Protein AF-0000000066413529 (afdb_homodimer)

Nearest PDB structures (foldseek):
  2v0o-assembly2_C  TM=9.824E-01  e=7.410E-30  Homo sapiens
  7aan-assembly1_B  TM=7.029E-01  e=2.970E-10  Homo sapiens
  5c1f-assembly1_B  TM=7.232E-01  e=5.456E-10  Schizosaccharomyces pombe 972h-
  6iko-assembly1_A  TM=7.173E-01  e=1.979E-07  Mus musculus
  4wpe-assembly1_A-2  TM=6.170E-01  e=3.850E-08  Saccharomyces cerevisiae S288C

Secondary structure (DSSP, 8-state):
----HHHHHB--GGG-HHHHHHHHHHHHHHHHHHHHHHHHHHHHHHHHHHHHHHHHHHHHHTS--SSTTHHHHHHHHHHHHHHHHHHHHHHHHHHHHHHHHHHHHHHHHHHHHHHHHHTHHHHHHHHHHHHHHHHHHHHHHHHHHHHHHHHHHHHHT--HHHHHHHHHHHHHHHHHHHHHHHHHHHHHHHHHHHHHHHHHHHHHHHHHHHHHHHHHHHHHHHHHHHHHHHHHHHHHHHHHHHHHS-HHHHHHHHHHHH--BSPPPPP-------GGGTTT-/----HHHHHB--GGG-HHHHHHHHHHHHHHHHHHHHHHHHHHHHHHHHHHHHHHHHHHHHHTS--SSTTHHHHHHHHHHHHHHHHHHHHHHHHHHHHHHHHHHHHHHHHHHHHHHHHHTHHHHHHHHHHHHHHHHHHHHHHHHHHHHHHHHHHHHHT--HHHHHHHHHHHHHHHHHHHHHHHHHHHHHHHHHHHHHHHHHHHHHHHHHHHHHHHHHHHHHHHHHHHHHHHHHHHHHHHHHHHHHS-HHHHHHHHHHHH--BSPPPPP-------GGGTTT-

Sequence (562 aa):
MVMAHFVENFWGEKNNGFDVLYHNMKHGQISTKELADFVRERATIEEAYSRSMTKLAKSASNYSQLGTFAPMWDVFKTSTEKLANCHLDLVRKLQELIKEVQKYGEEQVKSHKKTKEEVAGTLEAVQAIQNITQALQKSKENYTAKCVEQERLKKEGATQREIEKAAVKSKKATDTYKLYVEKYALTKADFEQKMTETAQKFQDIEETHLIHIKEIIGSLSNAVKEIHLQIGQVHEEFINNMANTTIESLIQKFAESKGTGKERPGLIEFEECDPASAVEGMVMAHFVENFWGEKNNGFDVLYHNMKHGQISTKELADFVRERATIEEAYSRSMTKLAKSASNYSQLGTFAPMWDVFKTSTEKLANCHLDLVRKLQELIKEVQKYGEEQVKSHKKTKEEVAGTLEAVQAIQNITQALQKSKENYTAKCVEQERLKKEGATQREIEKAAVKSKKATDTYKLYVEKYALTKADFEQKMTETAQKFQDIEETHLIHIKEIIGSLSNAVKEIHLQIGQVHEEFINNMANTTIESLIQKFAESKGTGKERPGLIEFEECDPASAVEG

Solvent-accessible surface area (backbone atoms only — not comparable to full-atom values): 28442 Å² total; per-residue (Å²): 130,72,74,67,47,47,53,50,21,36,25,29,80,92,54,52,19,62,59,56,56,58,51,42,57,53,34,53,48,50,51,40,52,50,49,33,48,50,47,48,52,51,28,52,53,32,41,54,50,17,52,52,32,42,52,51,20,53,53,41,70,68,46,75,69,83,32,63,57,30,71,56,38,53,52,51,21,52,42,33,37,52,49,17,47,42,34,42,50,44,26,54,54,39,53,54,48,37,52,53,40,50,51,50,43,54,52,48,55,54,50,50,57,53,48,54,65,72,46,45,65,37,55,51,30,48,51,47,38,53,51,42,53,53,49,35,53,52,31,45,51,49,23,46,50,31,40,29,48,32,47,50,34,61,73,68,65,54,56,71,68,57,43,50,53,31,46,53,51,22,49,52,27,45,54,50,28,49,50,33,3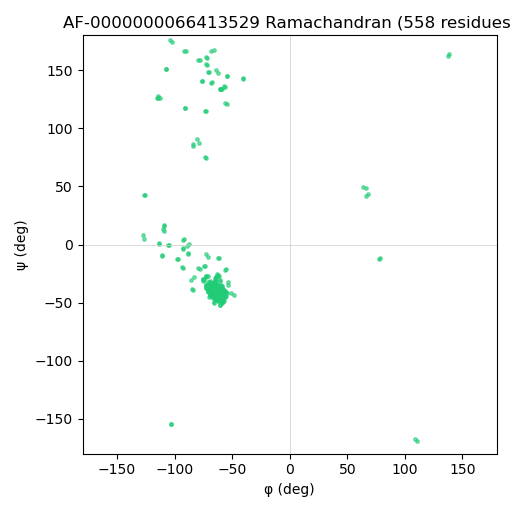7,52,51,36,54,55,39,47,52,52,27,54,52,38,46,40,54,47,29,45,50,51,46,53,52,48,52,54,49,49,52,52,51,50,50,51,49,48,52,51,51,48,50,53,50,55,39,52,53,51,47,51,49,46,52,51,49,44,53,49,52,54,66,68,58,40,69,57,57,30,53,46,51,40,34,72,71,66,42,46,30,66,51,66,89,74,90,65,76,85,72,79,78,63,52,79,68,47,65,73,105,129,73,74,66,46,47,53,50,21,34,25,30,80,91,54,51,18,62,61,55,55,58,52,40,57,52,35,52,48,51,51,40,50,49,51,31,50,50,45,49,52,51,27,51,53,32,41,52,51,19,51,53,32,42,53,50,20,55,52,41,70,69,48,76,69,83,31,62,58,30,68,56,37,53,51,52,20,52,41,33,38,51,49,16,47,42,33,43,51,43,27,52,55,38,53,54,48,36,52,53,38,50,52,51,42,55,52,48,55,54,51,50,56,55,46,52,64,72,45,43,64,35,54,50,30,47,52,48,39,52,50,42,52,52,50,33,51,53,31,45,50,50,22,47,51,31,41,28,48,32,48,50,36,60,72,68,63,53,53,71,69,56,42,53,54,30,46,53,50,24,49,52,28,44,52,51,30,48,49,34,37,56,51,37,54,54,38,46,54,52,27,53,52,38,47,42,55,47,29,46,50,52,46,52,52,49,51,52,48,49,52,51,51,50,50,51,50,49,51,52,51,50,49,52,50,53,38,51,54,50,47,51,49,43,52,53,48,44,53,51,52,53,64,68,57,38,68,57,58,32,52,46,50,38,34,71,72,66,41,45,30,65,51,67,89,74,88,66,75,86,73,79,77,62,52,80,69,46,63,73,103

Organism: Mus musculus (NCBI:txid10090)

Structure (mmCIF, N/CA/C/O backbone):
data_AF-0000000066413529-model_v1
#
loop_
_entity.id
_entity.type
_entity.pdbx_description
1 polymer 'FCH domain only 2'
#
loop_
_atom_site.group_PDB
_atom_site.id
_atom_site.type_symbol
_atom_site.label_atom_id
_atom_site.label_alt_id
_atom_site.label_comp_id
_atom_site.label_asym_id
_atom_site.label_entity_id
_atom_site.label_seq_id
_atom_site.pdbx_PDB_ins_code
_atom_site.Cartn_x
_atom_site.Cartn_y
_atom_site.Cartn_z
_atom_site.occupancy
_atom_site.B_iso_or_equiv
_atom_site.auth_seq_id
_atom_site.auth_comp_id
_atom_site.auth_asym_id
_atom_site.auth_atom_id
_atom_site.pdbx_PDB_model_num
ATOM 1 N N . MET A 1 1 ? 8.852 38.875 0.612 1 54.34 1 MET A N 1
ATOM 2 C CA . MET A 1 1 ? 8.703 39.188 2.027 1 54.34 1 MET A CA 1
ATOM 3 C C . MET A 1 1 ? 7.238 39.156 2.441 1 54.34 1 MET A C 1
ATOM 5 O O . MET A 1 1 ? 6.383 39.719 1.742 1 54.34 1 MET A O 1
ATOM 9 N N . VAL A 1 2 ? 6.883 38.188 3.275 1 69.31 2 VAL A N 1
ATOM 10 C CA . VAL A 1 2 ? 5.508 38.031 3.748 1 69.31 2 VAL A CA 1
ATOM 11 C C . VAL A 1 2 ? 5.059 39.344 4.418 1 69.31 2 VAL A C 1
ATOM 13 O O . VAL A 1 2 ? 5.832 39.969 5.137 1 69.31 2 VAL A O 1
ATOM 16 N N . MET A 1 3 ? 3.979 39.906 3.879 1 84 3 MET A N 1
ATOM 17 C CA . MET A 1 3 ? 3.359 41.062 4.531 1 84 3 MET A CA 1
ATOM 18 C C . MET A 1 3 ? 3.34 40.875 6.047 1 84 3 MET A C 1
ATOM 20 O O . MET A 1 3 ? 3.283 39.75 6.543 1 84 3 MET A O 1
ATOM 24 N N . ALA A 1 4 ? 3.541 41.938 6.738 1 91.12 4 ALA A N 1
ATOM 25 C CA . ALA A 1 4 ? 3.562 41.938 8.195 1 91.12 4 ALA A CA 1
ATOM 26 C C . ALA A 1 4 ? 2.154 41.781 8.766 1 91.12 4 ALA A C 1
ATOM 28 O O . ALA A 1 4 ? 1.621 42.75 9.367 1 91.12 4 ALA A O 1
ATOM 29 N N . HIS A 1 5 ? 1.606 40.656 8.734 1 94.19 5 HIS A N 1
ATOM 30 C CA . HIS A 1 5 ? 0.229 40.406 9.141 1 94.19 5 HIS A CA 1
ATOM 31 C C . HIS A 1 5 ? 0.066 40.531 10.648 1 94.19 5 HIS A C 1
ATOM 33 O O . HIS A 1 5 ? -0.958 41.031 11.133 1 94.19 5 HIS A O 1
ATOM 39 N N . PHE A 1 6 ? 1.104 40.125 11.398 1 96.88 6 PHE A N 1
ATOM 40 C CA . PHE A 1 6 ? 0.972 40.125 12.844 1 96.88 6 PHE A CA 1
ATOM 41 C C . PHE A 1 6 ? 1.005 41.562 13.375 1 96.88 6 PHE A C 1
ATOM 43 O O . PHE A 1 6 ? 0.23 41.906 14.266 1 96.88 6 PHE A O 1
ATOM 50 N N . VAL A 1 7 ? 1.848 42.375 12.75 1 96.88 7 VAL A N 1
ATOM 51 C CA . VAL A 1 7 ? 1.979 43.75 13.18 1 96.88 7 VAL A CA 1
ATOM 52 C C . VAL A 1 7 ? 0.649 44.5 13 1 96.88 7 VAL A C 1
ATOM 54 O O . VAL A 1 7 ? 0.276 45.344 13.812 1 96.88 7 VAL A O 1
ATOM 57 N N . GLU A 1 8 ? -0.124 44.062 12.078 1 95.69 8 GLU A N 1
ATOM 58 C CA . GLU A 1 8 ? -1.314 44.812 11.703 1 95.69 8 GLU A CA 1
ATOM 59 C C . GLU A 1 8 ? -2.559 44.25 12.391 1 95.69 8 GLU A C 1
ATOM 61 O O . GLU A 1 8 ? -3.59 44.938 12.461 1 95.69 8 GLU A O 1
ATOM 66 N N . ASN A 1 9 ? -2.471 43.125 12.969 1 96.44 9 ASN A N 1
ATOM 67 C CA . ASN A 1 9 ? -3.736 42.469 13.289 1 96.44 9 ASN A CA 1
ATOM 68 C C . ASN A 1 9 ? -3.809 42.094 14.766 1 96.44 9 ASN A C 1
ATOM 70 O O . ASN A 1 9 ? -4.781 41.469 15.203 1 96.44 9 ASN A O 1
ATOM 74 N N . PHE A 1 10 ? -2.867 42.438 15.617 1 97.31 10 PHE A N 1
ATOM 75 C CA . PHE A 1 10 ? -2.891 41.938 16.984 1 97.31 10 PHE A CA 1
ATOM 76 C C . PHE A 1 10 ? -2.838 43.094 17.984 1 97.31 10 PHE A C 1
ATOM 78 O O . PHE A 1 10 ? -2.125 43 18.984 1 97.31 10 PHE A O 1
ATOM 85 N N . TRP A 1 11 ? -3.611 44.062 17.609 1 96.81 11 TRP A N 1
ATOM 86 C CA . TRP A 1 11 ? -3.871 45.188 18.516 1 96.81 11 TRP A CA 1
ATOM 87 C C . TRP A 1 11 ? -5.262 45.062 19.141 1 96.81 11 TRP A C 1
ATOM 89 O O . TRP A 1 11 ? -5.789 43.969 19.297 1 96.81 11 TRP A O 1
ATOM 99 N N . GLY A 1 12 ? -5.902 46.125 19.562 1 88.56 12 GLY A N 1
ATOM 100 C CA . GLY A 1 12 ? -7.289 46.125 20 1 88.56 12 GLY A CA 1
ATOM 101 C C . GLY A 1 12 ? -7.438 46.344 21.5 1 88.56 12 GLY A C 1
ATOM 102 O O . GLY A 1 12 ? -6.461 46.656 22.188 1 88.56 12 GLY A O 1
ATOM 103 N N . GLU A 1 13 ? -8.773 46.062 21.781 1 77.88 13 GLU A N 1
ATOM 104 C CA . GLU A 1 13 ? -9.148 46.375 23.156 1 77.88 13 GLU A CA 1
ATOM 105 C C . GLU A 1 13 ? -8.453 45.438 24.141 1 77.88 13 GLU A C 1
ATOM 107 O O . GLU A 1 13 ? -8.164 44.281 23.828 1 77.88 13 GLU A O 1
ATOM 112 N N . LYS A 1 14 ? -7.957 45.781 25.281 1 82.81 14 LYS A N 1
ATOM 113 C CA . LYS A 1 14 ? -7.328 45.094 26.391 1 82.81 14 LYS A CA 1
ATOM 114 C C . LYS A 1 14 ? -5.875 44.75 26.078 1 82.81 14 LYS A C 1
ATOM 116 O O . LYS A 1 14 ? -5.137 44.281 26.938 1 82.81 14 LYS A O 1
ATOM 121 N N . ASN A 1 15 ? -5.445 44.875 24.766 1 88.5 15 ASN A N 1
ATOM 122 C CA . ASN A 1 15 ? -4.059 44.688 24.375 1 88.5 15 ASN A CA 1
ATOM 123 C C . ASN A 1 15 ? -3.613 43.25 24.578 1 88.5 15 ASN A C 1
ATOM 125 O O . ASN A 1 15 ? -2.557 43 25.156 1 88.5 15 ASN A O 1
ATOM 129 N N . ASN A 1 16 ? -4.484 42.281 24.062 1 91.69 16 ASN A N 1
ATOM 130 C CA . ASN A 1 16 ? -4.227 40.844 24.281 1 91.69 16 ASN A CA 1
ATOM 131 C C . ASN A 1 16 ? -3.422 40.25 23.125 1 91.69 16 ASN A C 1
ATOM 133 O O . ASN A 1 16 ? -3.244 39.031 23.047 1 91.69 16 ASN A O 1
ATOM 137 N N . GLY A 1 17 ? -2.998 41.031 22.172 1 95.56 17 GLY A N 1
ATOM 138 C CA . GLY A 1 17 ? -2.283 40.562 21 1 95.56 17 GLY A CA 1
ATOM 139 C C . GLY A 1 17 ? -1.018 39.812 21.344 1 95.56 17 GLY A C 1
ATOM 140 O O . GLY A 1 17 ? -0.753 38.75 20.766 1 95.56 17 GLY A O 1
ATOM 141 N N . PHE A 1 18 ? -0.267 40.344 22.297 1 96.12 18 PHE A N 1
ATOM 142 C CA . PHE A 1 18 ? 0.975 39.719 22.719 1 96.12 18 PHE A CA 1
ATOM 143 C C . PHE A 1 18 ? 0.717 38.312 23.219 1 96.12 18 PHE A C 1
ATOM 145 O O . PHE A 1 18 ? 1.426 37.375 22.844 1 96.12 18 PHE A O 1
ATOM 152 N N . ASP A 1 19 ? -0.262 38.156 24.047 1 94.38 19 ASP A N 1
ATOM 153 C CA . ASP A 1 19 ? -0.589 36.875 24.641 1 94.38 19 ASP A CA 1
ATOM 154 C C . ASP A 1 19 ? -0.927 35.844 23.562 1 94.38 19 ASP A C 1
ATOM 156 O O . ASP A 1 19 ? -0.451 34.719 23.609 1 94.38 19 ASP A O 1
ATOM 160 N N . VAL A 1 20 ? -1.743 36.188 22.625 1 94.69 20 VAL A N 1
ATOM 161 C CA . VAL A 1 20 ? -2.17 35.281 21.562 1 94.69 20 VAL A CA 1
ATOM 162 C C . VAL A 1 20 ? -0.958 34.844 20.75 1 94.69 20 VAL A C 1
ATOM 164 O O . VAL A 1 20 ? -0.794 33.656 20.469 1 94.69 20 VAL A O 1
ATOM 167 N N . LEU A 1 21 ? -0.109 35.844 20.375 1 95.5 21 LEU A N 1
ATOM 168 C CA . LEU A 1 21 ? 1.056 35.531 19.547 1 95.5 21 LEU A CA 1
ATOM 169 C C . LEU A 1 21 ? 2.057 34.688 20.312 1 95.5 21 LEU A C 1
ATOM 171 O O . LEU A 1 21 ? 2.635 33.75 19.766 1 95.5 21 LEU A O 1
ATOM 175 N N . TYR A 1 22 ? 2.252 35 21.516 1 93.31 22 TYR A N 1
ATOM 176 C CA . TYR A 1 22 ? 3.17 34.25 22.359 1 93.31 22 TYR A CA 1
ATOM 177 C C . TYR A 1 22 ? 2.723 32.781 22.469 1 93.31 22 TYR A C 1
ATOM 179 O O . TYR A 1 22 ? 3.531 31.875 22.344 1 93.31 22 TYR A O 1
ATOM 187 N N . HIS A 1 23 ? 1.486 32.5 22.641 1 90.5 23 HIS A N 1
ATOM 188 C CA . HIS A 1 23 ? 0.961 31.141 22.812 1 90.5 23 HIS A CA 1
ATOM 189 C C . HIS A 1 23 ? 0.986 30.375 21.5 1 90.5 23 HIS A C 1
ATOM 191 O O . HIS A 1 23 ? 1.046 29.141 21.5 1 90.5 23 HIS A O 1
ATOM 197 N N . ASN A 1 24 ? 0.897 31.141 20.422 1 91.5 24 ASN A N 1
ATOM 198 C CA . ASN A 1 24 ? 0.964 30.469 19.125 1 91.5 24 ASN A CA 1
ATOM 199 C C . ASN A 1 24 ? 2.287 29.734 18.938 1 91.5 24 ASN A C 1
ATOM 201 O O . ASN A 1 24 ? 2.352 28.734 18.219 1 91.5 24 ASN A O 1
ATOM 205 N N . MET A 1 25 ? 3.375 30.203 19.516 1 88.25 25 MET A N 1
ATOM 206 C CA . MET A 1 25 ? 4.656 29.516 19.469 1 88.25 25 MET A CA 1
ATOM 207 C C . MET A 1 25 ? 4.531 28.109 20.047 1 88.25 25 MET A C 1
ATOM 209 O O . MET A 1 25 ? 5.129 27.156 19.531 1 88.25 25 MET A O 1
ATOM 213 N N . LYS A 1 26 ? 3.736 28.031 21.078 1 88.81 26 LYS A N 1
ATOM 214 C CA . LYS A 1 26 ? 3.514 26.734 21.703 1 88.81 26 LYS A CA 1
ATOM 215 C C . LYS A 1 26 ? 2.738 25.812 20.766 1 88.81 26 LYS A C 1
ATOM 217 O O . LYS A 1 26 ? 2.982 24.594 20.734 1 88.81 26 LYS A O 1
ATOM 222 N N . HIS A 1 27 ? 1.856 26.328 20.094 1 91.19 27 HIS A N 1
ATOM 223 C CA . HIS A 1 27 ? 1.07 25.531 19.156 1 91.19 27 HIS A CA 1
ATOM 224 C C . HIS A 1 27 ? 1.944 24.984 18.031 1 91.19 27 HIS A C 1
ATOM 226 O O . HIS A 1 27 ? 1.693 23.891 17.531 1 91.19 27 HIS A O 1
ATOM 232 N N . GLY A 1 28 ? 3.012 25.75 17.672 1 92.31 28 GLY A N 1
ATOM 233 C CA . GLY A 1 28 ? 3.979 25.234 16.719 1 92.31 28 GLY A CA 1
ATOM 234 C C . GLY A 1 28 ? 4.676 23.969 17.203 1 92.31 28 GLY A C 1
ATOM 235 O O . GLY A 1 28 ? 4.887 23.031 16.422 1 92.31 28 GLY A O 1
ATOM 236 N N . GLN A 1 29 ? 4.926 23.969 18.469 1 92.25 29 GLN A N 1
ATOM 237 C CA . GLN A 1 29 ? 5.551 22.797 19.078 1 92.25 29 GLN A CA 1
ATOM 238 C C . GLN A 1 29 ? 4.605 21.594 19.062 1 92.25 29 GLN A C 1
ATOM 240 O O . GLN A 1 29 ? 5.02 20.484 18.781 1 92.25 29 GLN A O 1
ATOM 245 N N . ILE A 1 30 ? 3.424 21.844 19.328 1 93.88 30 ILE A N 1
ATOM 246 C CA . ILE A 1 30 ? 2.408 20.797 19.375 1 93.88 30 ILE A CA 1
ATOM 247 C C . ILE A 1 30 ? 2.242 20.188 17.984 1 93.88 30 ILE A C 1
ATOM 249 O O . ILE A 1 30 ? 2.219 18.969 17.844 1 93.88 30 ILE A O 1
ATOM 253 N N . SER A 1 31 ? 2.16 21.047 17 1 93.81 31 SER A N 1
ATOM 254 C CA . SER A 1 31 ? 1.988 20.562 15.641 1 93.81 31 SER A CA 1
ATOM 255 C C . SER A 1 31 ? 3.176 19.703 15.203 1 93.81 31 SER A C 1
ATOM 257 O O . SER A 1 31 ? 3.006 18.719 14.484 1 93.81 31 SER A O 1
ATOM 259 N N . THR A 1 32 ? 4.371 20.125 15.609 1 95.94 32 THR A N 1
ATOM 260 C CA . THR A 1 32 ? 5.57 19.359 15.297 1 95.94 32 THR A CA 1
ATOM 261 C C . THR A 1 32 ? 5.5 17.969 15.93 1 95.94 32 THR A C 1
ATOM 263 O O . THR A 1 32 ? 5.805 16.969 15.273 1 95.94 32 THR A O 1
ATOM 266 N N . LYS A 1 33 ? 5.074 17.922 17.109 1 95.19 33 LYS A N 1
ATOM 267 C CA . LYS A 1 33 ? 4.926 16.641 17.797 1 95.19 33 LYS A CA 1
ATOM 268 C C . LYS A 1 33 ? 3.871 15.773 17.125 1 95.19 33 LYS A C 1
ATOM 270 O O . LYS A 1 33 ? 4.066 14.57 16.969 1 95.19 33 LYS A O 1
ATOM 275 N N . GLU A 1 34 ? 2.812 16.375 16.812 1 96.19 34 GLU A N 1
ATOM 276 C CA . GLU A 1 34 ? 1.726 15.648 16.156 1 96.19 34 GLU A CA 1
ATOM 277 C C . GLU A 1 34 ? 2.162 15.117 14.789 1 96.19 34 GLU A C 1
ATOM 279 O O . GLU A 1 34 ? 1.741 14.031 14.383 1 96.19 34 GLU A O 1
ATOM 284 N N . LEU A 1 35 ? 2.965 15.93 14.086 1 96.69 35 LEU A N 1
ATOM 285 C CA . LEU A 1 35 ? 3.508 15.461 12.82 1 96.69 35 LEU A CA 1
ATOM 286 C C . LEU A 1 35 ? 4.359 14.211 13.023 1 96.69 35 LEU A C 1
ATOM 288 O O . LEU A 1 35 ? 4.25 13.25 12.258 1 96.69 35 LEU A O 1
ATOM 292 N N . ALA A 1 36 ? 5.172 14.242 14.039 1 97.31 36 ALA A N 1
ATOM 293 C CA . ALA A 1 36 ? 5.973 13.062 14.367 1 97.31 36 ALA A CA 1
ATOM 294 C C . ALA A 1 36 ? 5.082 11.859 14.664 1 97.31 36 ALA A C 1
ATOM 296 O O . ALA A 1 36 ? 5.363 10.742 14.227 1 97.31 36 ALA A O 1
ATOM 297 N N . ASP A 1 37 ? 4.047 12.07 15.391 1 97.12 37 ASP A N 1
ATOM 298 C CA . ASP A 1 37 ? 3.107 11.008 15.734 1 97.12 37 ASP A CA 1
ATOM 299 C C . ASP A 1 37 ? 2.434 10.445 14.484 1 97.12 37 ASP A C 1
ATOM 301 O O . ASP A 1 37 ? 2.254 9.227 14.367 1 97.12 37 ASP A O 1
ATOM 305 N N . PHE A 1 38 ? 2.047 11.305 13.617 1 97.81 38 PHE A N 1
ATOM 306 C CA . PHE A 1 38 ? 1.421 10.891 12.367 1 97.81 38 PHE A CA 1
ATOM 307 C C . PHE A 1 38 ? 2.352 9.984 11.57 1 97.81 38 PHE A C 1
ATOM 309 O O . PHE A 1 38 ? 1.943 8.914 11.109 1 97.81 38 PHE A O 1
ATOM 316 N N . VAL A 1 39 ? 3.527 10.469 11.43 1 98.19 39 VAL A N 1
ATOM 317 C CA . VAL A 1 39 ? 4.504 9.711 10.656 1 98.19 39 VAL A CA 1
ATOM 318 C C . VAL A 1 39 ? 4.789 8.375 11.344 1 98.19 39 VAL A C 1
ATOM 320 O O . VAL A 1 39 ? 4.957 7.348 10.68 1 98.19 39 VAL A O 1
ATOM 323 N N . ARG A 1 40 ? 4.812 8.406 12.648 1 98.12 40 ARG A N 1
ATOM 324 C CA . ARG A 1 40 ? 5.043 7.188 13.414 1 98.12 40 ARG A CA 1
ATOM 325 C C . ARG A 1 40 ? 3.926 6.176 13.18 1 98.12 40 ARG A C 1
ATOM 327 O O . ARG A 1 40 ? 4.188 4.988 12.977 1 98.12 40 ARG A O 1
ATOM 334 N N . GLU A 1 41 ? 2.74 6.602 13.242 1 98.12 41 GLU A N 1
ATOM 335 C CA . GLU A 1 41 ? 1.604 5.719 12.992 1 98.12 41 GLU A CA 1
ATOM 336 C C . GLU A 1 41 ? 1.634 5.176 11.562 1 98.12 41 GLU A C 1
ATOM 338 O O . GLU A 1 41 ? 1.345 4 11.336 1 98.12 41 GLU A O 1
ATOM 343 N N . ARG A 1 42 ? 1.967 6.043 10.617 1 98.31 42 ARG A N 1
ATOM 344 C CA . ARG A 1 42 ? 2.107 5.609 9.234 1 98.31 42 ARG A CA 1
ATOM 345 C C . ARG A 1 42 ? 3.158 4.512 9.102 1 98.31 42 ARG A C 1
ATOM 347 O O . ARG A 1 42 ? 2.951 3.525 8.398 1 98.31 42 ARG A O 1
ATOM 354 N N . ALA A 1 43 ? 4.27 4.73 9.773 1 98.5 43 ALA A N 1
ATOM 355 C CA . ALA A 1 43 ? 5.336 3.73 9.758 1 98.5 43 ALA A CA 1
ATOM 356 C C . ALA A 1 43 ? 4.848 2.4 10.32 1 98.5 43 ALA A C 1
ATOM 358 O O . ALA A 1 43 ? 5.168 1.336 9.789 1 98.5 43 ALA A O 1
ATOM 359 N N . THR A 1 44 ? 4.062 2.461 11.352 1 98.75 44 THR A N 1
ATOM 360 C CA . THR A 1 44 ? 3.531 1.26 11.984 1 98.75 44 THR A CA 1
ATOM 361 C C . THR A 1 44 ? 2.602 0.513 11.031 1 98.75 44 THR A C 1
ATOM 363 O O . THR A 1 44 ? 2.65 -0.716 10.945 1 98.75 44 THR A O 1
ATOM 366 N N . ILE A 1 45 ? 1.77 1.207 10.367 1 98.62 45 ILE A N 1
ATOM 367 C CA . ILE A 1 45 ? 0.839 0.62 9.414 1 98.62 45 ILE A CA 1
ATOM 368 C C . ILE A 1 45 ? 1.617 -0.062 8.289 1 98.62 45 ILE A C 1
ATOM 370 O O . ILE A 1 45 ? 1.304 -1.19 7.902 1 98.62 45 ILE A O 1
ATOM 374 N N . GLU A 1 46 ? 2.633 0.638 7.801 1 98.62 46 GLU A N 1
ATOM 375 C CA . GLU A 1 46 ? 3.449 0.089 6.723 1 98.62 46 GLU A CA 1
ATOM 376 C C . GLU A 1 46 ? 4.184 -1.17 7.176 1 98.62 46 GLU A C 1
ATOM 378 O O . GLU A 1 46 ? 4.348 -2.111 6.398 1 98.62 46 GLU A O 1
ATOM 383 N N . GLU A 1 47 ? 4.637 -1.111 8.359 1 98.56 47 GLU A N 1
ATOM 384 C CA . GLU A 1 47 ? 5.328 -2.279 8.898 1 98.56 47 GLU A CA 1
ATOM 385 C C . GLU A 1 47 ? 4.398 -3.486 8.969 1 98.56 47 GLU A C 1
ATOM 387 O O . GLU A 1 47 ? 4.805 -4.609 8.664 1 98.56 47 GLU A O 1
ATOM 392 N N . ALA A 1 48 ? 3.229 -3.291 9.461 1 98.62 48 ALA A N 1
ATOM 393 C CA . ALA A 1 48 ? 2.242 -4.367 9.531 1 98.62 48 ALA A CA 1
ATOM 394 C C . ALA A 1 48 ? 1.917 -4.91 8.141 1 98.62 48 ALA A C 1
ATOM 396 O O . ALA A 1 48 ? 1.797 -6.121 7.957 1 98.62 48 ALA A O 1
ATOM 397 N N . TYR A 1 49 ? 1.784 -4.047 7.191 1 98.56 49 TYR A N 1
ATOM 398 C CA . TYR A 1 49 ? 1.531 -4.438 5.809 1 98.56 49 TYR A CA 1
ATOM 399 C C . TYR A 1 49 ? 2.672 -5.289 5.266 1 98.56 49 TYR A C 1
ATOM 401 O O . TYR A 1 49 ? 2.438 -6.352 4.68 1 98.56 49 TYR A O 1
ATOM 409 N N . SER A 1 50 ? 3.879 -4.781 5.496 1 98.5 50 SER A N 1
ATOM 410 C CA . SER A 1 50 ? 5.062 -5.496 5.027 1 98.5 50 SER A CA 1
ATOM 411 C C . SER A 1 50 ? 5.137 -6.895 5.633 1 98.5 50 SER A C 1
ATOM 413 O O . SER A 1 50 ? 5.426 -7.863 4.93 1 98.5 50 SER A O 1
ATOM 415 N N . ARG A 1 51 ? 4.848 -7.016 6.883 1 98.56 51 ARG A N 1
ATOM 416 C CA . ARG A 1 51 ? 4.883 -8.305 7.566 1 98.56 51 ARG A CA 1
ATOM 417 C C . ARG A 1 51 ? 3.846 -9.258 6.984 1 98.56 51 ARG A C 1
ATOM 419 O O . ARG A 1 51 ? 4.141 -10.438 6.758 1 98.56 51 ARG A O 1
ATOM 426 N N . SER A 1 52 ? 2.646 -8.781 6.805 1 98.69 52 SER A N 1
ATOM 427 C CA . SER A 1 52 ? 1.578 -9.602 6.246 1 98.69 52 SER A CA 1
ATOM 428 C C . SER A 1 52 ? 1.915 -10.055 4.832 1 98.69 52 SER A C 1
ATOM 430 O O . SER A 1 52 ? 1.663 -11.211 4.469 1 98.69 52 SER A O 1
ATOM 432 N N . MET A 1 53 ? 2.494 -9.172 4.051 1 98.25 53 MET A N 1
ATOM 433 C CA . MET A 1 53 ? 2.881 -9.516 2.684 1 98.25 53 MET A CA 1
ATOM 434 C C . MET A 1 53 ? 4.008 -10.547 2.68 1 98.25 53 MET A C 1
ATOM 436 O O . MET A 1 53 ? 4.059 -11.414 1.805 1 98.25 53 MET A O 1
ATOM 440 N N . THR A 1 54 ? 4.91 -10.398 3.645 1 98.5 54 THR A N 1
ATOM 441 C CA . THR A 1 54 ? 5.98 -11.383 3.781 1 98.5 54 THR A CA 1
ATOM 442 C C . THR A 1 54 ? 5.41 -12.766 4.074 1 98.5 54 THR A C 1
ATOM 444 O O . THR A 1 54 ? 5.844 -13.758 3.488 1 98.5 54 THR A O 1
ATOM 447 N N . LYS A 1 55 ? 4.43 -12.805 4.934 1 98.12 55 LYS A N 1
ATOM 448 C CA . LYS A 1 55 ? 3.764 -14.07 5.246 1 98.12 55 LYS A CA 1
ATOM 449 C C . LYS A 1 55 ? 3.061 -14.641 4.016 1 98.12 55 LYS A C 1
ATOM 451 O O . LYS A 1 55 ? 3.098 -15.844 3.775 1 98.12 55 LYS A O 1
ATOM 456 N N . LEU A 1 56 ? 2.428 -13.797 3.264 1 98.06 56 LEU A N 1
ATOM 457 C CA . LEU A 1 56 ? 1.754 -14.219 2.039 1 98.06 56 LEU A CA 1
ATOM 458 C C . LEU A 1 56 ? 2.748 -14.812 1.047 1 98.06 56 LEU A C 1
ATOM 460 O O . LEU A 1 56 ? 2.455 -15.812 0.393 1 98.06 56 LEU A O 1
ATOM 464 N N . ALA A 1 57 ? 3.92 -14.188 0.91 1 97.38 57 ALA A N 1
ATOM 465 C CA . ALA A 1 57 ? 4.965 -14.695 0.026 1 97.38 57 ALA A CA 1
ATOM 466 C C . ALA A 1 57 ? 5.383 -16.109 0.426 1 97.38 57 ALA A C 1
ATOM 468 O O . ALA A 1 57 ? 5.574 -16.969 -0.434 1 97.38 57 ALA A O 1
ATOM 469 N N . LYS A 1 58 ? 5.5 -16.391 1.708 1 95.44 58 LYS A N 1
ATOM 470 C CA . LYS A 1 58 ? 5.871 -17.703 2.213 1 95.44 58 LYS A CA 1
ATOM 471 C C . LYS A 1 58 ? 4.781 -18.734 1.92 1 95.44 58 LYS A C 1
ATOM 473 O O . LYS A 1 58 ? 5.078 -19.891 1.594 1 95.44 58 LYS A O 1
ATOM 478 N N . SER A 1 59 ? 3.555 -18.312 2.068 1 93.25 59 SER A N 1
ATOM 479 C CA . SER A 1 59 ? 2.438 -19.219 1.78 1 93.25 59 SER A CA 1
ATOM 480 C C . SER A 1 59 ? 2.459 -19.672 0.326 1 93.25 59 SER A C 1
ATOM 482 O O . SER A 1 59 ? 2.133 -20.828 0.029 1 93.25 59 SER A O 1
ATOM 484 N N . ALA A 1 60 ? 2.809 -18.781 -0.548 1 90.25 60 ALA A N 1
ATOM 485 C CA . ALA A 1 60 ? 2.881 -19.109 -1.969 1 90.25 60 ALA A CA 1
ATOM 486 C C . ALA A 1 60 ? 3.916 -20.203 -2.225 1 90.25 60 ALA A C 1
ATOM 488 O O . ALA A 1 60 ? 3.764 -21.016 -3.148 1 90.25 60 ALA A O 1
ATOM 489 N N . SER A 1 61 ? 4.945 -20.297 -1.356 1 87.38 61 SER A N 1
ATOM 490 C CA . SER A 1 61 ? 5.984 -21.312 -1.496 1 87.38 61 SER A CA 1
ATOM 491 C C . SER A 1 61 ? 5.465 -22.688 -1.102 1 87.38 61 SER A C 1
ATOM 493 O O . SER A 1 61 ? 6.039 -23.719 -1.488 1 87.38 61 SER A O 1
ATOM 495 N N . ASN A 1 62 ? 4.359 -22.719 -0.352 1 89.06 62 ASN A N 1
ATOM 496 C CA . ASN A 1 62 ? 3.799 -23.984 0.136 1 89.06 62 ASN A CA 1
ATOM 497 C C . ASN A 1 62 ? 2.746 -24.531 -0.822 1 89.06 62 ASN A C 1
ATOM 499 O O . ASN A 1 62 ? 2.248 -25.641 -0.629 1 89.06 62 ASN A O 1
ATOM 503 N N . TYR A 1 63 ? 2.477 -23.828 -1.8 1 87.81 63 TYR A N 1
ATOM 504 C CA . TYR A 1 63 ? 1.479 -24.281 -2.76 1 87.81 63 TYR A CA 1
ATOM 505 C C . TYR A 1 63 ? 2.021 -25.438 -3.607 1 87.81 63 TYR A C 1
ATOM 507 O O . TYR A 1 63 ? 3.23 -25.672 -3.633 1 87.81 63 TYR A O 1
ATOM 515 N N . SER A 1 64 ? 1.163 -26.109 -4.184 1 83.94 64 SER A N 1
ATOM 516 C CA . SER A 1 64 ? 1.489 -27.344 -4.883 1 83.94 64 SER A CA 1
ATOM 517 C C . SER A 1 64 ? 2.488 -27.109 -6.008 1 83.94 64 SER A C 1
ATOM 519 O O . SER A 1 64 ? 2.301 -26.203 -6.824 1 83.94 64 SER A O 1
ATOM 521 N N . GLN A 1 65 ? 3.496 -28.016 -6.031 1 83 65 GLN A N 1
ATOM 522 C CA . GLN A 1 65 ? 4.523 -27.922 -7.062 1 83 65 GLN A CA 1
ATOM 523 C C . GLN A 1 65 ? 4.383 -29.062 -8.078 1 83 65 GLN A C 1
ATOM 525 O O . GLN A 1 65 ? 5.293 -29.312 -8.875 1 83 65 GLN A O 1
ATOM 530 N N . LEU A 1 66 ? 3.246 -29.703 -8.07 1 83.88 66 LEU A N 1
ATOM 531 C CA . LEU A 1 66 ? 3.105 -30.922 -8.867 1 83.88 66 LEU A CA 1
ATOM 532 C C . LEU A 1 66 ? 2.539 -30.594 -10.242 1 83.88 66 LEU A C 1
ATOM 534 O O . LEU A 1 66 ? 2.807 -31.312 -11.211 1 83.88 66 LEU A O 1
ATOM 538 N N . GLY A 1 67 ? 1.936 -29.547 -10.438 1 86.5 67 GLY A N 1
ATOM 539 C CA . GLY A 1 67 ? 1.295 -29.234 -11.703 1 86.5 67 GLY A CA 1
ATOM 540 C C . GLY A 1 67 ? 2.084 -28.266 -12.555 1 86.5 67 GLY A C 1
ATOM 541 O O . GLY A 1 67 ? 3.209 -27.891 -12.203 1 86.5 67 GLY A O 1
ATOM 542 N N . THR A 1 68 ? 1.598 -28.031 -13.789 1 91.56 68 THR A N 1
ATOM 543 C CA . THR A 1 68 ? 2.258 -27.172 -14.766 1 91.56 68 THR A CA 1
ATOM 544 C C . THR A 1 68 ? 2.367 -25.75 -14.242 1 91.56 68 THR A C 1
ATOM 546 O O . THR A 1 68 ? 3.168 -24.953 -14.742 1 91.56 68 THR A O 1
ATOM 549 N N . PHE A 1 69 ? 1.671 -25.5 -13.164 1 91.06 69 PHE A N 1
ATOM 550 C CA . PHE A 1 69 ? 1.537 -24.141 -12.672 1 91.06 69 PHE A CA 1
ATOM 551 C C . PHE A 1 69 ? 2.674 -23.781 -11.719 1 91.06 69 PHE A C 1
ATOM 553 O O . PHE A 1 69 ? 2.893 -22.609 -11.414 1 91.06 69 PHE A O 1
ATOM 560 N N . ALA A 1 70 ? 3.475 -24.641 -11.344 1 88.75 70 ALA A N 1
ATOM 561 C CA . ALA A 1 70 ? 4.449 -24.516 -10.258 1 88.75 70 ALA A CA 1
ATOM 562 C C . ALA A 1 70 ? 5.391 -23.328 -10.508 1 88.75 70 ALA A C 1
ATOM 564 O O . ALA A 1 70 ? 5.617 -22.516 -9.609 1 88.75 70 ALA A O 1
ATOM 565 N N . PRO A 1 71 ? 5.887 -23.125 -11.695 1 92.12 71 PRO A N 1
ATOM 566 C CA . PRO A 1 71 ? 6.809 -22.016 -11.93 1 92.12 71 PRO A CA 1
ATOM 567 C C . PRO A 1 71 ? 6.152 -20.641 -11.719 1 92.12 71 PRO A C 1
ATOM 569 O O . PRO A 1 71 ? 6.832 -19.688 -11.352 1 92.12 71 PRO A O 1
ATOM 572 N N . MET A 1 72 ? 4.926 -20.578 -11.922 1 94.12 72 MET A N 1
ATOM 573 C CA . MET A 1 72 ? 4.199 -19.312 -11.766 1 94.12 72 MET A CA 1
ATOM 574 C C . MET A 1 72 ? 4.125 -18.906 -10.297 1 94.12 72 MET A C 1
ATOM 576 O O . MET A 1 72 ? 4.164 -17.719 -9.969 1 94.12 72 MET A O 1
ATOM 580 N N . TRP A 1 73 ? 4.082 -19.906 -9.43 1 95.06 73 TRP A N 1
ATOM 581 C CA . TRP A 1 73 ? 4.066 -19.609 -8 1 95.06 73 TRP A CA 1
ATOM 582 C C . TRP A 1 73 ? 5.371 -18.953 -7.57 1 95.06 73 TRP A C 1
ATOM 584 O O . TRP A 1 73 ? 5.375 -18.094 -6.68 1 95.06 73 TRP A O 1
ATOM 594 N N . ASP A 1 74 ? 6.434 -19.328 -8.242 1 94.62 74 ASP A N 1
ATOM 595 C CA . ASP A 1 74 ? 7.715 -18.688 -7.957 1 94.62 74 ASP A CA 1
ATOM 596 C C . ASP A 1 74 ? 7.672 -17.188 -8.297 1 94.62 74 ASP A C 1
ATOM 598 O O . ASP A 1 74 ? 8.25 -16.375 -7.578 1 94.62 74 ASP A O 1
ATOM 602 N N . VAL A 1 75 ? 7.051 -16.922 -9.375 1 96.31 75 VAL A N 1
ATOM 603 C CA . VAL A 1 75 ? 6.91 -15.523 -9.781 1 96.31 75 VAL A CA 1
ATOM 604 C C . VAL A 1 75 ? 6.062 -14.773 -8.758 1 96.31 75 VAL A C 1
ATOM 606 O O . VAL A 1 75 ? 6.41 -13.664 -8.344 1 96.31 75 VAL A O 1
ATOM 609 N N . PHE A 1 76 ? 4.965 -15.367 -8.266 1 97.19 76 PHE A N 1
ATOM 610 C CA . PHE A 1 76 ? 4.109 -14.781 -7.242 1 97.19 76 PHE A CA 1
ATOM 611 C C . PHE A 1 76 ? 4.895 -14.523 -5.961 1 97.19 76 PHE A C 1
ATOM 613 O O . PHE A 1 76 ? 4.816 -13.438 -5.391 1 97.19 76 PHE A O 1
ATOM 620 N N . LYS A 1 77 ? 5.617 -15.516 -5.594 1 96.94 77 LYS A N 1
ATOM 621 C CA . LYS A 1 77 ? 6.391 -15.43 -4.355 1 96.94 77 LYS A CA 1
ATOM 622 C C . LYS A 1 77 ? 7.398 -14.281 -4.418 1 96.94 77 LYS A C 1
ATOM 624 O O . LYS A 1 77 ? 7.426 -13.43 -3.531 1 96.94 77 LYS A O 1
ATOM 629 N N . THR A 1 78 ? 8.188 -14.258 -5.477 1 97.62 78 THR A N 1
ATOM 630 C CA . THR A 1 78 ? 9.25 -13.266 -5.625 1 97.62 78 THR A CA 1
ATOM 631 C C . THR A 1 78 ? 8.672 -11.859 -5.672 1 97.62 78 THR A C 1
ATOM 633 O O . THR A 1 78 ? 9.172 -10.953 -5 1 97.62 78 THR A O 1
ATOM 636 N N . SER A 1 79 ? 7.664 -11.695 -6.473 1 97.94 79 SER A N 1
ATOM 637 C CA . SER A 1 79 ? 7.031 -10.391 -6.598 1 97.94 79 SER A CA 1
ATOM 638 C C . SER A 1 79 ? 6.449 -9.922 -5.266 1 97.94 79 SER A C 1
ATOM 640 O O . SER A 1 79 ? 6.598 -8.758 -4.891 1 97.94 79 SER A O 1
ATOM 642 N N . THR A 1 80 ? 5.781 -10.805 -4.535 1 98.31 80 THR A N 1
ATOM 643 C CA . THR A 1 80 ? 5.184 -10.477 -3.246 1 98.31 80 THR A CA 1
ATOM 644 C C . THR A 1 80 ? 6.262 -10.117 -2.227 1 98.31 80 THR A C 1
ATOM 646 O O . THR A 1 80 ? 6.094 -9.18 -1.444 1 98.31 80 THR A O 1
ATOM 649 N N . GLU A 1 81 ? 7.363 -10.789 -2.303 1 98.44 81 GLU A N 1
ATOM 650 C CA . GLU A 1 81 ? 8.492 -10.492 -1.427 1 98.44 81 GLU A CA 1
ATOM 651 C C . GLU A 1 81 ? 9.062 -9.109 -1.714 1 98.44 81 GLU A C 1
ATOM 653 O O . GLU A 1 81 ? 9.375 -8.359 -0.789 1 98.44 81 GLU A O 1
ATOM 658 N N . LYS A 1 82 ? 9.242 -8.867 -2.947 1 98.62 82 LYS A N 1
ATOM 659 C CA . LYS A 1 82 ? 9.773 -7.562 -3.338 1 98.62 82 LYS A CA 1
ATOM 660 C C . LYS A 1 82 ? 8.836 -6.434 -2.908 1 98.62 82 LYS A C 1
ATOM 662 O O . LYS A 1 82 ? 9.297 -5.379 -2.465 1 98.62 82 LYS A O 1
ATOM 667 N N . LEU A 1 83 ? 7.523 -6.648 -3.066 1 98.5 83 LEU A N 1
ATOM 668 C CA . LEU A 1 83 ? 6.539 -5.668 -2.621 1 98.5 83 LEU A CA 1
ATOM 669 C C . LEU A 1 83 ? 6.645 -5.438 -1.118 1 98.5 83 LEU A C 1
ATOM 671 O O . LEU A 1 83 ? 6.645 -4.293 -0.661 1 98.5 83 LEU A O 1
ATOM 675 N N . ALA A 1 84 ? 6.73 -6.539 -0.356 1 98.56 84 ALA A N 1
ATOM 676 C CA . ALA A 1 84 ? 6.895 -6.445 1.092 1 98.56 84 ALA A CA 1
ATOM 677 C C . ALA A 1 84 ? 8.141 -5.633 1.452 1 98.56 84 ALA A C 1
ATOM 679 O O . ALA A 1 84 ? 8.094 -4.789 2.352 1 98.56 84 ALA A O 1
ATOM 680 N N . ASN A 1 85 ? 9.188 -5.812 0.708 1 98.69 85 ASN A N 1
ATOM 681 C CA . ASN A 1 85 ? 10.445 -5.129 0.966 1 98.69 85 ASN A CA 1
ATOM 682 C C . ASN A 1 85 ? 10.344 -3.635 0.675 1 98.69 85 ASN A C 1
ATOM 684 O O . ASN A 1 85 ? 10.977 -2.822 1.351 1 98.69 85 ASN A O 1
ATOM 688 N N . CYS A 1 86 ? 9.633 -3.297 -0.384 1 98.56 86 CYS A N 1
ATOM 689 C CA . CYS A 1 86 ? 9.406 -1.886 -0.676 1 98.56 86 CYS A CA 1
ATOM 690 C C . CYS A 1 86 ? 8.758 -1.18 0.509 1 98.56 86 CYS A C 1
ATOM 692 O O . CYS A 1 86 ? 9.18 -0.085 0.891 1 98.56 86 CYS A O 1
ATOM 694 N N . HIS A 1 87 ? 7.773 -1.753 1.12 1 98.44 87 HIS A N 1
ATOM 695 C CA . HIS A 1 87 ? 7.094 -1.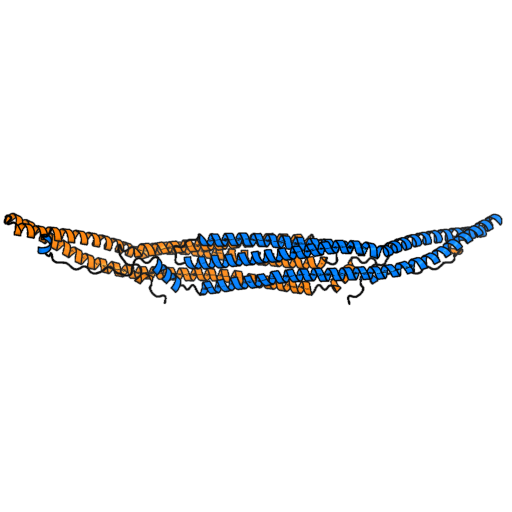164 2.268 1 98.44 87 HIS A CA 1
ATOM 696 C C . HIS A 1 87 ? 8.008 -1.113 3.486 1 98.44 87 HIS A C 1
ATOM 698 O O . HIS A 1 87 ? 7.953 -0.163 4.27 1 98.44 87 HIS A O 1
ATOM 704 N N . LEU A 1 88 ? 8.828 -2.141 3.623 1 98.56 88 LEU A N 1
ATOM 705 C CA . LEU A 1 88 ? 9.805 -2.125 4.703 1 98.56 88 LEU A CA 1
ATOM 706 C C . LEU A 1 88 ? 10.789 -0.971 4.527 1 98.56 88 LEU A C 1
ATOM 708 O O . LEU A 1 88 ? 11.195 -0.343 5.508 1 98.56 88 LEU A O 1
ATOM 712 N N . ASP A 1 89 ? 11.164 -0.753 3.295 1 98.62 89 ASP A N 1
ATOM 713 C CA . ASP A 1 89 ? 12.031 0.378 2.992 1 98.62 89 ASP A CA 1
ATOM 714 C C . ASP A 1 89 ? 11.367 1.7 3.369 1 98.62 89 ASP A C 1
ATOM 716 O O . ASP A 1 89 ? 12.023 2.609 3.879 1 98.62 89 ASP A O 1
ATOM 720 N N . LEU A 1 90 ? 10.125 1.833 3.088 1 98.56 90 LEU A N 1
ATOM 721 C CA . LEU A 1 90 ? 9.383 3.023 3.484 1 98.56 90 LEU A CA 1
ATOM 722 C C . LEU A 1 90 ? 9.406 3.203 5 1 98.56 90 LEU A C 1
ATOM 724 O O . LEU A 1 90 ? 9.617 4.312 5.492 1 98.56 90 LEU A O 1
ATOM 728 N N . VAL A 1 91 ? 9.242 2.098 5.719 1 98.69 91 VAL A N 1
ATOM 729 C CA . VAL A 1 91 ? 9.273 2.135 7.18 1 98.69 91 VAL A CA 1
ATOM 730 C C . VAL A 1 91 ? 10.602 2.729 7.648 1 98.69 91 VAL A C 1
ATOM 732 O O . VAL A 1 91 ? 10.625 3.598 8.523 1 98.69 91 VAL A O 1
ATOM 735 N N . ARG A 1 92 ? 11.664 2.326 7.062 1 98.56 92 ARG A N 1
ATOM 736 C CA . ARG A 1 92 ? 12.992 2.807 7.434 1 98.56 92 ARG A CA 1
ATOM 737 C C . ARG A 1 92 ? 13.125 4.305 7.176 1 98.56 92 ARG A C 1
ATOM 739 O O . ARG A 1 92 ? 13.633 5.043 8.023 1 98.56 92 ARG A O 1
ATOM 746 N N . LYS A 1 93 ? 12.688 4.746 6.039 1 98.56 93 LYS A N 1
ATOM 747 C CA . LYS A 1 93 ? 12.758 6.156 5.68 1 98.56 93 LYS A CA 1
ATOM 748 C C . LYS A 1 93 ? 11.898 7.008 6.613 1 98.56 93 LYS A C 1
ATOM 750 O O . LYS A 1 93 ? 12.289 8.109 7 1 98.56 93 LYS A O 1
ATOM 755 N N . LEU A 1 94 ? 10.734 6.477 6.988 1 98.62 94 LEU A N 1
ATOM 756 C CA . LEU A 1 94 ? 9.844 7.191 7.895 1 98.62 94 LEU A CA 1
ATOM 757 C C . LEU A 1 94 ? 10.453 7.281 9.289 1 98.62 94 LEU A C 1
ATOM 759 O O . LEU A 1 94 ? 10.32 8.305 9.969 1 98.62 94 LEU A O 1
ATOM 763 N N . GLN A 1 95 ? 11.164 6.223 9.672 1 98.56 95 GLN A N 1
ATOM 764 C CA . GLN A 1 95 ? 11.82 6.223 10.977 1 98.56 95 GLN A CA 1
ATOM 765 C C . GLN A 1 95 ? 12.914 7.289 11.039 1 98.56 95 GLN A C 1
ATOM 767 O O . GLN A 1 95 ? 13.07 7.961 12.062 1 98.56 95 GLN A O 1
ATOM 772 N N . GLU A 1 96 ? 13.633 7.387 9.992 1 98.31 96 GLU A N 1
ATOM 773 C CA . GLU A 1 96 ? 14.648 8.438 9.914 1 98.31 96 GLU A CA 1
ATOM 774 C C . GLU A 1 96 ? 14.016 9.82 9.977 1 98.31 96 GLU A C 1
ATOM 776 O O . GLU A 1 96 ? 14.555 10.727 10.617 1 98.31 96 GLU A O 1
ATOM 781 N N . LEU A 1 97 ? 12.914 9.992 9.305 1 98.19 97 LEU A N 1
ATOM 782 C CA . LEU A 1 97 ? 12.203 11.266 9.289 1 98.19 97 LEU A CA 1
ATOM 783 C C . LEU A 1 97 ? 11.688 11.617 10.688 1 98.19 97 LEU A C 1
ATOM 785 O O . LEU A 1 97 ? 11.688 12.789 11.078 1 98.19 97 LEU A O 1
ATOM 789 N N . ILE A 1 98 ? 11.211 10.625 11.445 1 98.25 98 ILE A N 1
ATOM 790 C CA . ILE A 1 98 ? 10.711 10.82 12.805 1 98.25 98 ILE A CA 1
ATOM 791 C C . ILE A 1 98 ? 11.82 11.414 13.672 1 98.25 98 ILE A C 1
ATOM 793 O O . ILE A 1 98 ? 11.57 12.328 14.461 1 98.25 98 ILE A O 1
ATOM 797 N N . LYS A 1 99 ? 13.016 10.93 13.477 1 97.88 99 LYS A N 1
ATOM 798 C CA . LYS A 1 99 ? 14.156 11.453 14.227 1 97.88 99 LYS A CA 1
ATOM 799 C C . LYS A 1 99 ? 14.398 12.922 13.906 1 97.88 99 LYS A C 1
ATOM 801 O O . LYS A 1 99 ? 14.68 13.719 14.805 1 97.88 99 LYS A O 1
ATOM 806 N N . GLU A 1 100 ? 14.266 13.219 12.656 1 97.06 100 GLU A N 1
ATOM 807 C CA . GLU A 1 100 ? 14.438 14.602 12.219 1 97.06 100 GLU A CA 1
ATOM 808 C C . GLU A 1 100 ? 13.383 15.516 12.836 1 97.06 100 GLU A C 1
ATOM 810 O O . GLU A 1 100 ? 13.688 16.625 13.273 1 97.06 100 GLU A O 1
ATOM 815 N N . VAL A 1 101 ? 12.141 15.102 12.859 1 97.69 101 VAL A N 1
ATOM 816 C CA . VAL A 1 101 ? 11.031 15.875 13.406 1 97.69 101 VAL A CA 1
ATOM 817 C C . VAL A 1 101 ? 11.227 16.062 14.906 1 97.69 101 VAL A C 1
ATOM 819 O O . VAL A 1 101 ? 10.992 17.156 15.438 1 97.69 101 VAL A O 1
ATOM 822 N N . GLN A 1 102 ? 11.695 15.031 15.578 1 96.81 102 GLN A N 1
ATOM 823 C CA . GLN A 1 102 ? 11.93 15.078 17.016 1 96.81 102 GLN A CA 1
ATOM 824 C C . GLN A 1 102 ? 13.062 16.047 17.359 1 96.81 102 GLN A C 1
ATOM 826 O O . GLN A 1 102 ? 12.969 16.812 18.312 1 96.81 102 GLN A O 1
ATOM 831 N N . LYS A 1 103 ? 14.094 15.984 16.609 1 96.94 103 LYS A N 1
ATOM 832 C CA . LYS A 1 103 ? 15.195 16.922 16.781 1 96.94 103 LYS A CA 1
ATOM 833 C C . LYS A 1 103 ? 14.727 18.359 16.625 1 96.94 103 LYS A C 1
ATOM 835 O O . LYS A 1 103 ? 15.094 19.234 17.422 1 96.94 103 LYS A O 1
ATOM 840 N N . TYR A 1 104 ? 13.945 18.609 15.633 1 96.88 104 TYR A N 1
ATOM 841 C CA . TYR A 1 104 ? 13.398 19.953 15.422 1 96.88 104 TYR A CA 1
ATOM 842 C C . TYR A 1 104 ? 12.531 20.375 16.594 1 96.88 104 TYR A C 1
ATOM 844 O O . TYR A 1 104 ? 12.578 21.531 17.031 1 96.88 104 TYR A O 1
ATOM 852 N N . GLY A 1 105 ? 11.742 19.422 17.141 1 94.5 105 GLY A N 1
ATOM 853 C CA . GLY A 1 105 ? 10.93 19.703 18.312 1 94.5 105 GLY A CA 1
ATOM 854 C C . GLY A 1 105 ? 11.742 20.156 19.5 1 94.5 105 GLY A C 1
ATOM 855 O O . GLY A 1 105 ? 11.367 21.109 20.203 1 94.5 105 GLY A O 1
ATOM 856 N N . GLU A 1 106 ? 12.859 19.516 19.672 1 94.56 106 GLU A N 1
ATOM 857 C CA . GLU A 1 106 ? 13.758 19.906 20.766 1 94.56 106 GLU A CA 1
ATOM 858 C C . GLU A 1 106 ? 14.344 21.297 20.547 1 94.56 106 GLU A C 1
ATOM 860 O O . GLU A 1 106 ? 14.461 22.078 21.484 1 94.56 106 GLU A O 1
ATOM 865 N N . GLU A 1 107 ? 14.703 21.531 19.328 1 94.5 107 GLU A N 1
ATOM 866 C CA . GLU A 1 107 ? 15.219 22.844 18.984 1 94.5 107 GLU A CA 1
ATOM 867 C C . GLU A 1 107 ? 14.172 23.938 19.203 1 94.5 107 GLU A C 1
ATOM 869 O O . GLU A 1 107 ? 14.5 25.047 19.609 1 94.5 107 GLU A O 1
ATOM 874 N N . GLN A 1 108 ? 12.914 23.625 18.969 1 92.19 108 GLN A N 1
ATOM 875 C CA . GLN A 1 108 ? 11.812 24.578 19.141 1 92.19 108 GLN A CA 1
ATOM 876 C C . GLN A 1 108 ? 11.633 24.938 20.609 1 92.19 108 GLN A C 1
ATOM 878 O O . GLN A 1 108 ? 11.336 26.094 20.938 1 92.19 108 GLN A O 1
ATOM 883 N N . VAL A 1 109 ? 11.82 23.953 21.453 1 90.44 109 VAL A N 1
ATOM 884 C CA . VAL A 1 109 ? 11.672 24.172 22.875 1 90.44 109 VAL A CA 1
ATOM 885 C C . VAL A 1 109 ? 12.734 25.156 23.359 1 90.44 109 VAL A C 1
ATOM 887 O O . VAL A 1 109 ? 12.438 26.078 24.125 1 90.44 109 VAL A O 1
ATOM 890 N N . LYS A 1 110 ? 13.945 25.031 22.859 1 91.5 110 LYS A N 1
ATOM 891 C CA . LYS A 1 110 ? 15.047 25.938 23.219 1 91.5 110 LYS A CA 1
ATOM 892 C C . LYS A 1 110 ? 14.797 27.344 22.672 1 91.5 110 LYS A C 1
ATOM 894 O O . LYS A 1 110 ? 15.031 28.328 23.375 1 91.5 110 LYS A O 1
ATOM 899 N N . SER A 1 111 ? 14.32 27.391 21.5 1 90.81 111 SER A N 1
ATOM 900 C CA . SER A 1 111 ? 14.031 28.688 20.859 1 90.81 111 SER A CA 1
ATOM 901 C C . SER A 1 111 ? 12.914 29.422 21.594 1 90.81 111 SER A C 1
ATOM 903 O O . SER A 1 111 ? 12.938 30.641 21.703 1 90.81 111 SER A O 1
ATOM 905 N N . HIS A 1 112 ? 11.93 28.688 22.062 1 90 112 HIS A N 1
ATOM 906 C CA . HIS A 1 112 ? 10.805 29.266 22.781 1 90 112 HIS A CA 1
ATOM 907 C C . HIS A 1 112 ? 11.273 29.922 24.078 1 90 112 HIS A C 1
ATOM 909 O O . HIS A 1 112 ? 10.859 31.031 24.406 1 90 112 HIS A O 1
ATOM 915 N N . LYS A 1 113 ? 12.148 29.25 24.766 1 90.62 113 LYS A N 1
ATOM 916 C CA . LYS A 1 113 ? 12.695 29.781 26.016 1 90.62 113 LYS A CA 1
ATOM 917 C C . LYS A 1 113 ? 13.5 31.047 25.766 1 90.62 113 LYS A C 1
ATOM 919 O O . LYS A 1 113 ? 13.367 32.031 26.516 1 90.62 113 LYS A O 1
ATOM 924 N N . LYS A 1 114 ? 14.258 31.031 24.828 1 93.56 114 LYS A N 1
ATOM 925 C CA . LYS A 1 114 ? 15.062 32.188 24.469 1 93.56 114 LYS A CA 1
ATOM 926 C C . LYS A 1 114 ? 14.172 33.375 24.078 1 93.56 114 LYS A C 1
ATOM 928 O O . LYS A 1 114 ? 14.438 34.5 24.469 1 93.56 114 LYS A O 1
ATOM 933 N N . THR A 1 115 ? 13.133 33.125 23.312 1 95.06 115 THR A N 1
ATOM 934 C CA . THR A 1 115 ? 12.227 34.156 22.844 1 95.06 115 THR A CA 1
ATOM 935 C C . THR A 1 115 ? 11.477 34.812 24.016 1 95.06 115 THR A C 1
ATOM 937 O O . THR A 1 115 ? 11.219 36 24.016 1 95.06 115 THR A O 1
ATOM 940 N N . LYS A 1 116 ? 11.133 33.969 24.953 1 91.5 116 LYS A N 1
ATOM 941 C CA . LYS A 1 116 ? 10.438 34.438 26.141 1 91.5 116 LYS A CA 1
ATOM 942 C C . LYS A 1 116 ? 11.234 35.562 26.828 1 91.5 116 LYS A C 1
ATOM 944 O O . LYS A 1 116 ? 10.672 36.594 27.203 1 91.5 116 LYS A O 1
ATOM 949 N N . GLU A 1 117 ? 12.508 35.375 26.891 1 94.06 117 GLU A N 1
ATOM 950 C CA . GLU A 1 117 ? 13.375 36.375 27.516 1 94.06 117 GLU A CA 1
ATOM 951 C C . GLU A 1 117 ? 13.508 37.594 26.641 1 94.06 117 GLU A C 1
ATOM 953 O O . GLU A 1 117 ? 13.539 38.719 27.141 1 94.06 117 GLU A O 1
ATOM 958 N N . GLU A 1 118 ? 13.508 37.406 25.406 1 95.31 118 GLU A N 1
ATOM 959 C CA . GLU A 1 118 ? 13.727 38.5 24.453 1 95.31 118 GLU A CA 1
ATOM 960 C C . GLU A 1 118 ? 12.516 39.406 24.391 1 95.31 118 GLU A C 1
ATOM 962 O O . GLU A 1 118 ? 12.664 40.625 24.109 1 95.31 118 GLU A O 1
ATOM 967 N N . VAL A 1 119 ? 11.352 38.844 24.688 1 95.75 119 VAL A N 1
ATOM 968 C CA . VAL A 1 119 ? 10.148 39.656 24.484 1 95.75 119 VAL A CA 1
ATOM 969 C C . VAL A 1 119 ? 9.555 40.062 25.828 1 95.75 119 VAL A C 1
ATOM 971 O O . VAL A 1 119 ? 8.445 40.562 25.906 1 95.75 119 VAL A O 1
ATOM 974 N N . ALA A 1 120 ? 10.266 39.875 26.938 1 95.12 120 ALA A N 1
ATOM 975 C CA . ALA A 1 120 ? 9.805 40.188 28.297 1 95.12 120 ALA A CA 1
ATOM 976 C C . ALA A 1 120 ? 9.469 41.688 28.422 1 95.12 120 ALA A C 1
ATOM 978 O O . ALA A 1 120 ? 8.523 42.062 29.109 1 95.12 120 ALA A O 1
ATOM 979 N N . GLY A 1 121 ? 10.25 42.469 27.734 1 97.31 121 GLY A N 1
ATOM 980 C CA . GLY A 1 121 ? 10.016 43.906 27.766 1 97.31 121 GLY A CA 1
ATOM 981 C C . GLY A 1 121 ? 8.664 44.312 27.188 1 97.31 121 GLY A C 1
ATOM 982 O O . GLY A 1 121 ? 8.055 45.281 27.641 1 97.31 121 GLY A O 1
ATOM 983 N N . THR A 1 122 ? 8.289 43.562 26.188 1 97.56 122 THR A N 1
ATOM 984 C CA . THR A 1 122 ? 6.984 43.844 25.578 1 97.56 122 THR A CA 1
ATOM 985 C C . THR A 1 122 ? 5.859 43.5 26.547 1 97.56 122 THR A C 1
ATOM 987 O O . THR A 1 122 ? 4.875 44.219 26.672 1 97.56 122 THR A O 1
ATOM 990 N N . LEU A 1 123 ? 5.984 42.406 27.25 1 95.81 123 LEU A N 1
ATOM 991 C CA . LEU A 1 123 ? 4.992 42.031 28.25 1 95.81 123 LEU A CA 1
ATOM 992 C C . LEU A 1 123 ? 4.848 43.094 29.328 1 95.81 123 LEU A C 1
ATOM 994 O O . LEU A 1 123 ? 3.732 43.438 29.734 1 95.81 123 LEU A O 1
ATOM 998 N N . GLU A 1 124 ? 5.953 43.625 29.719 1 97.31 124 GLU A N 1
ATOM 999 C CA . GLU A 1 124 ? 5.938 44.719 30.688 1 97.31 124 GLU A CA 1
ATOM 1000 C C . GLU A 1 124 ? 5.219 45.938 30.141 1 97.31 124 GLU A C 1
ATOM 1002 O O . GLU A 1 124 ? 4.465 46.625 30.859 1 97.31 124 GLU A O 1
ATOM 1007 N N . ALA A 1 125 ? 5.531 46.188 28.922 1 97.62 125 ALA A N 1
ATOM 1008 C CA . ALA A 1 125 ? 4.887 47.344 28.281 1 97.62 125 ALA A CA 1
ATOM 1009 C C . ALA A 1 125 ? 3.377 47.125 28.188 1 97.62 125 ALA A C 1
ATOM 1011 O O . ALA A 1 125 ? 2.605 48.094 28.312 1 97.62 125 ALA A O 1
ATOM 1012 N N . VAL A 1 126 ? 2.953 45.938 27.922 1 96.81 126 VAL A N 1
ATOM 1013 C CA . VAL A 1 126 ? 1.535 45.594 27.859 1 96.81 126 VAL A CA 1
ATOM 1014 C C . VAL A 1 126 ? 0.886 45.844 29.219 1 96.81 126 VAL A C 1
ATOM 1016 O O . VAL A 1 126 ? -0.191 46.438 29.297 1 96.81 126 VAL A O 1
ATOM 1019 N N . GLN A 1 127 ? 1.52 45.469 30.266 1 96 127 GLN A N 1
ATOM 1020 C CA . GLN A 1 127 ? 1.004 45.656 31.625 1 96 127 GLN A CA 1
ATOM 1021 C C . GLN A 1 127 ? 0.96 47.125 31.984 1 96 127 GLN A C 1
ATOM 1023 O O . GLN A 1 127 ? -0.007 47.625 32.594 1 96 127 GLN A O 1
ATOM 1028 N N . ALA A 1 128 ? 1.984 47.812 31.562 1 97.19 128 ALA A N 1
ATOM 1029 C CA . ALA A 1 128 ? 2.074 49.25 31.875 1 97.19 128 ALA A CA 1
ATOM 1030 C C . ALA A 1 128 ? 0.934 50.031 31.203 1 97.19 128 ALA A C 1
ATOM 1032 O O . ALA A 1 128 ? 0.323 50.875 31.828 1 97.19 128 ALA A O 1
ATOM 1033 N N . ILE A 1 129 ? 0.712 49.719 29.984 1 96.38 129 ILE A N 1
ATOM 1034 C CA . ILE A 1 129 ? -0.321 50.469 29.266 1 96.38 129 ILE A CA 1
ATOM 1035 C C . ILE A 1 129 ? -1.695 50.125 29.828 1 96.38 129 ILE A C 1
ATOM 1037 O O . ILE A 1 129 ? -2.605 50.938 29.844 1 96.38 129 ILE A O 1
ATOM 1041 N N . GLN A 1 130 ? -1.893 48.906 30.234 1 94.81 130 GLN A N 1
ATOM 1042 C CA . GLN A 1 130 ? -3.148 48.5 30.844 1 94.81 130 GLN A CA 1
ATOM 1043 C C . GLN A 1 130 ? -3.371 49.219 32.156 1 94.81 130 GLN A C 1
ATOM 1045 O O . GLN A 1 130 ? -4.465 49.75 32.438 1 94.81 130 GLN A O 1
ATOM 1050 N N . ASN A 1 131 ? -2.375 49.281 32.969 1 96.25 131 ASN A N 1
ATOM 1051 C CA . ASN A 1 131 ? -2.453 49.938 34.25 1 96.25 131 ASN A CA 1
ATOM 1052 C C . ASN A 1 131 ? -2.691 51.438 34.125 1 96.25 131 ASN A C 1
ATOM 1054 O O . ASN A 1 131 ? -3.535 52.031 34.812 1 96.25 131 ASN A O 1
ATOM 1058 N N . ILE A 1 132 ? -1.915 52.031 33.219 1 96.94 132 ILE A N 1
ATOM 1059 C CA . ILE A 1 132 ? -2.01 53.469 33.062 1 96.94 132 ILE A CA 1
ATOM 1060 C C . ILE A 1 132 ? -3.365 53.844 32.469 1 96.94 132 ILE A C 1
ATOM 1062 O O . ILE A 1 132 ? -3.918 54.906 32.781 1 96.94 132 ILE A O 1
ATOM 1066 N N . THR A 1 133 ? -3.891 53 31.609 1 94.75 133 THR A N 1
ATOM 1067 C CA . THR A 1 133 ? -5.211 53.25 31.031 1 94.75 133 THR A CA 1
ATOM 1068 C C . THR A 1 133 ? -6.281 53.219 32.125 1 94.75 133 THR A C 1
ATOM 1070 O O . THR A 1 133 ? -7.164 54.094 32.125 1 94.75 133 THR A O 1
ATOM 1073 N N . GLN A 1 134 ? -6.207 52.312 33.062 1 95.19 134 GLN A N 1
ATOM 1074 C CA . GLN A 1 134 ? -7.141 52.219 34.188 1 95.19 134 GLN A CA 1
ATOM 1075 C C . GLN A 1 134 ? -7.008 53.438 35.125 1 95.19 134 GLN A C 1
ATOM 1077 O O . GLN A 1 134 ? -8.008 54 35.531 1 95.19 134 GLN A O 1
ATOM 1082 N N . ALA A 1 135 ? -5.785 53.781 35.344 1 97.19 135 ALA A N 1
ATOM 1083 C CA . ALA A 1 135 ? -5.523 54.938 36.219 1 97.19 135 ALA A CA 1
ATOM 1084 C C . ALA A 1 135 ? -6.043 56.219 35.594 1 97.19 135 ALA A C 1
ATOM 1086 O O . ALA A 1 135 ? -6.57 57.094 36.281 1 97.19 135 ALA A O 1
ATOM 1087 N N . LEU A 1 136 ? -5.844 56.344 34.312 1 97 136 LEU A N 1
ATOM 1088 C CA . LEU A 1 136 ? -6.309 57.5 33.562 1 97 136 LEU A CA 1
ATOM 1089 C C . LEU A 1 136 ? -7.828 57.594 33.625 1 97 136 LEU A C 1
ATOM 1091 O O . LEU A 1 136 ? -8.375 58.688 33.844 1 97 136 LEU A O 1
ATOM 1095 N N . GLN A 1 137 ? -8.492 56.531 33.469 1 95.19 137 GLN A N 1
ATOM 1096 C CA . GLN A 1 137 ? -9.953 56.5 33.562 1 95.19 137 GLN A CA 1
ATOM 1097 C C . GLN A 1 137 ? -10.445 56.906 34.938 1 95.19 137 GLN A C 1
ATOM 1099 O O . GLN A 1 137 ? -11.375 57.719 35.062 1 95.19 137 GLN A O 1
ATOM 1104 N N . LYS A 1 138 ? -9.836 56.375 35.938 1 97.06 138 LYS A N 1
ATOM 1105 C CA . LYS A 1 138 ? -10.195 56.719 37.312 1 97.06 138 LYS A CA 1
ATOM 1106 C C . LYS A 1 138 ? -9.953 58.219 37.594 1 97.06 138 LYS A C 1
ATOM 1108 O O . LYS A 1 138 ? -10.766 58.844 38.25 1 97.06 138 LYS A O 1
ATOM 1113 N N . SER A 1 139 ? -8.828 58.688 37.125 1 97 139 SER A N 1
ATOM 1114 C CA . SER A 1 139 ? -8.484 60.094 37.344 1 97 139 SER A CA 1
ATOM 1115 C C . SER A 1 139 ? -9.453 61 36.594 1 97 139 SER A C 1
ATOM 1117 O O . SER A 1 139 ? -9.797 62.094 37.094 1 97 139 SER A O 1
ATOM 1119 N N . LYS A 1 140 ? -9.805 60.594 35.438 1 95.38 140 LYS A N 1
ATOM 1120 C CA . LYS A 1 140 ? -10.781 61.344 34.688 1 95.38 140 LYS A CA 1
ATOM 1121 C C . LYS A 1 140 ? -12.125 61.406 35.406 1 95.38 140 LYS A C 1
ATOM 1123 O O . LYS A 1 140 ? -12.75 62.469 35.469 1 95.38 140 LYS A O 1
ATOM 1128 N N . GLU A 1 141 ? -12.562 60.344 35.938 1 95.12 141 GLU A N 1
ATOM 1129 C CA . GLU A 1 141 ? -13.812 60.281 36.688 1 95.12 141 GLU A CA 1
ATOM 1130 C C . GLU A 1 141 ? -13.758 61.188 37.938 1 95.12 141 GLU A C 1
ATOM 1132 O O . GLU A 1 141 ? -14.719 61.906 38.25 1 95.12 141 GLU A O 1
ATOM 1137 N N . ASN A 1 142 ? -12.664 61.094 38.625 1 95.75 142 ASN A N 1
ATOM 1138 C CA . ASN A 1 142 ? -12.484 61.906 39.812 1 95.75 142 ASN A CA 1
ATOM 1139 C C . ASN A 1 142 ? -12.477 63.406 39.469 1 95.75 142 ASN A C 1
ATOM 1141 O O . ASN A 1 142 ? -13.078 64.188 40.156 1 95.75 142 ASN A O 1
ATOM 1145 N N . TYR A 1 143 ? -11.789 63.688 38.406 1 95.44 143 TYR A N 1
ATOM 1146 C CA . TYR A 1 143 ? -11.742 65.062 37.906 1 95.44 143 TYR A CA 1
ATOM 1147 C C . TYR A 1 143 ? -13.133 65.562 37.562 1 95.44 143 TYR A C 1
ATOM 1149 O O . TYR A 1 143 ? -13.531 66.625 38 1 95.44 143 TYR A O 1
ATOM 1157 N N . THR A 1 144 ? -13.883 64.812 36.906 1 93.25 144 THR A N 1
ATOM 1158 C CA . THR A 1 144 ? -15.242 65.188 36.531 1 93.25 144 THR A CA 1
ATOM 1159 C C . THR A 1 144 ? -16.125 65.312 37.75 1 93.25 144 THR A C 1
ATOM 1161 O O . THR A 1 144 ? -16.906 66.25 37.844 1 93.25 144 THR A O 1
ATOM 1164 N N . ALA A 1 145 ? -15.992 64.5 38.656 1 94 145 ALA A N 1
ATOM 1165 C CA . ALA A 1 145 ? -16.797 64.5 39.875 1 94 145 ALA A CA 1
ATOM 1166 C C . ALA A 1 145 ? -16.516 65.812 40.688 1 94 145 ALA A C 1
ATOM 1168 O O . ALA A 1 145 ? -17.438 66.438 41.188 1 94 145 ALA A O 1
ATOM 1169 N N . LYS A 1 146 ? -15.219 66.125 40.844 1 94.5 146 LYS A N 1
ATOM 1170 C CA . LYS A 1 146 ? -14.82 67.25 41.625 1 94.5 146 LYS A CA 1
ATOM 1171 C C . LYS A 1 146 ? -15.227 68.562 40.906 1 94.5 146 LYS A C 1
ATOM 1173 O O . LYS A 1 146 ? -15.617 69.562 41.562 1 94.5 146 LYS A O 1
ATOM 1178 N N . CYS A 1 147 ? -15.125 68.5 39.594 1 91.5 147 CYS A N 1
ATOM 1179 C CA . CYS A 1 147 ? -15.523 69.688 38.812 1 91.5 147 CYS A CA 1
ATOM 1180 C C . CYS A 1 147 ? -17.031 69.938 38.906 1 91.5 147 CYS A C 1
ATOM 1182 O O . CYS A 1 147 ? -17.469 71.062 39.094 1 91.5 147 CYS A O 1
ATOM 1184 N N . VAL A 1 148 ? -17.766 68.938 38.875 1 90.75 148 VAL A N 1
ATOM 1185 C CA . VAL A 1 148 ? -19.219 69 38.969 1 90.75 148 VAL A CA 1
ATOM 1186 C C . VAL A 1 148 ? -19.625 69.438 40.375 1 90.75 148 VAL A C 1
ATOM 1188 O O . VAL A 1 148 ? -20.547 70.25 40.531 1 90.75 148 VAL A O 1
ATOM 1191 N N . GLU A 1 149 ? -18.969 68.938 41.312 1 92.06 149 GLU A N 1
ATOM 1192 C CA . GLU A 1 149 ? -19.25 69.312 42.719 1 92.06 149 GLU A CA 1
ATOM 1193 C C . GLU A 1 149 ? -19 70.75 42.969 1 92.06 149 GLU A C 1
ATOM 1195 O O . GLU A 1 149 ? -19.781 71.438 43.656 1 92.06 149 GLU A O 1
ATOM 1200 N N . GLN A 1 150 ? -17.922 71.25 42.469 1 91.25 150 GLN A N 1
ATOM 1201 C CA . GLN A 1 150 ? -17.594 72.688 42.625 1 91.25 150 GLN A CA 1
ATOM 1202 C C . GLN A 1 150 ? -18.656 73.562 41.969 1 91.25 150 GLN A C 1
ATOM 1204 O O . GLN A 1 150 ? -19.109 74.562 42.594 1 91.25 150 GLN A O 1
ATOM 1209 N N . GLU A 1 151 ? -19.094 73.125 40.875 1 89.75 151 GLU A N 1
ATOM 1210 C CA . GLU A 1 151 ? -20.109 73.875 40.156 1 89.75 151 GLU A CA 1
ATOM 1211 C C . GLU A 1 151 ? -21.453 73.812 40.875 1 89.75 151 GLU A C 1
ATOM 1213 O O . GLU A 1 151 ? -22.203 74.812 40.938 1 89.75 151 GLU A O 1
ATOM 1218 N N . ARG A 1 152 ? -21.781 72.75 41.344 1 91.38 152 ARG A N 1
ATOM 1219 C CA . ARG A 1 152 ? -23.016 72.562 42.094 1 91.38 152 ARG A CA 1
ATOM 1220 C C . ARG A 1 152 ? -23.047 73.438 43.312 1 91.38 152 ARG A C 1
ATOM 1222 O O . ARG A 1 152 ? -24.047 74.062 43.594 1 91.38 152 ARG A O 1
ATOM 1229 N N . LEU A 1 153 ? -21.984 73.562 44.062 1 92.94 153 LEU A N 1
ATOM 1230 C CA . LEU A 1 153 ? -21.891 74.375 45.25 1 92.94 153 LEU A CA 1
ATOM 1231 C C . LEU A 1 153 ? -21.984 75.812 44.938 1 92.94 153 LEU A C 1
ATOM 1233 O O . LEU A 1 153 ? -22.594 76.625 45.688 1 92.94 153 LEU A O 1
ATOM 1237 N N . LYS A 1 154 ? -21.5 76.188 43.844 1 88.69 154 LYS A N 1
ATOM 1238 C CA . LYS A 1 154 ? -21.594 77.562 43.375 1 88.69 154 LYS A CA 1
ATOM 1239 C C . LYS A 1 154 ? -23.031 77.938 43.062 1 88.69 154 LYS A C 1
ATOM 1241 O O . LYS A 1 154 ? -23.5 79.062 43.406 1 88.69 154 LYS A O 1
ATOM 1246 N N . LYS A 1 155 ? -23.703 77.062 42.5 1 89.62 155 LYS A N 1
ATOM 1247 C CA . LYS A 1 155 ? -25.078 77.312 42.094 1 89.62 155 LYS A CA 1
ATOM 1248 C C . LYS A 1 155 ? -26.031 77.312 43.281 1 89.62 155 LYS A C 1
ATOM 1250 O O . LYS A 1 155 ? -27.062 78 43.25 1 89.62 155 LYS A O 1
ATOM 1255 N N . GLU A 1 156 ? -25.703 76.562 44.25 1 91.44 156 GLU A N 1
ATOM 1256 C CA . GLU A 1 156 ? -26.562 76.438 45.406 1 91.44 156 GLU A CA 1
ATOM 1257 C C . GLU A 1 156 ? -26.266 77.5 46.438 1 91.44 156 GLU A C 1
ATOM 1259 O O . GLU A 1 156 ? -26.984 77.625 47.438 1 91.44 156 GLU A O 1
ATOM 1264 N N . GLY A 1 157 ? -25.391 78.312 46.219 1 91 157 GLY A N 1
ATOM 1265 C CA . GLY A 1 157 ? -25.062 79.438 47.125 1 91 157 GLY A CA 1
ATOM 1266 C C . GLY A 1 157 ? -24.453 78.938 48.438 1 91 157 GLY A C 1
ATOM 1267 O O . GLY A 1 157 ? -24.828 79.438 49.5 1 91 157 GLY A O 1
ATOM 1268 N N . ALA A 1 158 ? -23.578 78 48.281 1 91.25 158 ALA A N 1
ATOM 1269 C CA . ALA A 1 158 ? -22.875 77.5 49.469 1 91.25 158 ALA A CA 1
ATOM 1270 C C . ALA A 1 158 ? -21.953 78.562 50.031 1 91.25 158 ALA A C 1
ATOM 1272 O O . ALA A 1 158 ? -21.766 79.625 49.438 1 91.25 158 ALA A O 1
ATOM 1273 N N . THR A 1 159 ? -21.5 78.312 51.25 1 94.06 159 THR A N 1
ATOM 1274 C CA . THR A 1 159 ? -20.641 79.25 51.906 1 94.06 159 THR A CA 1
ATOM 1275 C C . THR A 1 159 ? -19.328 79.438 51.125 1 94.06 159 THR A C 1
ATOM 1277 O O . THR A 1 159 ? -18.922 78.5 50.406 1 94.06 159 THR A O 1
ATOM 1280 N N . GLN A 1 160 ? -18.75 80.625 51.156 1 91.81 160 GLN A N 1
ATOM 1281 C CA . GLN A 1 160 ? -17.5 80.875 50.469 1 91.81 160 GLN A CA 1
ATOM 1282 C C . GLN A 1 160 ? -16.422 79.875 50.875 1 91.81 160 GLN A C 1
ATOM 1284 O O . GLN A 1 160 ? -15.602 79.5 50.062 1 91.81 160 GLN A O 1
ATOM 1289 N N . ARG A 1 161 ? -16.469 79.438 52.094 1 95.06 161 ARG A N 1
ATOM 1290 C CA . ARG A 1 161 ? -15.508 78.5 52.594 1 95.06 161 ARG A CA 1
ATOM 1291 C C . ARG A 1 161 ? -15.664 77.125 51.906 1 95.06 161 ARG A C 1
ATOM 1293 O O . ARG A 1 161 ? -14.672 76.5 51.531 1 95.06 161 ARG A O 1
ATOM 1300 N N . GLU A 1 162 ? -16.859 76.75 51.656 1 93.31 162 GLU A N 1
ATOM 1301 C CA . GLU A 1 162 ? -17.156 75.5 51.031 1 93.31 162 GLU A CA 1
ATOM 1302 C C . GLU A 1 162 ? -16.781 75.5 49.531 1 93.31 162 GLU A C 1
ATOM 1304 O O . GLU A 1 162 ? -16.25 74.562 49 1 93.31 162 GLU A O 1
ATOM 1309 N N . ILE A 1 163 ? -16.953 76.562 48.938 1 92.75 163 ILE A N 1
ATOM 1310 C CA . ILE A 1 163 ? -16.672 76.75 47.5 1 92.75 163 ILE A CA 1
ATOM 1311 C C . ILE A 1 163 ? -15.156 76.75 47.281 1 92.75 163 ILE A C 1
ATOM 1313 O O . ILE A 1 163 ? -14.664 76.125 46.312 1 92.75 163 ILE A O 1
ATOM 1317 N N . GLU A 1 164 ? -14.469 77.375 48.188 1 93.94 164 GLU A N 1
ATOM 1318 C CA . GLU A 1 164 ? -13.016 77.375 48.094 1 93.94 164 GLU A CA 1
ATOM 1319 C C . GLU A 1 164 ? -12.398 76 48.312 1 93.94 164 GLU A C 1
ATOM 1321 O O . GLU A 1 164 ? -11.438 75.688 47.625 1 93.94 164 GLU A O 1
ATOM 1326 N N . LYS A 1 165 ? -12.984 75.25 49.188 1 95 165 LYS A N 1
ATOM 1327 C CA . LYS A 1 165 ? -12.516 73.938 49.438 1 95 165 LYS A CA 1
ATOM 1328 C C . LYS A 1 165 ? -12.734 73 48.219 1 95 165 LYS A C 1
ATOM 1330 O O . LYS A 1 165 ? -11.867 72.25 47.875 1 95 165 LYS A O 1
ATOM 1335 N N . ALA A 1 166 ? -13.836 73.188 47.625 1 93.06 166 ALA A N 1
ATOM 1336 C CA . ALA A 1 166 ? -14.156 72.375 46.438 1 93.06 166 ALA A CA 1
ATOM 1337 C C . ALA A 1 166 ? -13.258 72.812 45.281 1 93.06 166 ALA A C 1
ATOM 1339 O O . ALA A 1 166 ? -12.898 71.938 44.438 1 93.06 166 ALA A O 1
ATOM 1340 N N . ALA A 1 167 ? -12.898 74 45.188 1 93.06 167 ALA A N 1
ATOM 1341 C CA . ALA A 1 167 ? -12.016 74.5 44.125 1 93.06 167 ALA A CA 1
ATOM 1342 C C . ALA A 1 167 ? -10.617 73.875 44.25 1 93.06 167 ALA A C 1
ATOM 1344 O O . ALA A 1 167 ? -9.984 73.562 43.25 1 93.06 167 ALA A O 1
ATOM 1345 N N . VAL A 1 168 ? -10.164 73.75 45.5 1 96.06 168 VAL A N 1
ATOM 1346 C CA . VAL A 1 168 ? -8.844 73.188 45.75 1 96.06 168 VAL A CA 1
ATOM 1347 C C . VAL A 1 168 ? -8.844 71.688 45.344 1 96.06 168 VAL A C 1
ATOM 1349 O O . VAL A 1 168 ? -7.895 71.25 44.719 1 96.06 168 VAL A O 1
ATOM 1352 N N . LYS A 1 169 ? -9.953 71.062 45.688 1 95.31 169 LYS A N 1
ATOM 1353 C CA . LYS A 1 169 ? -10.07 69.688 45.312 1 95.31 169 LYS A CA 1
ATOM 1354 C C . LYS A 1 169 ? -10.164 69.5 43.812 1 95.31 169 LYS A C 1
ATOM 1356 O O . LYS A 1 169 ? -9.555 68.562 43.25 1 95.31 169 LYS A O 1
ATOM 1361 N N . SER A 1 170 ? -10.859 70.312 43.188 1 93.44 170 SER A N 1
ATOM 1362 C CA . SER A 1 170 ? -11.016 70.25 41.719 1 93.44 170 SER A CA 1
ATOM 1363 C C . SER A 1 170 ? -9.688 70.562 41.031 1 93.44 170 SER A C 1
ATOM 1365 O O . SER A 1 170 ? -9.367 69.938 40.031 1 93.44 170 SER A O 1
ATOM 1367 N N . LYS A 1 171 ? -9 71.438 41.562 1 95.12 171 LYS A N 1
ATOM 1368 C CA . LYS A 1 171 ? -7.695 71.75 41 1 95.12 171 LYS A CA 1
ATOM 1369 C C . LYS A 1 171 ? -6.727 70.562 41.125 1 95.12 171 LYS A C 1
ATOM 1371 O O . LYS A 1 171 ? -6.008 70.25 40.188 1 95.12 171 LYS A O 1
ATOM 1376 N N . LYS A 1 172 ? -6.73 70 42.25 1 96.56 172 LYS A N 1
ATOM 1377 C CA . LYS A 1 172 ? -5.875 68.875 42.5 1 96.56 172 LYS A CA 1
ATOM 1378 C C . LYS A 1 172 ? -6.246 67.688 41.562 1 96.56 172 LYS A C 1
ATOM 1380 O O . LYS A 1 172 ? -5.367 67.062 41 1 96.56 172 LYS A O 1
ATOM 1385 N N . ALA A 1 173 ? -7.48 67.562 41.406 1 96.38 173 ALA A N 1
ATOM 1386 C CA . ALA A 1 173 ? -7.961 66.5 40.531 1 96.38 173 ALA A CA 1
ATOM 1387 C C . ALA A 1 173 ? -7.605 66.812 39.062 1 96.38 173 ALA A C 1
ATOM 1389 O O . ALA A 1 173 ? -7.285 65.875 38.312 1 96.38 173 ALA A O 1
ATOM 1390 N N . THR A 1 174 ? -7.719 68 38.688 1 95.62 174 THR A N 1
ATOM 1391 C CA . THR A 1 174 ? -7.355 68.438 37.344 1 95.62 174 THR A CA 1
ATOM 1392 C C . THR A 1 174 ? -5.879 68.125 37.062 1 95.62 174 THR A C 1
ATOM 1394 O O . THR A 1 174 ? -5.523 67.625 36 1 95.62 174 THR A O 1
ATOM 1397 N N . ASP A 1 175 ? -5.043 68.5 38.062 1 96.88 175 ASP A N 1
ATOM 1398 C CA . ASP A 1 175 ? -3.605 68.312 37.906 1 96.88 175 ASP A CA 1
ATOM 1399 C C . ASP A 1 175 ? -3.277 66.812 37.781 1 96.88 175 ASP A C 1
ATOM 1401 O O . ASP A 1 175 ? -2.416 66.438 37 1 96.88 175 ASP A O 1
ATOM 1405 N N . THR A 1 176 ? -3.949 66.062 38.562 1 97.38 176 THR A N 1
ATOM 1406 C CA . THR A 1 176 ? -3.736 64.625 38.531 1 97.38 176 THR A CA 1
ATOM 1407 C C . THR A 1 176 ? -4.156 64.062 37.188 1 97.38 176 THR A C 1
ATOM 1409 O O . THR A 1 176 ? -3.449 63.219 36.625 1 97.38 176 THR A O 1
ATOM 1412 N N . TYR A 1 177 ? -5.301 64.438 36.688 1 97.19 177 TYR A N 1
ATOM 1413 C CA . TYR A 1 177 ? -5.801 64 35.375 1 97.19 177 TYR A CA 1
ATOM 1414 C C . TYR A 1 177 ? -4.848 64.375 34.25 1 97.19 177 TYR A C 1
ATOM 1416 O O . TYR A 1 177 ? -4.523 63.562 33.406 1 97.19 177 TYR A O 1
ATOM 1424 N N . LYS A 1 178 ? -4.367 65.562 34.281 1 96.5 178 LYS A N 1
ATOM 1425 C CA . LYS A 1 178 ? -3.402 66 33.312 1 96.5 178 LYS A CA 1
ATOM 1426 C C . LYS A 1 178 ? -2.127 65.188 33.344 1 96.5 178 LYS A C 1
ATOM 1428 O O . LYS A 1 178 ? -1.562 64.875 32.281 1 96.5 178 LYS A O 1
ATOM 1433 N N . LEU A 1 179 ? -1.707 64.875 34.562 1 97.38 179 LEU A N 1
ATOM 1434 C CA . LEU A 1 179 ? -0.51 64.062 34.719 1 97.38 179 LEU A CA 1
ATOM 1435 C C . LEU A 1 179 ? -0.688 62.719 34.094 1 97.38 179 LEU A C 1
ATOM 1437 O O . LEU A 1 179 ? 0.208 62.219 33.406 1 97.38 179 LEU A O 1
ATOM 1441 N N . TYR A 1 180 ? -1.824 62.188 34.281 1 97.5 180 TYR A N 1
ATOM 1442 C CA . TYR A 1 180 ? -2.057 60.844 33.781 1 97.5 180 TYR A CA 1
ATOM 1443 C C . TYR A 1 180 ? -2.246 60.844 32.281 1 97.5 180 TYR A C 1
ATOM 1445 O O . TYR A 1 180 ? -1.923 59.875 31.594 1 97.5 180 TYR A O 1
ATOM 1453 N N . VAL A 1 181 ? -2.748 61.875 31.703 1 97.12 181 VAL A N 1
ATOM 1454 C CA . VAL A 1 181 ? -2.838 62 30.25 1 97.12 181 VAL A CA 1
ATOM 1455 C C . VAL A 1 181 ? -1.437 62 29.641 1 97.12 181 VAL A C 1
ATOM 1457 O O . VAL A 1 181 ? -1.195 61.344 28.641 1 97.12 181 VAL A O 1
ATOM 1460 N N . GLU A 1 182 ? -0.524 62.719 30.281 1 96.75 182 GLU A N 1
ATOM 1461 C CA . GLU A 1 182 ? 0.858 62.781 29.812 1 96.75 182 GLU A CA 1
ATOM 1462 C C . GLU A 1 182 ? 1.552 61.438 29.953 1 96.75 182 GLU A C 1
ATOM 1464 O O . GLU A 1 182 ? 2.252 60.969 29.047 1 96.75 182 GLU A O 1
ATOM 1469 N N . LYS A 1 183 ? 1.327 60.844 31.078 1 97.31 183 LYS A N 1
ATOM 1470 C CA . LYS A 1 183 ? 1.934 59.531 31.328 1 97.31 183 LYS A CA 1
ATOM 1471 C C . LYS A 1 183 ? 1.423 58.469 30.328 1 97.31 183 LYS A C 1
ATOM 1473 O O . LYS A 1 183 ? 2.176 57.594 29.906 1 97.31 183 LYS A O 1
ATOM 1478 N N . TYR A 1 184 ? 0.162 58.625 30.062 1 97.44 184 TYR A N 1
ATOM 1479 C CA . TYR A 1 184 ? -0.438 57.719 29.094 1 97.44 184 TYR A CA 1
ATOM 1480 C C . TYR A 1 184 ? 0.221 57.844 27.719 1 97.44 184 TYR A C 1
ATOM 1482 O O . TYR A 1 184 ? 0.511 56.844 27.062 1 97.44 184 TYR A O 1
ATOM 1490 N N . ALA A 1 185 ? 0.42 58.969 27.281 1 96.69 185 ALA A N 1
ATOM 1491 C CA . ALA A 1 185 ? 1.016 59.219 25.969 1 96.69 185 ALA A CA 1
ATOM 1492 C C . ALA A 1 185 ? 2.393 58.562 25.875 1 96.69 185 ALA A C 1
ATOM 1494 O O . ALA A 1 185 ? 2.725 57.969 24.844 1 96.69 185 ALA A O 1
ATOM 1495 N N . LEU A 1 186 ? 3.184 58.688 26.969 1 97 186 LEU A N 1
ATOM 1496 C CA . LEU A 1 186 ? 4.52 58.094 26.984 1 97 186 LEU A CA 1
ATOM 1497 C C . LEU A 1 186 ? 4.449 56.562 27.016 1 97 186 LEU A C 1
ATOM 1499 O O . LEU A 1 186 ? 5.18 55.906 26.281 1 97 186 LEU A O 1
ATOM 1503 N N . THR A 1 187 ? 3.59 56.062 27.844 1 97.44 187 THR A N 1
ATOM 1504 C CA . THR A 1 187 ? 3.432 54.625 27.969 1 97.44 187 THR A CA 1
ATOM 1505 C C . THR A 1 187 ? 2.902 54.031 26.656 1 97.44 187 THR A C 1
ATOM 1507 O O . THR A 1 187 ? 3.328 52.938 26.25 1 97.44 187 THR A O 1
ATOM 1510 N N . LYS A 1 188 ? 1.976 54.75 26.047 1 96.56 188 LYS A N 1
ATOM 1511 C CA . LYS A 1 188 ? 1.396 54.312 24.781 1 96.56 188 LYS A CA 1
ATOM 1512 C C . LYS A 1 188 ? 2.465 54.188 23.703 1 96.56 188 LYS A C 1
ATOM 1514 O O . LYS A 1 188 ? 2.482 53.219 22.938 1 96.56 188 LYS A O 1
ATOM 1519 N N . ALA A 1 189 ? 3.289 55.188 23.562 1 97 189 ALA A N 1
ATOM 1520 C CA . ALA A 1 189 ? 4.348 55.188 22.562 1 97 189 ALA A CA 1
ATOM 1521 C C . ALA A 1 189 ? 5.312 54.031 22.766 1 97 189 ALA A C 1
ATOM 1523 O O . ALA A 1 189 ? 5.734 53.406 21.797 1 97 189 ALA A O 1
ATOM 1524 N N . ASP A 1 190 ? 5.66 53.812 24 1 97.62 190 ASP A N 1
ATOM 1525 C CA . ASP A 1 190 ? 6.547 52.688 24.328 1 97.62 190 ASP A CA 1
ATOM 1526 C C . ASP A 1 190 ? 5.898 51.344 23.984 1 97.62 190 ASP A C 1
ATOM 1528 O O . ASP A 1 190 ? 6.539 50.469 23.406 1 97.62 190 ASP A O 1
ATOM 1532 N N . PHE A 1 191 ? 4.672 51.219 24.312 1 97.44 191 PHE A N 1
ATOM 1533 C CA . PHE A 1 191 ? 3.92 50 24.031 1 97.44 191 PHE A CA 1
ATOM 1534 C C . PHE A 1 191 ? 3.826 49.75 22.531 1 97.44 191 PHE A C 1
ATOM 1536 O O . PHE A 1 191 ? 4.07 48.656 22.047 1 97.44 191 PHE A O 1
ATOM 1543 N N . GLU A 1 192 ? 3.471 50.75 21.812 1 97.19 192 GLU A N 1
ATOM 1544 C CA . GLU A 1 192 ? 3.297 50.625 20.375 1 97.19 192 GLU A CA 1
ATOM 1545 C C . GLU A 1 192 ? 4.594 50.188 19.688 1 97.19 192 GLU A C 1
ATOM 1547 O O . GLU A 1 192 ? 4.582 49.344 18.781 1 97.19 192 GLU A O 1
ATOM 1552 N N . GLN A 1 193 ? 5.676 50.75 20.109 1 97.81 193 GLN A N 1
ATOM 1553 C CA . GLN A 1 193 ? 6.977 50.406 19.547 1 97.81 193 GLN A CA 1
ATOM 1554 C C . GLN A 1 193 ? 7.352 48.969 19.859 1 97.81 193 GLN A C 1
ATOM 1556 O O . GLN A 1 193 ? 7.672 48.188 18.953 1 97.81 193 GLN A O 1
ATOM 1561 N N . LYS A 1 194 ? 7.262 48.562 21.094 1 97.75 194 LYS A N 1
ATOM 1562 C CA . LYS A 1 194 ? 7.672 47.25 21.516 1 97.75 194 LYS A CA 1
ATOM 1563 C C . LYS A 1 194 ? 6.762 46.156 20.938 1 97.75 194 LYS A C 1
ATOM 1565 O O . LYS A 1 194 ? 7.234 45.125 20.5 1 97.75 194 LYS A O 1
ATOM 1570 N N . MET A 1 195 ? 5.473 46.469 20.922 1 97.31 195 MET A N 1
ATOM 1571 C CA . MET A 1 195 ? 4.516 45.5 20.375 1 97.31 195 MET A CA 1
ATOM 1572 C C . MET A 1 195 ? 4.727 45.312 18.875 1 97.31 195 MET A C 1
ATOM 1574 O O . MET A 1 195 ? 4.625 44.188 18.375 1 97.31 195 MET A O 1
ATOM 1578 N N . THR A 1 196 ? 5 46.375 18.172 1 97.62 196 THR A N 1
ATOM 1579 C CA . THR A 1 196 ? 5.258 46.312 16.75 1 97.62 196 THR A CA 1
ATOM 1580 C C . THR A 1 196 ? 6.477 45.438 16.469 1 97.62 196 THR A C 1
ATOM 1582 O O . THR A 1 196 ? 6.422 44.531 15.617 1 97.62 196 THR A O 1
ATOM 1585 N N . GLU A 1 197 ? 7.535 45.625 17.172 1 97.38 197 GLU A N 1
ATOM 1586 C CA . GLU A 1 197 ? 8.766 44.844 17 1 97.38 197 GLU A CA 1
ATOM 1587 C C . GLU A 1 197 ? 8.547 43.375 17.359 1 97.38 197 GLU A C 1
ATOM 1589 O O . GLU A 1 197 ? 9.008 42.5 16.641 1 97.38 197 GLU A O 1
ATOM 1594 N N . THR A 1 198 ? 7.852 43.219 18.438 1 97.44 198 THR A N 1
ATOM 1595 C CA . THR A 1 198 ? 7.621 41.844 18.922 1 97.44 198 THR A CA 1
ATOM 1596 C C . THR A 1 198 ? 6.691 41.094 17.969 1 97.44 198 THR A C 1
ATOM 1598 O O . THR A 1 198 ? 6.898 39.906 17.703 1 97.44 198 THR A O 1
ATOM 1601 N N . ALA A 1 199 ? 5.676 41.75 17.516 1 97 199 ALA A N 1
ATOM 1602 C CA . ALA A 1 199 ? 4.766 41.125 16.578 1 97 199 ALA A CA 1
ATOM 1603 C C . ALA A 1 199 ? 5.508 40.656 15.312 1 97 199 ALA A C 1
ATOM 1605 O O . ALA A 1 199 ? 5.273 39.562 14.805 1 97 199 ALA A O 1
ATOM 1606 N N . GLN A 1 200 ? 6.379 41.531 14.852 1 96.75 200 GLN A N 1
ATOM 1607 C CA . GLN A 1 200 ? 7.191 41.156 13.695 1 96.75 200 GLN A CA 1
ATOM 1608 C C . GLN A 1 200 ? 8.102 39.969 14.016 1 96.75 200 GLN A C 1
ATOM 1610 O O . GLN A 1 200 ? 8.258 39.062 13.188 1 96.75 200 GLN A O 1
ATOM 1615 N N . LYS A 1 201 ? 8.68 40 15.125 1 96.12 201 LYS A N 1
ATOM 1616 C CA . LYS A 1 201 ? 9.539 38.875 15.539 1 96.12 201 LYS A CA 1
ATOM 1617 C C . LYS A 1 201 ? 8.773 37.562 15.586 1 96.12 201 LYS A C 1
ATOM 1619 O O . LYS A 1 201 ? 9.258 36.531 15.109 1 96.12 201 LYS A O 1
ATOM 1624 N N . PHE A 1 202 ? 7.609 37.594 16.156 1 96.38 202 PHE A N 1
ATOM 1625 C CA . PHE A 1 202 ? 6.777 36.406 16.25 1 96.38 202 PHE A CA 1
ATOM 1626 C C . PHE A 1 202 ? 6.43 35.875 14.859 1 96.38 202 PHE A C 1
ATOM 1628 O O . PHE A 1 202 ? 6.41 34.688 14.641 1 96.38 202 PHE A O 1
ATOM 1635 N N . GLN A 1 203 ? 6.133 36.781 13.961 1 96.5 203 GLN A N 1
ATOM 1636 C CA . GLN A 1 203 ? 5.828 36.344 12.609 1 96.5 203 GLN A CA 1
ATOM 1637 C C . GLN A 1 203 ? 7.047 35.688 11.953 1 96.5 203 GLN A C 1
ATOM 1639 O O . GLN A 1 203 ? 6.922 34.656 11.258 1 96.5 203 GLN A O 1
ATOM 1644 N N . ASP A 1 204 ? 8.195 36.281 12.141 1 95.56 204 ASP A N 1
ATOM 1645 C CA . ASP A 1 204 ? 9.43 35.719 11.594 1 95.56 204 ASP A CA 1
ATOM 1646 C C . ASP A 1 204 ? 9.664 34.312 12.125 1 95.56 204 ASP A C 1
ATOM 1648 O O . ASP A 1 204 ? 10.07 33.406 11.375 1 95.56 204 ASP A O 1
ATOM 1652 N N . ILE A 1 205 ? 9.461 34.156 13.352 1 94.38 205 ILE A N 1
ATOM 1653 C CA . ILE A 1 205 ? 9.641 32.875 13.992 1 94.38 205 ILE A CA 1
ATOM 1654 C C . ILE A 1 205 ? 8.672 31.859 13.391 1 94.38 205 ILE A C 1
ATOM 1656 O O . ILE A 1 205 ? 9.047 30.719 13.086 1 94.38 205 ILE A O 1
ATOM 1660 N N . GLU A 1 206 ? 7.469 32.312 13.25 1 94.81 206 GLU A N 1
ATOM 1661 C CA . GLU A 1 206 ? 6.441 31.422 12.703 1 94.81 206 GLU A CA 1
ATOM 1662 C C . GLU A 1 206 ? 6.742 31.062 11.25 1 94.81 206 GLU A C 1
ATOM 1664 O O . GLU A 1 206 ? 6.566 29.906 10.852 1 94.81 206 GLU A O 1
ATOM 1669 N N . GLU A 1 207 ? 7.117 32.031 10.469 1 95.62 207 GLU A N 1
ATOM 1670 C CA . GLU A 1 207 ? 7.48 31.75 9.078 1 95.62 207 GLU A CA 1
ATOM 1671 C C . GLU A 1 207 ? 8.625 30.75 8.992 1 95.62 207 GLU A C 1
ATOM 1673 O O . GLU A 1 207 ? 8.594 29.828 8.164 1 95.62 207 GLU A O 1
ATOM 1678 N N . THR A 1 208 ? 9.594 30.922 9.82 1 94.81 208 THR A N 1
ATOM 1679 C CA . THR A 1 208 ? 10.719 30 9.852 1 94.81 208 THR A CA 1
ATOM 1680 C C . THR A 1 208 ? 10.25 28.594 10.227 1 94.81 208 THR A C 1
ATOM 1682 O O . THR A 1 208 ? 10.711 27.609 9.656 1 94.81 208 THR A O 1
ATOM 1685 N N . HIS A 1 209 ? 9.391 28.578 11.188 1 94.62 209 HIS A N 1
ATOM 1686 C CA . HIS A 1 209 ? 8.805 27.312 11.617 1 94.62 209 HIS A CA 1
ATOM 1687 C C . HIS A 1 209 ? 8.078 26.625 10.469 1 94.62 209 HIS A C 1
ATOM 1689 O O . HIS A 1 209 ? 8.305 25.438 10.203 1 94.62 209 HIS A O 1
ATOM 1695 N N . LEU A 1 210 ? 7.297 27.344 9.75 1 95.81 210 LEU A N 1
ATOM 1696 C CA . LEU A 1 210 ? 6.512 26.797 8.648 1 95.81 210 LEU A CA 1
ATOM 1697 C C . LEU A 1 210 ? 7.418 26.328 7.516 1 95.81 210 LEU A C 1
ATOM 1699 O O . LEU A 1 210 ? 7.145 25.312 6.871 1 95.81 210 LEU A O 1
ATOM 1703 N N . ILE A 1 211 ? 8.508 27.062 7.297 1 96 211 ILE A N 1
ATOM 1704 C CA . ILE A 1 211 ? 9.469 26.656 6.273 1 96 211 ILE A CA 1
ATOM 1705 C C . ILE A 1 211 ? 10.062 25.297 6.621 1 96 211 ILE A C 1
ATOM 1707 O O . ILE A 1 211 ? 10.109 24.406 5.777 1 96 211 ILE A O 1
ATOM 1711 N N . HIS A 1 212 ? 10.406 25.188 7.852 1 95.56 212 HIS A N 1
ATOM 1712 C CA . HIS A 1 212 ? 11.031 23.938 8.289 1 95.56 212 HIS A CA 1
ATOM 1713 C C . HIS A 1 212 ? 10.055 22.781 8.227 1 95.56 212 HIS A C 1
ATOM 1715 O O . HIS A 1 212 ? 10.406 21.688 7.77 1 95.56 212 HIS A O 1
ATOM 1721 N N . ILE A 1 213 ? 8.898 22.969 8.68 1 95.56 213 ILE A N 1
ATOM 1722 C CA . ILE A 1 213 ? 7.895 21.906 8.719 1 95.56 213 ILE A CA 1
ATOM 1723 C C . ILE A 1 213 ? 7.547 21.484 7.293 1 95.56 213 ILE A C 1
ATOM 1725 O O . ILE A 1 213 ? 7.379 20.281 7.023 1 95.56 213 ILE A O 1
ATOM 1729 N N . LYS A 1 214 ? 7.395 22.422 6.438 1 96.44 214 LYS A N 1
ATOM 1730 C CA . LYS A 1 214 ? 7.078 22.109 5.047 1 96.44 214 LYS A CA 1
ATOM 1731 C C . LYS A 1 214 ? 8.211 21.328 4.387 1 96.44 214 LYS A C 1
ATOM 1733 O O . LYS A 1 214 ? 7.969 20.469 3.539 1 96.44 214 LYS A O 1
ATOM 1738 N N . GLU A 1 215 ? 9.445 21.656 4.758 1 96.94 215 GLU A N 1
ATOM 1739 C CA . GLU A 1 215 ? 10.586 20.875 4.273 1 96.94 215 GLU A CA 1
ATOM 1740 C C . GLU A 1 215 ? 10.492 19.422 4.73 1 96.94 215 GLU A C 1
ATOM 1742 O O . GLU A 1 215 ? 10.781 18.516 3.959 1 96.94 215 GLU A O 1
ATOM 1747 N N . ILE A 1 216 ? 10.141 19.266 5.941 1 97.12 216 ILE A N 1
ATOM 1748 C CA . ILE A 1 216 ? 9.984 17.938 6.492 1 97.12 216 ILE A CA 1
ATOM 1749 C C . ILE A 1 216 ? 8.875 17.188 5.742 1 97.12 216 ILE A C 1
ATOM 1751 O O . ILE A 1 216 ? 9.039 16.031 5.371 1 97.12 216 ILE A O 1
ATOM 1755 N N . ILE A 1 217 ? 7.809 17.844 5.496 1 97.56 217 ILE A N 1
ATOM 1756 C CA . ILE A 1 217 ? 6.695 17.25 4.754 1 97.56 217 ILE A CA 1
ATOM 1757 C C . ILE A 1 217 ? 7.148 16.906 3.336 1 97.56 217 ILE A C 1
ATOM 1759 O O . ILE A 1 217 ? 6.754 15.867 2.789 1 97.56 217 ILE A O 1
ATOM 1763 N N . GLY A 1 218 ? 7.934 17.828 2.818 1 97.5 218 GLY A N 1
ATOM 1764 C CA . GLY A 1 218 ? 8.523 17.516 1.526 1 97.5 218 GLY A CA 1
ATOM 1765 C C . GLY A 1 218 ? 9.336 16.234 1.534 1 97.5 218 GLY A C 1
ATOM 1766 O O . GLY A 1 218 ? 9.266 15.438 0.596 1 97.5 218 GLY A O 1
ATOM 1767 N N . SER A 1 219 ? 10.117 16.047 2.553 1 97.81 219 SER A N 1
ATOM 1768 C CA . SER A 1 219 ? 10.906 14.828 2.699 1 97.81 219 SER A CA 1
ATOM 1769 C C . SER A 1 219 ? 10 13.602 2.816 1 97.81 219 SER A C 1
ATOM 1771 O O . SER A 1 219 ? 10.305 12.547 2.256 1 97.81 219 SER A O 1
ATOM 1773 N N . LEU A 1 220 ? 8.969 13.75 3.561 1 97.69 220 LEU A N 1
ATOM 1774 C CA . LEU A 1 220 ? 7.973 12.688 3.67 1 97.69 220 LEU A CA 1
ATOM 1775 C C . LEU A 1 220 ? 7.406 12.328 2.299 1 97.69 220 LEU A C 1
ATOM 1777 O O . LEU A 1 220 ? 7.359 11.156 1.931 1 97.69 220 LEU A O 1
ATOM 1781 N N . SER A 1 221 ? 7.02 13.328 1.576 1 97.81 221 SER A N 1
ATOM 1782 C CA . SER A 1 221 ? 6.441 13.133 0.25 1 97.81 221 SER A CA 1
ATOM 1783 C C . SER A 1 221 ? 7.426 12.438 -0.687 1 97.81 221 SER A C 1
ATOM 1785 O O . SER A 1 221 ? 7.043 11.555 -1.458 1 97.81 221 SER A O 1
ATOM 1787 N N . ASN A 1 222 ? 8.633 12.836 -0.607 1 97.62 222 ASN A N 1
ATOM 1788 C CA . ASN A 1 222 ? 9.664 12.242 -1.454 1 97.62 222 ASN A CA 1
ATOM 1789 C C . ASN A 1 222 ? 9.891 10.773 -1.114 1 97.62 222 ASN A C 1
ATOM 1791 O O . ASN A 1 222 ? 10.109 9.953 -2.008 1 97.62 222 ASN A O 1
ATOM 1795 N N . ALA A 1 223 ? 9.914 10.477 0.153 1 97.56 223 ALA A N 1
ATOM 1796 C CA . ALA A 1 223 ? 10.062 9.086 0.579 1 97.56 223 ALA A CA 1
ATOM 1797 C C . ALA A 1 223 ? 8.93 8.219 0.032 1 97.56 223 ALA A C 1
ATOM 1799 O O . ALA A 1 223 ? 9.172 7.141 -0.513 1 97.56 223 ALA A O 1
ATOM 1800 N N . VAL A 1 224 ? 7.742 8.664 0.127 1 97.81 224 VAL A N 1
ATOM 1801 C CA . VAL A 1 224 ? 6.566 7.941 -0.353 1 97.81 224 VAL A CA 1
ATOM 1802 C C . VAL A 1 224 ? 6.645 7.781 -1.87 1 97.81 224 VAL A C 1
ATOM 1804 O O . VAL A 1 224 ? 6.363 6.707 -2.402 1 97.81 224 VAL A O 1
ATOM 1807 N N . LYS A 1 225 ? 7.016 8.891 -2.543 1 97.5 225 LYS A N 1
ATOM 1808 C CA . LYS A 1 225 ? 7.113 8.875 -4 1 97.5 225 LYS A CA 1
ATOM 1809 C C . LYS A 1 225 ? 8.148 7.852 -4.469 1 97.5 225 LYS A C 1
ATOM 1811 O O . LYS A 1 225 ? 7.902 7.109 -5.426 1 97.5 225 LYS A O 1
ATOM 1816 N N . GLU A 1 226 ? 9.258 7.844 -3.846 1 97.94 226 GLU A N 1
ATOM 1817 C CA . GLU A 1 226 ? 10.32 6.898 -4.195 1 97.94 226 GLU A CA 1
ATOM 1818 C C . GLU A 1 226 ? 9.828 5.457 -4.082 1 97.94 226 GLU A C 1
ATOM 1820 O O . GLU A 1 226 ? 10.07 4.645 -4.977 1 97.94 226 GLU A O 1
ATOM 1825 N N . ILE A 1 227 ? 9.172 5.148 -3.041 1 98.25 227 ILE A N 1
ATOM 1826 C CA . ILE A 1 227 ? 8.688 3.789 -2.812 1 98.25 227 ILE A CA 1
ATOM 1827 C C . ILE A 1 227 ? 7.578 3.459 -3.807 1 98.25 227 ILE A C 1
ATOM 1829 O O . ILE A 1 227 ? 7.492 2.33 -4.297 1 98.25 227 ILE A O 1
ATOM 1833 N N . HIS A 1 228 ? 6.738 4.43 -4.09 1 97.88 228 HIS A N 1
ATOM 1834 C CA . HIS A 1 228 ? 5.703 4.25 -5.098 1 97.88 228 HIS A CA 1
ATOM 1835 C C . HIS A 1 228 ? 6.305 3.848 -6.441 1 97.88 228 HIS A C 1
ATOM 1837 O O . HIS A 1 228 ? 5.789 2.949 -7.109 1 97.88 228 HIS A O 1
ATOM 1843 N N . LEU A 1 229 ? 7.406 4.508 -6.801 1 98.06 229 LEU A N 1
ATOM 1844 C CA . LEU A 1 229 ? 8.086 4.191 -8.047 1 98.06 229 LEU A CA 1
ATOM 1845 C C . LEU A 1 229 ? 8.656 2.777 -8.016 1 98.06 229 LEU A C 1
ATOM 1847 O O . LEU A 1 229 ? 8.562 2.037 -8.992 1 98.06 229 LEU A O 1
ATOM 1851 N N . GLN A 1 230 ? 9.203 2.391 -6.879 1 98.38 230 GLN A N 1
ATOM 1852 C CA . GLN A 1 230 ? 9.734 1.041 -6.715 1 98.38 230 GLN A CA 1
ATOM 1853 C C . GLN A 1 230 ? 8.625 -0.004 -6.852 1 98.38 230 GLN A C 1
ATOM 1855 O O . GLN A 1 230 ? 8.828 -1.046 -7.48 1 98.38 230 GLN A O 1
ATOM 1860 N N . ILE A 1 231 ? 7.508 0.242 -6.258 1 98.44 231 ILE A N 1
ATOM 1861 C CA . ILE A 1 231 ? 6.371 -0.67 -6.328 1 98.44 231 ILE A CA 1
ATOM 1862 C C . ILE A 1 231 ? 5.926 -0.828 -7.781 1 98.44 231 ILE A C 1
ATOM 1864 O O . ILE A 1 231 ? 5.609 -1.936 -8.227 1 98.44 231 ILE A O 1
ATOM 1868 N N . GLY A 1 232 ? 5.883 0.305 -8.469 1 98.12 232 GLY A N 1
ATOM 1869 C CA . GLY A 1 232 ? 5.582 0.236 -9.891 1 98.12 232 GLY A CA 1
ATOM 1870 C C . GLY A 1 232 ? 6.523 -0.676 -10.656 1 98.12 232 GLY A C 1
ATOM 1871 O O . GLY A 1 232 ? 6.09 -1.433 -11.523 1 98.12 232 GLY A O 1
ATOM 1872 N N . GLN A 1 233 ? 7.781 -0.628 -10.352 1 98.5 233 GLN A N 1
ATOM 1873 C CA . GLN A 1 233 ? 8.773 -1.48 -10.992 1 98.5 233 GLN A CA 1
ATOM 1874 C C . GLN A 1 233 ? 8.531 -2.951 -10.664 1 98.5 233 GLN A C 1
ATOM 1876 O O . GLN A 1 233 ? 8.688 -3.818 -11.531 1 98.5 233 GLN A O 1
ATOM 1881 N N . VAL A 1 234 ? 8.188 -3.225 -9.43 1 98.38 234 VAL A N 1
ATOM 1882 C CA . VAL A 1 234 ? 7.891 -4.59 -9.008 1 98.38 234 VAL A CA 1
ATOM 1883 C C . VAL A 1 234 ? 6.723 -5.137 -9.828 1 98.38 234 VAL A C 1
ATOM 1885 O O . VAL A 1 234 ? 6.754 -6.281 -10.281 1 98.38 234 VAL A O 1
ATOM 1888 N N . HIS A 1 235 ? 5.691 -4.336 -10.039 1 97.56 235 HIS A N 1
ATOM 1889 C CA . HIS A 1 235 ? 4.52 -4.746 -10.812 1 97.56 235 HIS A CA 1
ATOM 1890 C C . HIS A 1 235 ? 4.883 -5.012 -12.266 1 97.56 235 HIS A C 1
ATOM 1892 O O . HIS A 1 235 ? 4.422 -5.992 -12.859 1 97.56 235 HIS A O 1
ATOM 1898 N N . GLU A 1 236 ? 5.703 -4.117 -12.812 1 97.94 236 GLU A N 1
ATOM 1899 C CA . GLU A 1 236 ? 6.148 -4.305 -14.188 1 97.94 236 GLU A CA 1
ATOM 1900 C C . GLU A 1 236 ? 6.957 -5.59 -14.336 1 97.94 236 GLU A C 1
ATOM 1902 O O . GLU A 1 236 ? 6.809 -6.312 -15.328 1 97.94 236 GLU A O 1
ATOM 1907 N N . GLU A 1 237 ? 7.809 -5.805 -13.398 1 98.31 237 GLU A N 1
ATOM 1908 C CA . GLU A 1 237 ? 8.586 -7.039 -13.398 1 98.31 237 GLU A CA 1
ATOM 1909 C C . GLU A 1 237 ? 7.684 -8.266 -13.328 1 98.31 237 GLU A C 1
ATOM 1911 O O . GLU A 1 237 ? 7.93 -9.266 -14 1 98.31 237 GLU A O 1
ATOM 1916 N N . PHE A 1 238 ? 6.676 -8.242 -12.547 1 98.31 238 PHE A N 1
ATOM 1917 C CA . PHE A 1 238 ? 5.719 -9.336 -12.438 1 98.31 238 PHE A CA 1
ATOM 1918 C C . PHE A 1 238 ? 5.062 -9.617 -13.781 1 98.31 238 PHE A C 1
ATOM 1920 O O . PHE A 1 238 ? 5 -10.773 -14.219 1 98.31 238 PHE A O 1
ATOM 1927 N N . ILE A 1 239 ? 4.613 -8.562 -14.359 1 97.44 239 ILE A N 1
ATOM 1928 C CA . ILE A 1 239 ? 3.941 -8.672 -15.656 1 97.44 239 ILE A CA 1
ATOM 1929 C C . ILE A 1 239 ? 4.891 -9.289 -16.672 1 97.44 239 ILE A C 1
ATOM 1931 O O . ILE A 1 239 ? 4.512 -10.211 -17.406 1 97.44 239 ILE A O 1
ATOM 1935 N N . ASN A 1 240 ? 6.102 -8.828 -16.672 1 97.5 240 ASN A N 1
ATOM 1936 C CA . ASN A 1 240 ? 7.098 -9.336 -17.609 1 97.5 240 ASN A CA 1
ATOM 1937 C C . ASN A 1 240 ? 7.43 -10.797 -17.344 1 97.5 240 ASN A C 1
ATOM 1939 O O . ASN A 1 240 ? 7.555 -11.594 -18.281 1 97.5 240 ASN A O 1
ATOM 1943 N N . ASN A 1 241 ? 7.613 -11.125 -16.078 1 97.19 241 ASN A N 1
ATOM 1944 C CA . ASN A 1 241 ? 7.918 -12.5 -15.719 1 97.19 241 ASN A CA 1
ATOM 1945 C C . ASN A 1 241 ? 6.781 -13.445 -16.078 1 97.19 241 ASN A C 1
ATOM 1947 O O . ASN A 1 241 ? 7.02 -14.555 -16.562 1 97.19 241 ASN A O 1
ATOM 1951 N N . MET A 1 242 ? 5.543 -13.008 -15.914 1 95.94 242 MET A N 1
ATOM 1952 C CA . MET A 1 242 ? 4.379 -13.812 -16.281 1 95.94 242 MET A CA 1
ATOM 1953 C C . MET A 1 242 ? 4.305 -13.992 -17.797 1 95.94 242 MET A C 1
ATOM 1955 O O . MET A 1 242 ? 4 -15.078 -18.281 1 95.94 242 MET A O 1
ATOM 1959 N N . ALA A 1 243 ? 4.598 -12.898 -18.5 1 95 243 ALA A N 1
ATOM 1960 C CA . ALA A 1 243 ? 4.586 -12.953 -19.969 1 95 243 ALA A CA 1
ATOM 1961 C C . ALA A 1 243 ? 5.672 -13.891 -20.484 1 95 243 ALA A C 1
ATOM 1963 O O . ALA A 1 243 ? 5.469 -14.594 -21.484 1 95 243 ALA A O 1
ATOM 1964 N N . ASN A 1 244 ? 6.789 -13.93 -19.781 1 95.31 244 ASN A N 1
ATOM 1965 C CA . ASN A 1 244 ? 7.93 -14.742 -20.203 1 95.31 244 ASN A CA 1
ATOM 1966 C C . ASN A 1 244 ? 7.727 -16.219 -19.875 1 95.31 244 ASN A C 1
ATOM 1968 O O . ASN A 1 244 ? 8.43 -17.078 -20.406 1 95.31 244 ASN A O 1
ATOM 1972 N N . THR A 1 245 ? 6.863 -16.469 -18.953 1 95.12 245 THR A N 1
ATOM 1973 C CA . THR A 1 245 ? 6.484 -17.859 -18.656 1 95.12 245 THR A CA 1
ATOM 1974 C C . THR A 1 245 ? 5.391 -18.328 -19.609 1 95.12 245 THR A C 1
ATOM 1976 O O . THR A 1 245 ? 4.203 -18.266 -19.266 1 95.12 245 THR A O 1
ATOM 1979 N N . THR A 1 246 ? 5.766 -18.828 -20.75 1 94.88 246 THR A N 1
ATOM 1980 C CA . THR A 1 246 ? 4.82 -19.156 -21.812 1 94.88 246 THR A CA 1
ATOM 1981 C C . THR A 1 246 ? 4.137 -20.484 -21.547 1 94.88 246 THR A C 1
ATOM 1983 O O . THR A 1 246 ? 4.656 -21.312 -20.781 1 94.88 246 THR A O 1
ATOM 1986 N N . ILE A 1 247 ? 3.041 -20.688 -22.125 1 95.31 247 ILE A N 1
ATOM 1987 C CA . ILE A 1 247 ? 2.293 -21.938 -22.016 1 95.31 247 ILE A CA 1
ATOM 1988 C C . ILE A 1 247 ? 3.148 -23.094 -22.516 1 95.31 247 ILE A C 1
ATOM 1990 O O . ILE A 1 247 ? 3.225 -24.141 -21.875 1 95.31 247 ILE A O 1
ATOM 1994 N N . GLU A 1 248 ? 3.836 -22.875 -23.625 1 94.88 248 GLU A N 1
ATOM 1995 C CA . GLU A 1 248 ? 4.691 -23.922 -24.188 1 94.88 248 GLU A CA 1
ATOM 1996 C C . GLU A 1 248 ? 5.801 -24.312 -23.219 1 94.88 248 GLU A C 1
ATOM 1998 O O . GLU A 1 248 ? 6.074 -25.5 -23.031 1 94.88 248 GLU A O 1
ATOM 2003 N N . SER A 1 249 ? 6.395 -23.359 -22.641 1 94.75 249 SER A N 1
ATOM 2004 C CA . SER A 1 249 ? 7.48 -23.641 -21.703 1 94.75 249 SER A CA 1
ATOM 2005 C C . SER A 1 249 ? 6.969 -24.391 -20.484 1 94.75 249 SER A C 1
ATOM 2007 O O . SER A 1 249 ? 7.664 -25.25 -19.938 1 94.75 249 SER A O 1
ATOM 2009 N N . LEU A 1 250 ? 5.773 -24.094 -20.062 1 95.25 250 LEU A N 1
ATOM 2010 C CA . LEU A 1 250 ? 5.188 -24.766 -18.906 1 95.25 250 LEU A CA 1
ATOM 2011 C C . LEU A 1 250 ? 4.887 -26.219 -19.203 1 95.25 250 LEU A C 1
ATOM 2013 O O . LEU A 1 250 ? 5.203 -27.109 -18.406 1 95.25 250 LEU A O 1
ATOM 2017 N N . ILE A 1 251 ? 4.348 -26.438 -20.375 1 95.88 251 ILE A N 1
ATOM 2018 C CA . ILE A 1 251 ? 4.023 -27.797 -20.812 1 95.88 251 ILE A CA 1
ATOM 2019 C C . ILE A 1 251 ? 5.309 -28.609 -20.969 1 95.88 251 ILE A C 1
ATOM 2021 O O . ILE A 1 251 ? 5.391 -29.75 -20.5 1 95.88 251 ILE A O 1
ATOM 2025 N N . GLN A 1 252 ? 6.281 -27.984 -21.578 1 94.75 252 GLN A N 1
ATOM 2026 C CA . GLN A 1 252 ? 7.566 -28.641 -21.797 1 94.75 252 GLN A CA 1
ATOM 2027 C C . GLN A 1 252 ? 8.234 -29 -20.469 1 94.75 252 GLN A C 1
ATOM 2029 O O . GLN A 1 252 ? 8.734 -30.109 -20.297 1 94.75 252 GLN A O 1
ATOM 2034 N N . LYS A 1 253 ? 8.234 -28.078 -19.609 1 93.69 253 LYS A N 1
ATOM 2035 C CA . LYS A 1 253 ? 8.859 -28.312 -18.312 1 93.69 253 LYS A CA 1
ATOM 2036 C C . LYS A 1 253 ? 8.164 -29.438 -17.562 1 93.69 253 LYS A C 1
ATOM 2038 O O . LYS A 1 253 ? 8.812 -30.25 -16.906 1 93.69 253 LYS A O 1
ATOM 2043 N N . PHE A 1 254 ? 6.879 -29.469 -17.625 1 95.06 254 PHE A N 1
ATOM 2044 C CA . PHE A 1 254 ? 6.129 -30.547 -16.984 1 95.06 254 PHE A CA 1
ATOM 2045 C C . PHE A 1 254 ? 6.504 -31.891 -17.609 1 95.06 254 PHE A C 1
ATOM 2047 O O . PHE A 1 254 ? 6.758 -32.844 -16.875 1 95.06 254 PHE A O 1
ATOM 2054 N N . ALA A 1 255 ? 6.488 -31.938 -18.906 1 94.88 255 ALA A N 1
ATOM 2055 C CA . ALA A 1 255 ? 6.828 -33.188 -19.609 1 94.88 255 ALA A CA 1
ATOM 2056 C C . ALA A 1 255 ? 8.234 -33.625 -19.234 1 94.88 255 ALA A C 1
ATOM 2058 O O . ALA A 1 255 ? 8.477 -34.844 -19.109 1 94.88 255 ALA A O 1
ATOM 2059 N N . GLU A 1 256 ? 9.164 -32.75 -19.047 1 94.25 256 GLU A N 1
ATOM 2060 C CA . GLU A 1 256 ? 10.547 -33.062 -18.703 1 94.25 256 GLU A CA 1
ATOM 2061 C C . GLU A 1 256 ? 10.641 -33.562 -17.266 1 94.25 256 GLU A C 1
ATOM 2063 O O . GLU A 1 256 ? 11.445 -34.438 -16.969 1 94.25 256 GLU A O 1
ATOM 2068 N N . SER A 1 257 ? 9.836 -33.031 -16.469 1 93.38 257 SER A N 1
ATOM 2069 C CA . SER A 1 257 ? 9.922 -33.344 -15.039 1 93.38 257 SER A CA 1
ATOM 2070 C C . SER A 1 257 ? 9.148 -34.625 -14.711 1 93.38 257 SER A C 1
ATOM 2072 O O . SER A 1 257 ? 9.57 -35.406 -13.844 1 93.38 257 SER A O 1
ATOM 2074 N N . LYS A 1 258 ? 7.973 -34.812 -15.367 1 92.81 258 LYS A N 1
ATOM 2075 C CA . LYS A 1 258 ? 7.082 -35.906 -14.945 1 92.81 258 LYS A CA 1
ATOM 2076 C C . LYS A 1 258 ? 6.969 -36.969 -16.016 1 92.81 258 LYS A C 1
ATOM 2078 O O . LYS A 1 258 ? 6.223 -37.938 -15.859 1 92.81 258 LYS A O 1
ATOM 2083 N N . GLY A 1 259 ? 7.676 -36.781 -17.109 1 94.75 259 GLY A N 1
ATOM 2084 C CA . GLY A 1 259 ? 7.625 -37.75 -18.188 1 94.75 259 GLY A CA 1
ATOM 2085 C C . GLY A 1 259 ? 7.949 -39.156 -17.75 1 94.75 259 GLY A C 1
ATOM 2086 O O . GLY A 1 259 ? 8.773 -39.344 -16.844 1 94.75 259 GLY A O 1
ATOM 2087 N N . THR A 1 260 ? 7.289 -40.125 -18.359 1 96.12 260 THR A N 1
ATOM 2088 C CA . THR A 1 260 ? 7.469 -41.5 -17.953 1 96.12 260 THR A CA 1
ATOM 2089 C C . THR A 1 260 ? 8.32 -42.25 -18.984 1 96.12 260 THR A C 1
ATOM 2091 O O . THR A 1 260 ? 8.578 -43.438 -18.812 1 96.12 260 THR A O 1
ATOM 2094 N N . GLY A 1 261 ? 8.719 -41.562 -20.031 1 94.75 261 GLY A N 1
ATOM 2095 C CA . GLY A 1 261 ? 9.562 -42.156 -21.047 1 94.75 261 GLY A CA 1
ATOM 2096 C C . GLY A 1 261 ? 9.156 -41.781 -22.469 1 94.75 261 GLY A C 1
ATOM 2097 O O . GLY A 1 261 ? 8.023 -41.344 -22.688 1 94.75 261 GLY A O 1
ATOM 2098 N N . LYS A 1 262 ? 10.062 -42 -23.453 1 94.62 262 LYS A N 1
ATOM 2099 C CA . LYS A 1 262 ? 9.82 -41.625 -24.844 1 94.62 262 LYS A CA 1
ATOM 2100 C C . LYS A 1 262 ? 9.641 -42.844 -25.719 1 94.62 262 LYS A C 1
ATOM 2102 O O . LYS A 1 262 ? 9.156 -42.75 -26.844 1 94.62 262 LYS A O 1
ATOM 2107 N N . GLU A 1 263 ? 9.93 -44 -25.141 1 93.25 263 GLU A N 1
ATOM 2108 C CA . GLU A 1 263 ? 9.938 -45.219 -25.953 1 93.25 263 GLU A CA 1
ATOM 2109 C C . GLU A 1 263 ? 8.57 -45.906 -25.953 1 93.25 263 GLU A C 1
ATOM 2111 O O . GLU A 1 263 ? 8.094 -46.344 -24.906 1 93.25 263 GLU A O 1
ATOM 2116 N N . ARG A 1 264 ? 7.984 -46 -27.109 1 94 264 ARG A N 1
ATOM 2117 C CA . ARG A 1 264 ? 6.734 -46.75 -27.281 1 94 264 ARG A CA 1
ATOM 2118 C C . ARG A 1 264 ? 6.973 -48.25 -27.188 1 94 264 ARG A C 1
ATOM 2120 O O . ARG A 1 264 ? 8.102 -48.719 -27.344 1 94 264 ARG A O 1
ATOM 2127 N N . PRO A 1 265 ? 5.918 -48.938 -26.812 1 92.44 265 PRO A N 1
ATOM 2128 C CA . PRO A 1 265 ? 6.105 -50.375 -26.781 1 92.44 265 PRO A CA 1
ATOM 2129 C C . PRO A 1 265 ? 6.559 -50.938 -28.125 1 92.44 265 PRO A C 1
ATOM 2131 O O . PRO A 1 265 ? 6.047 -50.531 -29.172 1 92.44 265 PRO A O 1
ATOM 2134 N N . GLY A 1 266 ? 7.52 -51.812 -28.078 1 90.25 266 GLY A N 1
ATOM 2135 C CA . GLY A 1 266 ? 8.094 -52.406 -29.297 1 90.25 266 GLY A CA 1
ATOM 2136 C C . GLY A 1 266 ? 7.398 -53.656 -29.734 1 90.25 266 GLY A C 1
ATOM 2137 O O . GLY A 1 266 ? 6.613 -54.25 -28.984 1 90.25 266 GLY A O 1
ATOM 2138 N N . LEU A 1 267 ? 7.727 -54 -30.938 1 92.56 267 LEU A N 1
ATOM 2139 C CA . LEU A 1 267 ? 7.223 -55.281 -31.469 1 92.56 267 LEU A CA 1
ATOM 2140 C C . LEU A 1 267 ? 7.996 -56.438 -30.875 1 92.56 267 LEU A C 1
ATOM 2142 O O . LEU A 1 267 ? 9.188 -56.312 -30.578 1 92.56 267 LEU A O 1
ATOM 2146 N N . ILE A 1 268 ? 7.25 -57.469 -30.594 1 93.44 268 ILE A N 1
ATOM 2147 C CA . ILE A 1 268 ? 7.855 -58.719 -30.125 1 93.44 268 ILE A CA 1
ATOM 2148 C C . ILE A 1 268 ? 7.625 -59.812 -31.156 1 93.44 268 ILE A C 1
ATOM 2150 O O . ILE A 1 268 ? 6.488 -60.062 -31.578 1 93.44 268 ILE A O 1
ATOM 2154 N N . GLU A 1 269 ? 8.719 -60.438 -31.562 1 93.75 269 GLU A N 1
ATOM 2155 C CA . GLU A 1 269 ? 8.641 -61.531 -32.531 1 93.75 269 GLU A CA 1
ATOM 2156 C C . GLU A 1 269 ? 8.906 -62.875 -31.844 1 93.75 269 GLU A C 1
ATOM 2158 O O . GLU A 1 269 ? 9.57 -62.938 -30.812 1 93.75 269 GLU A O 1
ATOM 2163 N N . PHE A 1 270 ? 8.266 -63.844 -32.469 1 94.44 270 PHE A N 1
ATOM 2164 C CA . PHE A 1 270 ? 8.531 -65.188 -31.984 1 94.44 270 PHE A CA 1
ATOM 2165 C C . PHE A 1 270 ? 10.008 -65.562 -32.125 1 94.44 270 PHE A C 1
ATOM 2167 O O . PHE A 1 270 ? 10.625 -65.25 -33.156 1 94.44 270 PHE A O 1
ATOM 2174 N N . GLU A 1 271 ? 10.516 -66.125 -31.062 1 90.5 271 GLU A N 1
ATOM 2175 C CA . GLU A 1 271 ? 11.906 -66.562 -31.062 1 90.5 271 GLU A CA 1
ATOM 2176 C C . GLU A 1 271 ? 12 -68.062 -30.953 1 90.5 271 GLU A C 1
ATOM 2178 O O . GLU A 1 271 ? 11.477 -68.688 -30 1 90.5 271 GLU A O 1
ATOM 2183 N N . GLU A 1 272 ? 12.734 -68.562 -31.875 1 88.56 272 GLU A N 1
ATOM 2184 C CA . GLU A 1 272 ? 12.906 -70 -31.844 1 88.56 272 GLU A CA 1
ATOM 2185 C C . GLU A 1 272 ? 13.766 -70.438 -30.672 1 88.56 272 GLU A C 1
ATOM 2187 O O . GLU A 1 272 ? 14.68 -69.75 -30.266 1 88.56 272 GLU A O 1
ATOM 2192 N N . CYS A 1 273 ? 13.398 -71.688 -30.219 1 83.12 273 CYS A N 1
ATOM 2193 C CA . CYS A 1 273 ? 14.133 -72.188 -29.078 1 83.12 273 CYS A CA 1
ATOM 2194 C C . CYS A 1 273 ? 15.555 -72.625 -29.469 1 83.12 273 CYS A C 1
ATOM 2196 O O . CYS A 1 273 ? 15.758 -73.25 -30.516 1 83.12 273 CYS A O 1
ATOM 2198 N N . ASP A 1 274 ? 16.625 -72 -29 1 71.81 274 ASP A N 1
ATOM 2199 C CA . ASP A 1 274 ? 17.984 -72.5 -29.219 1 71.81 274 ASP A CA 1
ATOM 2200 C C . ASP A 1 274 ? 18.312 -73.625 -28.234 1 71.81 274 ASP A C 1
ATOM 2202 O O . ASP A 1 274 ? 18.484 -73.375 -27.031 1 71.81 274 ASP A O 1
ATOM 2206 N N . PRO A 1 275 ? 18.078 -74.875 -28.547 1 60.06 275 PRO A N 1
ATOM 2207 C CA . PRO A 1 275 ? 18.328 -76 -27.656 1 60.06 275 PRO A CA 1
ATOM 2208 C C . PRO A 1 275 ? 19.734 -76 -27.062 1 60.06 275 PRO A C 1
ATOM 2210 O O . PRO A 1 275 ? 19.984 -76.625 -26.031 1 60.06 275 PRO A O 1
ATOM 2213 N N . ALA A 1 276 ? 20.875 -75.688 -27.781 1 58.12 276 ALA A N 1
ATOM 2214 C CA . ALA A 1 276 ? 22.234 -75.688 -27.25 1 58.12 276 ALA A CA 1
ATOM 2215 C C . ALA A 1 276 ? 22.344 -74.75 -26.031 1 58.12 276 ALA A C 1
ATOM 2217 O O . ALA A 1 276 ? 23.25 -74.938 -25.203 1 58.12 276 ALA A O 1
ATOM 2218 N N . SER A 1 277 ? 21.531 -73.812 -25.828 1 53.16 277 SER A N 1
ATOM 2219 C CA . SER A 1 277 ? 21.641 -72.875 -24.703 1 53.16 277 SER A CA 1
ATOM 2220 C C . SER A 1 277 ? 21 -73.5 -23.438 1 53.16 277 SER A C 1
ATOM 2222 O O . SER A 1 277 ? 21.109 -72.875 -22.359 1 53.16 277 SER A O 1
ATOM 2224 N N . ALA A 1 278 ? 20.031 -74.375 -23.531 1 52.34 278 ALA A N 1
ATOM 2225 C CA . ALA A 1 278 ? 19.375 -75.125 -22.453 1 52.34 278 ALA A CA 1
ATOM 2226 C C . ALA A 1 278 ? 20.359 -76.062 -21.766 1 52.34 278 ALA A C 1
ATOM 2228 O O . ALA A 1 278 ? 20.125 -76.438 -20.641 1 52.34 278 ALA A O 1
ATOM 2229 N N . VAL A 1 279 ? 21.172 -76.688 -22.547 1 48.72 279 VAL A N 1
ATOM 2230 C CA . VAL A 1 279 ? 22.047 -77.688 -21.953 1 48.72 279 VAL A CA 1
ATOM 2231 C C . VAL A 1 279 ? 23 -77 -20.969 1 48.72 279 VAL A C 1
ATOM 2233 O O . VAL A 1 279 ? 23.609 -77.688 -20.141 1 48.72 279 VAL A O 1
ATOM 2236 N N . GLU A 1 280 ? 23.25 -75.75 -21.281 1 44 280 GLU A N 1
ATOM 2237 C CA . GLU A 1 280 ? 24.266 -75.312 -20.328 1 44 280 GLU A CA 1
ATOM 2238 C C . GLU A 1 280 ? 23.672 -75.125 -18.938 1 44 280 GLU A C 1
ATOM 2240 O O . GLU A 1 280 ? 24.375 -74.688 -18 1 44 280 GLU A O 1
ATOM 2245 N N . GLY A 1 281 ? 22.312 -75.188 -18.719 1 36.59 281 GLY A N 1
ATOM 2246 C CA . GLY A 1 281 ? 22.031 -75.125 -17.297 1 36.59 281 GLY A CA 1
ATOM 2247 C C . GLY A 1 281 ? 22.328 -76.438 -16.562 1 36.59 281 GLY A C 1
ATOM 2248 O O . GLY A 1 281 ? 22.422 -77.5 -17.172 1 36.59 281 GLY A O 1
ATOM 2249 N N . MET B 1 1 ? 1.124 -23.594 -32.594 1 54.34 1 MET B N 1
ATOM 2250 C CA . MET B 1 1 ? 0.681 -24.891 -32.062 1 54.34 1 MET B CA 1
ATOM 2251 C C . MET B 1 1 ? 1.755 -25.516 -31.172 1 54.34 1 MET B C 1
ATOM 2253 O O . MET B 1 1 ? 2.934 -25.516 -31.531 1 54.34 1 MET B O 1
ATOM 2257 N N . VAL B 1 2 ? 1.47 -25.578 -29.891 1 69.31 2 VAL B N 1
ATOM 2258 C CA . VAL B 1 2 ? 2.406 -26.156 -28.922 1 69.31 2 VAL B CA 1
ATOM 2259 C C . VAL B 1 2 ? 2.779 -27.578 -29.359 1 69.31 2 VAL B C 1
ATOM 2261 O O . VAL B 1 2 ? 1.927 -28.328 -29.828 1 69.31 2 VAL B O 1
ATOM 2264 N N . MET B 1 3 ? 4.09 -27.781 -29.562 1 84.06 3 MET B N 1
ATOM 2265 C CA . MET B 1 3 ? 4.582 -29.125 -29.812 1 84.06 3 MET B CA 1
ATOM 2266 C C . MET B 1 3 ? 3.879 -30.141 -28.922 1 84.06 3 MET B C 1
ATOM 2268 O O . MET B 1 3 ? 3.459 -29.812 -27.812 1 84.06 3 MET B O 1
ATOM 2272 N N . ALA B 1 4 ? 3.609 -31.281 -29.453 1 91.25 4 ALA B N 1
ATOM 2273 C CA . ALA B 1 4 ? 2.939 -32.375 -28.734 1 91.25 4 ALA B CA 1
ATOM 2274 C C . ALA B 1 4 ? 3.877 -33 -27.719 1 91.25 4 ALA B C 1
ATOM 2276 O O . ALA B 1 4 ? 4.277 -34.156 -27.875 1 91.25 4 ALA B O 1
ATOM 2277 N N . HIS B 1 5 ? 4.129 -32.375 -26.656 1 94.25 5 HIS B N 1
ATOM 2278 C CA . HIS B 1 5 ? 5.086 -32.844 -25.641 1 94.25 5 HIS B CA 1
ATOM 2279 C C . HIS B 1 5 ? 4.574 -34.062 -24.906 1 94.25 5 HIS B C 1
ATOM 2281 O O . HIS B 1 5 ? 5.355 -34.969 -24.578 1 94.25 5 HIS B O 1
ATOM 2287 N N . PHE B 1 6 ? 3.244 -34.125 -24.688 1 96.88 6 PHE B N 1
ATOM 2288 C CA . PHE B 1 6 ? 2.713 -35.25 -23.906 1 96.88 6 PHE B CA 1
ATOM 2289 C C . PHE B 1 6 ? 2.756 -36.531 -24.719 1 96.88 6 PHE B C 1
ATOM 2291 O O . PHE B 1 6 ? 3.111 -37.594 -24.203 1 96.88 6 PHE B O 1
ATOM 2298 N N . VAL B 1 7 ? 2.482 -36.406 -26.016 1 96.94 7 VAL B N 1
ATOM 2299 C CA . VAL B 1 7 ? 2.475 -37.562 -26.875 1 96.94 7 VAL B CA 1
ATOM 2300 C C . VAL B 1 7 ? 3.867 -38.188 -26.922 1 96.94 7 VAL B C 1
ATOM 2302 O O . VAL B 1 7 ? 4.008 -39.406 -26.969 1 96.94 7 VAL B O 1
ATOM 2305 N N . GLU B 1 8 ? 4.852 -37.406 -26.734 1 95.69 8 GLU B N 1
ATOM 2306 C CA . GLU B 1 8 ? 6.215 -37.875 -26.953 1 95.69 8 GLU B CA 1
ATOM 2307 C C . GLU B 1 8 ? 6.867 -38.312 -25.641 1 95.69 8 GLU B C 1
ATOM 2309 O O . GLU B 1 8 ? 7.859 -39.062 -25.656 1 95.69 8 GLU B O 1
ATOM 2314 N N . ASN B 1 9 ? 6.293 -38 -24.547 1 96.44 9 ASN B N 1
ATOM 2315 C CA . ASN B 1 9 ? 7.109 -38.125 -23.344 1 96.44 9 ASN B CA 1
ATOM 2316 C C . ASN B 1 9 ? 6.426 -38.969 -22.281 1 96.44 9 ASN B C 1
ATOM 2318 O O . ASN B 1 9 ? 6.938 -39.125 -21.172 1 96.44 9 ASN B O 1
ATOM 2322 N N . PHE B 1 10 ? 5.301 -39.625 -22.547 1 97.31 10 PHE B N 1
ATOM 2323 C CA . PHE B 1 10 ? 4.598 -40.312 -21.469 1 97.31 10 PHE B CA 1
ATOM 2324 C C . PHE B 1 10 ? 4.355 -41.781 -21.859 1 97.31 10 PHE B C 1
ATOM 2326 O O . PHE B 1 10 ? 3.275 -42.312 -21.609 1 97.31 10 PHE B O 1
ATOM 2333 N N . TRP B 1 11 ? 5.406 -42.281 -22.422 1 96.88 11 TRP B N 1
ATOM 2334 C CA . TRP B 1 11 ? 5.473 -43.719 -22.672 1 96.88 11 TRP B CA 1
ATOM 2335 C C . TRP B 1 11 ? 6.375 -44.406 -21.656 1 96.88 11 TRP B C 1
ATOM 2337 O O . TRP B 1 11 ? 6.52 -43.938 -20.531 1 96.88 11 TRP B O 1
ATOM 2347 N N . GLY B 1 12 ? 6.969 -45.531 -21.953 1 88.88 12 GLY B N 1
ATOM 2348 C CA . GLY B 1 12 ? 7.977 -46.188 -21.125 1 88.88 12 GLY B CA 1
ATOM 2349 C C . GLY B 1 12 ? 7.484 -47.469 -20.453 1 88.88 12 GLY B C 1
ATOM 2350 O O . GLY B 1 12 ? 6.395 -47.938 -20.781 1 88.88 12 GLY B O 1
ATOM 2351 N N . GLU B 1 13 ? 8.445 -47.781 -19.5 1 78.56 13 GLU B N 1
ATOM 2352 C CA . GLU B 1 13 ? 8.227 -49.094 -18.875 1 78.56 13 GLU B CA 1
ATOM 2353 C C . GLU B 1 13 ? 6.977 -49.062 -18 1 78.56 13 GLU B C 1
ATOM 2355 O O . GLU B 1 13 ? 6.629 -48.031 -17.422 1 78.56 13 GLU B O 1
ATOM 2360 N N . LYS B 1 14 ? 6.113 -50.031 -17.938 1 83.38 14 LYS B N 1
ATOM 2361 C CA . LYS B 1 14 ? 4.914 -50.281 -17.141 1 83.38 14 LYS B CA 1
ATOM 2362 C C . LYS B 1 14 ? 3.727 -49.5 -17.688 1 83.38 14 LYS B C 1
ATOM 2364 O O . LYS B 1 14 ? 2.598 -49.656 -17.234 1 83.38 14 LYS B O 1
ATOM 2369 N N . ASN B 1 15 ? 3.967 -48.531 -18.641 1 88.88 15 ASN B N 1
ATOM 2370 C CA . ASN B 1 15 ? 2.902 -47.781 -19.312 1 88.88 15 ASN B CA 1
ATOM 2371 C C . ASN B 1 15 ? 2.107 -46.938 -18.344 1 88.88 15 ASN B C 1
ATOM 2373 O O . ASN B 1 15 ? 0.875 -46.969 -18.328 1 88.88 15 ASN B O 1
ATOM 2377 N N . ASN B 1 16 ? 2.881 -46.156 -17.5 1 91.69 16 ASN B N 1
ATOM 2378 C CA . ASN B 1 16 ? 2.254 -45.344 -16.453 1 91.69 16 ASN B CA 1
ATOM 2379 C C . ASN B 1 16 ? 1.941 -43.938 -16.938 1 91.69 16 ASN B C 1
ATOM 2381 O O . ASN B 1 16 ? 1.55 -43.062 -16.141 1 91.69 16 ASN B O 1
ATOM 2385 N N . GLY B 1 17 ? 2.158 -43.625 -18.188 1 95.56 17 GLY B N 1
ATOM 2386 C CA . GLY B 1 17 ? 1.964 -42.281 -18.734 1 95.56 17 GLY B CA 1
ATOM 2387 C C . GLY B 1 17 ? 0.548 -41.781 -18.562 1 95.56 17 GLY B C 1
ATOM 2388 O O . GLY B 1 17 ? 0.344 -40.625 -18.172 1 95.56 17 GLY B O 1
ATOM 2389 N N . PHE B 1 18 ? -0.397 -42.656 -18.797 1 96.19 18 PHE B N 1
ATOM 2390 C CA . PHE B 1 18 ? -1.804 -42.312 -18.672 1 96.19 18 PHE B CA 1
ATOM 2391 C C . PHE B 1 18 ? -2.109 -41.844 -17.25 1 96.19 18 PHE B C 1
ATOM 2393 O O . PHE B 1 18 ? -2.758 -40.812 -17.062 1 96.19 18 PHE B O 1
ATOM 2400 N N . ASP B 1 19 ? -1.669 -42.562 -16.312 1 94.44 19 ASP B N 1
ATOM 2401 C CA . ASP B 1 19 ? -1.932 -42.281 -14.906 1 94.44 19 ASP B CA 1
ATOM 2402 C C . ASP B 1 19 ? -1.38 -40.906 -14.523 1 94.44 19 ASP B C 1
ATOM 2404 O O . ASP B 1 19 ? -2.064 -40.094 -13.875 1 94.44 19 ASP B O 1
ATOM 2408 N N . VAL B 1 20 ? -0.173 -40.625 -14.898 1 94.62 20 VAL B N 1
ATOM 2409 C CA . VAL B 1 20 ? 0.483 -39.344 -14.578 1 94.62 20 VAL B CA 1
ATOM 2410 C C . VAL B 1 20 ? -0.295 -38.188 -15.195 1 94.62 20 VAL B C 1
ATOM 2412 O O . VAL B 1 20 ? -0.577 -37.188 -14.523 1 94.62 20 VAL B O 1
ATOM 2415 N N . LEU B 1 21 ? -0.66 -38.344 -16.484 1 95.44 21 LEU B N 1
ATOM 2416 C CA . LEU B 1 21 ? -1.364 -37.281 -17.188 1 95.44 21 LEU B CA 1
ATOM 2417 C C . LEU B 1 21 ? -2.764 -37.094 -16.609 1 95.44 21 LEU B C 1
ATOM 2419 O O . LEU B 1 21 ? -3.211 -35.938 -16.438 1 95.44 21 LEU B O 1
ATOM 2423 N N . TYR B 1 22 ? -3.395 -38.125 -16.344 1 93.38 22 TYR B N 1
ATOM 2424 C CA . TYR B 1 22 ? -4.734 -38.062 -15.766 1 93.38 22 TYR B CA 1
ATOM 2425 C C . TYR B 1 22 ? -4.711 -37.344 -14.422 1 93.38 22 TYR B C 1
ATOM 2427 O O . TYR B 1 22 ? -5.551 -36.469 -14.172 1 93.38 22 TYR B O 1
ATOM 2435 N N . HIS B 1 23 ? -3.785 -37.562 -13.562 1 90.56 23 HIS B N 1
ATOM 2436 C CA . HIS B 1 23 ? -3.701 -36.969 -12.242 1 90.56 23 HIS B CA 1
ATOM 2437 C C . HIS B 1 23 ? -3.299 -35.5 -12.336 1 90.56 23 HIS B C 1
ATOM 2439 O O . HIS B 1 23 ? -3.619 -34.688 -11.445 1 90.56 23 HIS B O 1
ATOM 2445 N N . ASN B 1 24 ? -2.57 -35.188 -13.422 1 91.5 24 ASN B N 1
ATOM 2446 C CA . ASN B 1 24 ? -2.193 -33.781 -13.602 1 91.5 24 ASN B CA 1
ATOM 2447 C C . ASN B 1 24 ? -3.42 -32.906 -13.727 1 91.5 24 ASN B C 1
ATOM 2449 O O . ASN B 1 24 ? -3.371 -31.719 -13.375 1 91.5 24 ASN B O 1
ATOM 2453 N N . MET B 1 25 ? -4.504 -33.375 -14.273 1 88.44 25 MET B N 1
ATOM 2454 C CA . MET B 1 25 ? -5.746 -32.594 -14.352 1 88.44 25 MET B CA 1
ATOM 2455 C C . MET B 1 25 ? -6.207 -32.188 -12.961 1 88.44 25 MET B C 1
ATOM 2457 O O . MET B 1 25 ? -6.703 -31.062 -12.781 1 88.44 25 MET B O 1
ATOM 2461 N N . LYS B 1 26 ? -5.996 -33.062 -12.039 1 88.88 26 LYS B N 1
ATOM 2462 C CA . LYS B 1 26 ? -6.367 -32.75 -10.664 1 88.88 26 LYS B CA 1
ATOM 2463 C C . LYS B 1 26 ? -5.48 -31.641 -10.102 1 88.88 26 LYS B C 1
ATOM 2465 O O . LYS B 1 26 ? -5.949 -30.797 -9.328 1 88.88 26 LYS B O 1
ATOM 2470 N N . HIS B 1 27 ? -4.305 -31.672 -10.43 1 91.12 27 HIS B N 1
ATOM 2471 C CA . HIS B 1 27 ? -3.377 -30.656 -9.953 1 91.12 27 HIS B CA 1
ATOM 2472 C C . HIS B 1 27 ? -3.754 -29.266 -10.492 1 91.12 27 HIS B C 1
ATOM 2474 O O . HIS B 1 27 ? -3.553 -28.266 -9.812 1 91.12 27 HIS B O 1
ATOM 2480 N N . GLY B 1 28 ? -4.34 -29.25 -11.703 1 92.38 28 GLY B N 1
ATOM 2481 C CA . GLY B 1 28 ? -4.863 -28 -12.227 1 92.38 28 GLY B CA 1
ATOM 2482 C C . GLY B 1 28 ? -5.965 -27.406 -11.359 1 92.38 28 GLY B C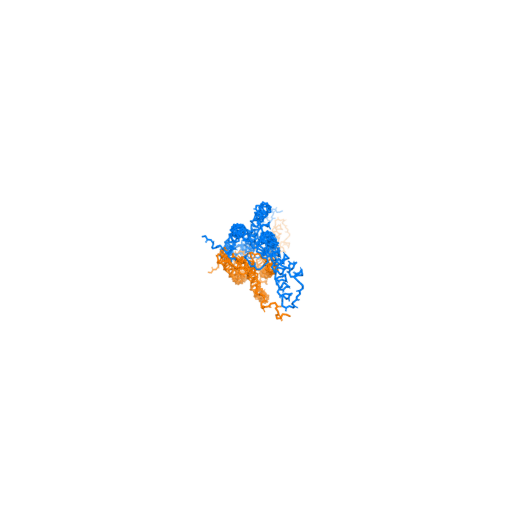 1
ATOM 2483 O O . GLY B 1 28 ? -6.008 -26.188 -11.148 1 92.38 28 GLY B O 1
ATOM 2484 N N . GLN B 1 29 ? -6.746 -28.281 -10.836 1 92.25 29 GLN B N 1
ATOM 2485 C CA . GLN B 1 29 ? -7.816 -27.859 -9.953 1 92.25 29 GLN B CA 1
ATOM 2486 C C . GLN B 1 29 ? -7.258 -27.297 -8.641 1 92.25 29 GLN B C 1
ATOM 2488 O O . GLN B 1 29 ? -7.734 -26.281 -8.141 1 92.25 29 GLN B O 1
ATOM 2493 N N . ILE B 1 30 ? -6.305 -27.922 -8.164 1 93.88 30 ILE B N 1
ATOM 2494 C CA . ILE B 1 30 ? -5.668 -27.516 -6.918 1 93.88 30 ILE B CA 1
ATOM 2495 C C . ILE B 1 30 ? -5.039 -26.125 -7.086 1 93.88 30 ILE B C 1
ATOM 2497 O O . ILE B 1 30 ? -5.223 -25.25 -6.242 1 93.88 30 ILE B O 1
ATOM 2501 N N . SER B 1 31 ? -4.352 -25.969 -8.18 1 93.94 31 SER B N 1
ATOM 2502 C CA . SER B 1 31 ? -3.697 -24.688 -8.43 1 93.94 31 SER B CA 1
ATOM 2503 C C . SER B 1 31 ? -4.719 -23.562 -8.539 1 93.94 31 SER B C 1
ATOM 2505 O O . SER B 1 31 ? -4.469 -22.438 -8.094 1 93.94 31 SER B O 1
ATOM 2507 N N . THR B 1 32 ? -5.844 -23.859 -9.18 1 96 32 THR B N 1
ATOM 2508 C CA . THR B 1 32 ? -6.91 -22.875 -9.297 1 96 32 THR B CA 1
ATOM 2509 C C . THR B 1 32 ? -7.441 -22.484 -7.922 1 96 32 THR B C 1
ATOM 2511 O O . THR B 1 32 ? -7.629 -21.297 -7.641 1 96 32 THR B O 1
ATOM 2514 N N . LYS B 1 33 ? -7.602 -23.422 -7.113 1 95.19 33 LYS B N 1
ATOM 2515 C CA . LYS B 1 33 ? -8.062 -23.156 -5.754 1 95.19 33 LYS B CA 1
ATOM 2516 C C . LYS B 1 33 ? -7.039 -22.344 -4.969 1 95.19 33 LYS B C 1
ATOM 2518 O O . LYS B 1 33 ? -7.406 -21.422 -4.238 1 95.19 33 LYS B O 1
ATOM 2523 N N . GLU B 1 34 ? -5.852 -22.719 -5.105 1 96.25 34 GLU B N 1
ATOM 2524 C CA . GLU B 1 34 ? -4.773 -22.016 -4.414 1 96.25 34 GLU B CA 1
ATOM 2525 C C . GLU B 1 34 ? -4.66 -20.562 -4.891 1 96.25 34 GLU B C 1
ATOM 2527 O O . GLU B 1 34 ? -4.352 -19.672 -4.102 1 96.25 34 GLU B O 1
ATOM 2532 N N . LEU B 1 35 ? -4.867 -20.391 -6.199 1 96.69 35 LEU B N 1
ATOM 2533 C CA . LEU B 1 35 ? -4.875 -19.031 -6.727 1 96.69 35 LEU B CA 1
ATOM 2534 C C . LEU B 1 35 ? -5.98 -18.203 -6.078 1 96.69 35 LEU B C 1
ATOM 2536 O O . LEU B 1 35 ? -5.754 -17.047 -5.691 1 96.69 35 LEU B O 1
ATOM 2540 N N . ALA B 1 36 ? -7.125 -18.797 -5.941 1 97.31 36 ALA B N 1
ATOM 2541 C CA . ALA B 1 36 ? -8.227 -18.109 -5.258 1 97.31 36 ALA B CA 1
ATOM 2542 C C . ALA B 1 36 ? -7.852 -17.766 -3.82 1 97.31 36 ALA B C 1
ATOM 2544 O O . ALA B 1 36 ? -8.141 -16.672 -3.34 1 97.31 36 ALA B O 1
ATOM 2545 N N . ASP B 1 37 ? -7.23 -18.656 -3.166 1 97.12 37 ASP B N 1
ATOM 2546 C CA . ASP B 1 37 ? -6.805 -18.453 -1.785 1 97.12 37 ASP B CA 1
ATOM 2547 C C . ASP B 1 37 ? -5.785 -17.312 -1.69 1 97.12 37 ASP B C 1
ATOM 2549 O O . ASP B 1 37 ? -5.84 -16.5 -0.769 1 97.12 37 ASP B O 1
ATOM 2553 N N . PHE B 1 38 ? -4.871 -17.312 -2.596 1 97.75 38 PHE B N 1
ATOM 2554 C CA . PHE B 1 38 ? -3.863 -16.25 -2.631 1 97.75 38 PHE B CA 1
ATOM 2555 C C . PHE B 1 38 ? -4.516 -14.883 -2.773 1 97.75 38 PHE B C 1
ATOM 2557 O O . PHE B 1 38 ? -4.188 -13.953 -2.031 1 97.75 38 PHE B O 1
ATOM 2564 N N . VAL B 1 39 ? -5.371 -14.836 -3.715 1 98.19 39 VAL B N 1
ATOM 2565 C CA . VAL B 1 39 ? -6.043 -13.562 -3.975 1 98.19 39 VAL B CA 1
ATOM 2566 C C . VAL B 1 39 ? -6.891 -13.172 -2.768 1 98.19 39 VAL B C 1
ATOM 2568 O O . VAL B 1 39 ? -6.965 -11.992 -2.412 1 98.19 39 VAL B O 1
ATOM 2571 N N . ARG B 1 40 ? -7.48 -14.133 -2.148 1 98.12 40 ARG B N 1
ATOM 2572 C CA . ARG B 1 40 ? -8.289 -13.883 -0.961 1 98.12 40 ARG B CA 1
ATOM 2573 C C . ARG B 1 40 ? -7.441 -13.312 0.171 1 98.12 40 ARG B C 1
ATOM 2575 O O . ARG B 1 40 ? -7.84 -12.352 0.83 1 98.12 40 ARG B O 1
ATOM 2582 N N . GLU B 1 41 ? -6.348 -13.891 0.403 1 98.12 41 GLU B N 1
ATOM 2583 C CA . GLU B 1 41 ? -5.445 -13.398 1.438 1 98.12 41 GLU B CA 1
ATOM 2584 C C . GLU B 1 41 ? -4.949 -11.992 1.115 1 98.12 41 GLU B C 1
ATOM 2586 O O . GLU B 1 41 ? -4.855 -11.141 2.004 1 98.12 41 GLU B O 1
ATOM 2591 N N . ARG B 1 42 ? -4.629 -11.766 -0.144 1 98.25 42 ARG B N 1
ATOM 2592 C CA . ARG B 1 42 ? -4.227 -10.43 -0.58 1 98.25 42 ARG B CA 1
ATOM 2593 C C . ARG B 1 42 ? -5.324 -9.414 -0.301 1 98.25 42 ARG B C 1
ATOM 2595 O O . ARG B 1 42 ? -5.043 -8.305 0.171 1 98.25 42 ARG B O 1
ATOM 2602 N N . ALA B 1 43 ? -6.531 -9.797 -0.616 1 98.5 43 ALA B N 1
ATOM 2603 C CA . ALA B 1 43 ? -7.668 -8.914 -0.358 1 98.5 43 ALA B CA 1
ATOM 2604 C C . ALA B 1 43 ? -7.793 -8.602 1.13 1 98.5 43 ALA B C 1
ATOM 2606 O O . ALA B 1 43 ? -8.062 -7.457 1.508 1 98.5 43 ALA B O 1
ATOM 2607 N N . THR B 1 44 ? -7.555 -9.562 1.943 1 98.75 44 THR B N 1
ATOM 2608 C CA . THR B 1 44 ? -7.641 -9.398 3.389 1 98.75 44 THR B CA 1
ATOM 2609 C C . THR B 1 44 ? -6.574 -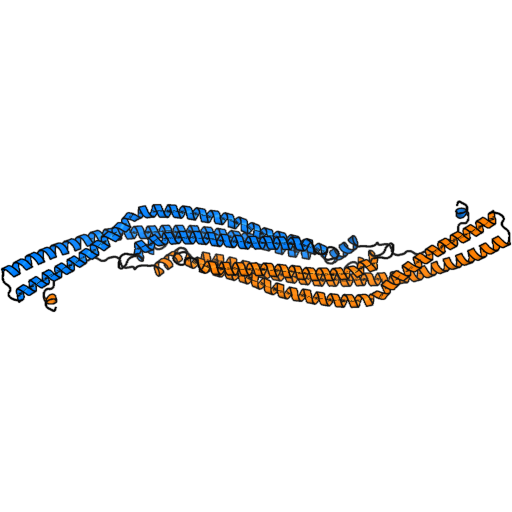8.422 3.883 1 98.75 44 THR B C 1
ATOM 2611 O O . THR B 1 44 ? -6.848 -7.57 4.727 1 98.75 44 THR B O 1
ATOM 2614 N N . ILE B 1 45 ? -5.41 -8.555 3.402 1 98.62 45 ILE B N 1
ATOM 2615 C CA . ILE B 1 45 ? -4.305 -7.68 3.773 1 98.62 45 ILE B CA 1
ATOM 2616 C C . ILE B 1 45 ? -4.625 -6.242 3.367 1 98.62 45 ILE B C 1
ATOM 2618 O O . ILE B 1 45 ? -4.43 -5.312 4.152 1 98.62 45 ILE B O 1
ATOM 2622 N N . GLU B 1 46 ? -5.141 -6.102 2.164 1 98.62 46 GLU B N 1
ATOM 2623 C CA . GLU B 1 46 ? -5.492 -4.773 1.666 1 98.62 46 GLU B CA 1
ATOM 2624 C C . GLU B 1 46 ? -6.609 -4.148 2.496 1 98.62 46 GLU B C 1
ATOM 2626 O O . GLU B 1 46 ? -6.613 -2.939 2.732 1 98.62 46 GLU B O 1
ATOM 2631 N N . GLU B 1 47 ? -7.508 -4.957 2.842 1 98.56 47 GLU B N 1
ATOM 2632 C CA . GLU B 1 47 ? -8.609 -4.465 3.668 1 98.56 47 GLU B CA 1
ATOM 2633 C C . GLU B 1 47 ? -8.102 -3.961 5.016 1 98.56 47 GLU B C 1
ATOM 2635 O O . GLU B 1 47 ? -8.562 -2.934 5.512 1 98.56 47 GLU B O 1
ATOM 2640 N N . ALA B 1 48 ? -7.25 -4.711 5.637 1 98.62 48 ALA B N 1
ATOM 2641 C CA . ALA B 1 48 ? -6.664 -4.305 6.914 1 98.62 48 ALA B CA 1
ATOM 2642 C C . ALA B 1 48 ? -5.883 -3.004 6.766 1 98.62 48 ALA B C 1
ATOM 2644 O O . ALA B 1 48 ? -5.961 -2.125 7.629 1 98.62 48 ALA B O 1
ATOM 2645 N N . TYR B 1 49 ? -5.16 -2.869 5.707 1 98.5 49 TYR B N 1
ATOM 2646 C CA . TYR B 1 49 ? -4.406 -1.654 5.414 1 98.5 49 TYR B CA 1
ATOM 2647 C C . TYR B 1 49 ? -5.34 -0.458 5.266 1 98.5 49 TYR B C 1
ATOM 2649 O O . TYR B 1 49 ? -5.109 0.596 5.863 1 98.5 49 TYR B O 1
ATOM 2657 N N . SER B 1 50 ? -6.383 -0.687 4.473 1 98.5 50 SER B N 1
ATOM 2658 C CA . SER B 1 50 ? -7.359 0.372 4.238 1 98.5 50 SER B CA 1
ATOM 2659 C C . SER B 1 50 ? -8 0.829 5.547 1 98.5 50 SER B C 1
ATOM 2661 O O . SER B 1 50 ? -8.156 2.029 5.781 1 98.5 50 SER B O 1
ATOM 2663 N N . ARG B 1 51 ? -8.328 -0.083 6.387 1 98.56 51 ARG B N 1
ATOM 2664 C CA . ARG B 1 51 ? -8.953 0.233 7.668 1 98.56 51 ARG B CA 1
ATOM 2665 C C . ARG B 1 51 ? -8.008 1.043 8.547 1 98.56 51 ARG B C 1
ATOM 2667 O O . ARG B 1 51 ? -8.422 2.02 9.18 1 98.56 51 ARG B O 1
ATOM 2674 N N . SER B 1 52 ? -6.773 0.612 8.633 1 98.69 52 SER B N 1
ATOM 2675 C CA . SER B 1 52 ? -5.777 1.311 9.438 1 98.69 52 SER B CA 1
ATOM 2676 C C . SER B 1 52 ? -5.535 2.723 8.914 1 98.69 52 SER B C 1
ATOM 2678 O O . SER B 1 52 ? -5.406 3.666 9.695 1 98.69 52 SER B O 1
ATOM 2680 N N . MET B 1 53 ? -5.5 2.869 7.613 1 98.19 53 MET B N 1
ATOM 2681 C CA . MET B 1 53 ? -5.305 4.184 7.004 1 98.19 53 MET B CA 1
ATOM 2682 C C . MET B 1 53 ? -6.504 5.086 7.262 1 98.19 53 MET B C 1
ATOM 2684 O O . MET B 1 53 ? -6.344 6.297 7.441 1 98.19 53 MET B O 1
ATOM 2688 N N . THR B 1 54 ? -7.691 4.473 7.238 1 98.56 54 THR B N 1
ATOM 2689 C CA . THR B 1 54 ? -8.898 5.23 7.559 1 98.56 54 THR B CA 1
ATOM 2690 C C . THR B 1 54 ? -8.836 5.766 8.984 1 98.56 54 THR B C 1
ATOM 2692 O O . THR B 1 54 ? -9.18 6.926 9.234 1 98.56 54 THR B O 1
ATOM 2695 N N . LYS B 1 55 ? -8.383 4.941 9.883 1 98.12 55 LYS B N 1
ATOM 2696 C CA . LYS B 1 55 ? -8.219 5.363 11.273 1 98.12 55 LYS B CA 1
ATOM 2697 C C . LYS B 1 55 ? -7.191 6.48 11.398 1 98.12 55 LYS B C 1
ATOM 2699 O O . LYS B 1 55 ? -7.383 7.43 12.156 1 98.12 55 LYS B O 1
ATOM 2704 N N . LEU B 1 56 ? -6.121 6.371 10.68 1 98.06 56 LEU B N 1
ATOM 2705 C CA . LEU B 1 56 ? -5.082 7.395 10.672 1 98.06 56 LEU B CA 1
ATOM 2706 C C . LEU B 1 56 ? -5.629 8.727 10.172 1 98.06 56 LEU B C 1
ATOM 2708 O O . LEU B 1 56 ? -5.305 9.781 10.719 1 98.06 56 LEU B O 1
ATOM 2712 N N . ALA B 1 57 ? -6.449 8.688 9.125 1 97.38 57 ALA B N 1
ATOM 2713 C CA . ALA B 1 57 ? -7.074 9.891 8.594 1 97.38 57 ALA B CA 1
ATOM 2714 C C . ALA B 1 57 ? -7.93 10.586 9.648 1 97.38 57 ALA B C 1
ATOM 2716 O O . ALA B 1 57 ? -7.902 11.812 9.781 1 97.38 57 ALA B O 1
ATOM 2717 N N . LYS B 1 58 ? -8.664 9.828 10.445 1 95.44 58 LYS B N 1
ATOM 2718 C CA . LYS B 1 58 ? -9.5 10.375 11.508 1 95.44 58 LYS B CA 1
ATOM 2719 C C . LYS B 1 58 ? -8.656 11 12.609 1 95.44 58 LYS B C 1
ATOM 2721 O O . LYS B 1 58 ? -9.023 12.031 13.172 1 95.44 58 LYS B O 1
ATOM 2726 N N . SER B 1 59 ? -7.559 10.352 12.922 1 93.44 59 SER B N 1
ATOM 2727 C CA . SER B 1 59 ? -6.66 10.883 13.938 1 93.44 59 SER B CA 1
ATOM 2728 C C . SER B 1 59 ? -6.133 12.258 13.547 1 93.44 59 SER B C 1
ATOM 2730 O O . SER B 1 59 ? -5.961 13.133 14.398 1 93.44 59 SER B O 1
ATOM 2732 N N . ALA B 1 60 ? -5.859 12.43 12.281 1 90.44 60 ALA B N 1
ATOM 2733 C CA . ALA B 1 60 ? -5.363 13.711 11.789 1 90.44 60 ALA B CA 1
ATOM 2734 C C . ALA B 1 60 ? -6.387 14.82 12.008 1 90.44 60 ALA B C 1
ATOM 2736 O O . ALA B 1 60 ? -6.02 15.977 12.211 1 90.44 60 ALA B O 1
ATOM 2737 N N . SER B 1 61 ? -7.691 14.453 12.07 1 87.56 61 SER B N 1
ATOM 2738 C CA . SER B 1 61 ? -8.758 15.422 12.289 1 87.56 61 SER B CA 1
ATOM 2739 C C . SER B 1 61 ? -8.789 15.891 13.742 1 87.56 61 SER B C 1
ATOM 2741 O O . SER B 1 61 ? -9.336 16.953 14.055 1 87.56 61 SER B O 1
ATOM 2743 N N . ASN B 1 62 ? -8.156 15.102 14.617 1 89.25 62 ASN B N 1
ATOM 2744 C CA . ASN B 1 62 ? -8.164 15.406 16.047 1 89.25 62 ASN B CA 1
ATOM 2745 C C . ASN B 1 62 ? -6.945 16.234 16.453 1 89.25 62 ASN B C 1
ATOM 2747 O O . ASN B 1 62 ? -6.844 16.688 17.594 1 89.25 62 ASN B O 1
ATOM 2751 N N . TYR B 1 63 ? -6.125 16.453 15.555 1 87.88 63 TYR B N 1
ATOM 2752 C CA . TYR B 1 63 ? -4.93 17.25 15.852 1 87.88 63 TYR B CA 1
ATOM 2753 C C . TYR B 1 63 ? -5.277 18.719 16.047 1 87.88 63 TYR B C 1
ATOM 2755 O O . TYR B 1 63 ? -6.367 19.156 15.672 1 87.88 63 TYR B O 1
ATOM 2763 N N . SER B 1 64 ? -4.434 19.391 16.656 1 83.69 64 SER B N 1
ATOM 2764 C CA . SER B 1 64 ? -4.676 20.766 17.078 1 83.69 64 SER B CA 1
ATOM 2765 C C . SER B 1 64 ? -4.988 21.656 15.883 1 83.69 64 SER B C 1
ATOM 2767 O O . SER B 1 64 ? -4.27 21.656 14.883 1 83.69 64 SER B O 1
ATOM 2769 N N . GLN B 1 65 ? -6.051 22.469 16.078 1 83.12 65 GLN B N 1
ATOM 2770 C CA . GLN B 1 65 ? -6.469 23.391 15.047 1 83.12 65 GLN B CA 1
ATOM 2771 C C . GLN B 1 65 ? -6.156 24.844 15.445 1 83.12 65 GLN B C 1
ATOM 2773 O O . GLN B 1 65 ? -6.648 25.781 14.828 1 83.12 65 GLN B O 1
ATOM 2778 N N . LEU B 1 66 ? -5.301 24.984 16.422 1 83.88 66 LEU B N 1
ATOM 2779 C CA . LEU B 1 66 ? -5.102 26.312 17 1 83.88 66 LEU B CA 1
ATOM 2780 C C . LEU B 1 66 ? -3.926 27.016 16.328 1 83.88 66 LEU B C 1
ATOM 2782 O O . LEU B 1 66 ? -3.885 28.25 16.266 1 83.88 66 LEU B O 1
ATOM 2786 N N . GLY B 1 67 ? -3.078 26.375 15.703 1 87.06 67 GLY B N 1
ATOM 2787 C CA . GLY B 1 67 ? -1.89 27 15.133 1 87.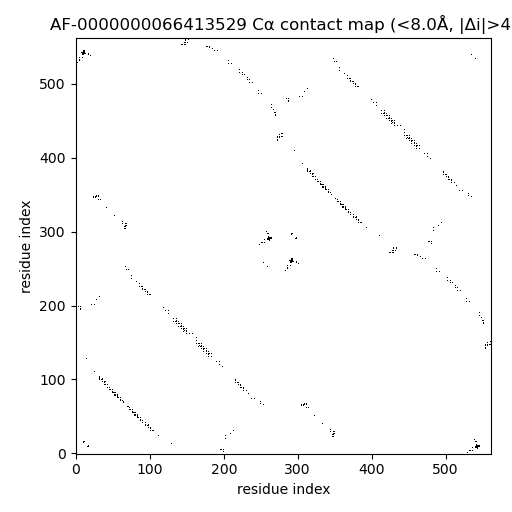06 67 GLY B CA 1
ATOM 2788 C C . GLY B 1 67 ? -1.978 27.188 13.633 1 87.06 67 GLY B C 1
ATOM 2789 O O . GLY B 1 67 ? -3.031 26.953 13.031 1 87.06 67 GLY B O 1
ATOM 2790 N N . THR B 1 68 ? -0.954 27.828 13.055 1 91.88 68 THR B N 1
ATOM 2791 C CA . THR B 1 68 ? -0.898 28.156 11.633 1 91.88 68 THR B CA 1
ATOM 2792 C C . THR B 1 68 ? -0.912 26.891 10.789 1 91.88 68 THR B C 1
ATOM 2794 O O . THR B 1 68 ? -1.206 26.938 9.594 1 91.88 68 THR B O 1
ATOM 2797 N N . PHE B 1 69 ? -0.733 25.781 11.469 1 91.25 69 PHE B N 1
ATOM 2798 C CA . PHE B 1 69 ? -0.528 24.516 10.758 1 91.25 69 PHE B CA 1
ATOM 2799 C C . PHE B 1 69 ? -1.86 23.844 10.461 1 91.25 69 PHE B C 1
ATOM 2801 O O . PHE B 1 69 ? -1.927 22.922 9.648 1 91.25 69 PHE B O 1
ATOM 2808 N N . ALA B 1 70 ? -2.93 24.266 10.93 1 88.81 70 ALA B N 1
ATOM 2809 C CA . ALA B 1 70 ? -4.23 23.594 10.938 1 88.81 70 ALA B CA 1
ATOM 2810 C C . ALA B 1 70 ? -4.668 23.25 9.516 1 88.81 70 ALA B C 1
ATOM 2812 O O . ALA B 1 70 ? -5.082 22.109 9.258 1 88.81 70 ALA B O 1
ATOM 2813 N N . PRO B 1 71 ? -4.512 24.109 8.539 1 92.25 71 PRO B N 1
ATOM 2814 C CA . PRO B 1 71 ? -4.957 23.781 7.18 1 92.25 71 PRO B CA 1
ATOM 2815 C C . PRO B 1 71 ? -4.18 22.625 6.57 1 92.25 71 PRO B C 1
ATOM 2817 O O . PRO B 1 71 ? -4.719 21.891 5.738 1 92.25 71 PRO B O 1
ATOM 2820 N N . MET B 1 72 ? -3.006 22.453 6.957 1 94.19 72 MET B N 1
ATOM 2821 C CA . MET B 1 72 ? -2.17 21.391 6.43 1 94.19 72 MET B CA 1
ATOM 2822 C C . MET B 1 72 ? -2.672 20.016 6.902 1 94.19 72 MET B C 1
ATOM 2824 O O . MET B 1 72 ? -2.59 19.031 6.164 1 94.19 72 MET B O 1
ATOM 2828 N N . TRP B 1 73 ? -3.236 20.016 8.109 1 95.12 73 TRP B N 1
ATOM 2829 C CA . TRP B 1 73 ? -3.795 18.75 8.609 1 95.12 73 TRP B CA 1
ATOM 2830 C C . TRP B 1 73 ? -4.973 18.297 7.754 1 95.12 73 TRP B C 1
ATOM 2832 O O . TRP B 1 73 ? -5.184 17.109 7.566 1 95.12 73 TRP B O 1
ATOM 2842 N N . ASP B 1 74 ? -5.684 19.281 7.219 1 94.62 74 ASP B N 1
ATOM 2843 C CA . ASP B 1 74 ? -6.781 18.938 6.32 1 94.62 74 ASP B CA 1
ATOM 2844 C C . ASP B 1 74 ? -6.266 18.234 5.066 1 94.62 74 ASP B C 1
ATOM 2846 O O . ASP B 1 74 ? -6.906 17.312 4.559 1 94.62 74 ASP B O 1
ATOM 2850 N N . VAL B 1 75 ? -5.184 18.719 4.594 1 96.44 75 VAL B N 1
ATOM 2851 C CA . VAL B 1 75 ? -4.578 18.109 3.416 1 96.44 75 VAL B CA 1
ATOM 2852 C C . VAL B 1 75 ? -4.129 16.688 3.752 1 96.44 75 VAL B C 1
ATOM 2854 O O . VAL B 1 75 ? -4.371 15.758 2.984 1 96.44 75 VAL B O 1
ATOM 2857 N N . PHE B 1 76 ? -3.512 16.469 4.93 1 97.25 76 PHE B N 1
ATOM 2858 C CA . PHE B 1 76 ? -3.098 15.148 5.391 1 97.25 76 PHE B CA 1
ATOM 2859 C C . PHE B 1 76 ? -4.293 14.203 5.484 1 97.25 76 PHE B C 1
ATOM 2861 O O . PHE B 1 76 ? -4.238 13.07 5 1 97.25 76 PHE B O 1
ATOM 2868 N N . LYS B 1 77 ? -5.309 14.719 6.09 1 97 77 LYS B N 1
ATOM 2869 C CA . LYS B 1 77 ? -6.512 13.914 6.297 1 97 77 LYS B CA 1
ATOM 2870 C C . LYS B 1 77 ? -7.105 13.461 4.969 1 97 77 LYS B C 1
ATOM 2872 O O . LYS B 1 77 ? -7.34 12.266 4.766 1 97 77 LYS B O 1
ATOM 2877 N N . THR B 1 78 ? -7.328 14.406 4.07 1 97.69 78 THR B N 1
ATOM 2878 C CA . THR B 1 78 ? -7.965 14.117 2.789 1 97.69 78 THR B CA 1
ATOM 2879 C C . THR B 1 78 ? -7.125 13.133 1.98 1 97.69 78 THR B C 1
ATOM 2881 O O . THR B 1 78 ? -7.656 12.172 1.421 1 97.69 78 THR B O 1
ATOM 2884 N N . SER B 1 79 ? -5.855 13.406 1.904 1 98 79 SER B N 1
ATOM 2885 C CA . SER B 1 79 ? -4.965 12.531 1.15 1 98 79 SER B CA 1
ATOM 2886 C C . SER B 1 79 ? -4.949 11.125 1.732 1 98 79 SER B C 1
ATOM 2888 O O . SER B 1 79 ? -4.988 10.141 0.99 1 98 79 SER B O 1
ATOM 2890 N N . THR B 1 80 ? -4.871 10.992 3.051 1 98.31 80 THR B N 1
ATOM 2891 C CA . THR B 1 80 ? -4.859 9.695 3.717 1 98.31 80 THR B CA 1
ATOM 2892 C C . THR B 1 80 ? -6.168 8.945 3.479 1 98.31 80 THR B C 1
ATOM 2894 O O . THR B 1 80 ? -6.164 7.734 3.252 1 98.31 80 THR B O 1
ATOM 2897 N N . GLU B 1 81 ? -7.246 9.68 3.455 1 98.44 81 GLU B N 1
ATOM 2898 C CA . GLU B 1 81 ? -8.547 9.086 3.168 1 98.44 81 GLU B CA 1
ATOM 2899 C C . GLU B 1 81 ? -8.609 8.547 1.742 1 98.44 81 GLU B C 1
ATOM 2901 O O . GLU B 1 81 ? -9.125 7.457 1.508 1 98.44 81 GLU B O 1
ATOM 2906 N N . LYS B 1 82 ? -8.164 9.352 0.858 1 98.62 82 LYS B N 1
ATOM 2907 C CA . LYS B 1 82 ? -8.156 8.93 -0.54 1 98.62 82 LYS B CA 1
ATOM 2908 C C . LYS B 1 82 ? -7.293 7.691 -0.74 1 98.62 82 LYS B C 1
ATOM 2910 O O . LYS B 1 82 ? -7.648 6.793 -1.507 1 98.62 82 LYS B O 1
ATOM 2915 N N . LEU B 1 83 ? -6.125 7.66 -0.075 1 98.56 83 LEU B N 1
ATOM 2916 C CA . LEU B 1 83 ? -5.254 6.492 -0.138 1 98.56 83 LEU B CA 1
ATOM 2917 C C . LEU B 1 83 ? -5.965 5.254 0.395 1 98.56 83 LEU B C 1
ATOM 2919 O O . LEU B 1 83 ? -5.91 4.188 -0.223 1 98.56 83 LEU B O 1
ATOM 2923 N N . ALA B 1 84 ? -6.621 5.406 1.566 1 98.56 84 ALA B N 1
ATOM 2924 C CA . ALA B 1 84 ? -7.387 4.309 2.146 1 98.56 84 ALA B CA 1
ATOM 2925 C C . ALA B 1 84 ? -8.445 3.801 1.17 1 98.56 84 ALA B C 1
ATOM 2927 O O . ALA B 1 84 ? -8.617 2.59 1.01 1 98.56 84 ALA B O 1
ATOM 2928 N N . ASN B 1 85 ? -9.078 4.699 0.466 1 98.69 85 ASN B N 1
ATOM 2929 C CA . ASN B 1 85 ? -10.133 4.348 -0.476 1 98.69 85 ASN B CA 1
ATOM 2930 C C . ASN B 1 85 ? -9.578 3.594 -1.683 1 98.69 85 ASN B C 1
ATOM 2932 O O . ASN B 1 85 ? -10.25 2.715 -2.229 1 98.69 85 ASN B O 1
ATOM 2936 N N . CYS B 1 86 ? -8.414 4.008 -2.148 1 98.56 86 CYS B N 1
ATOM 2937 C CA . CYS B 1 86 ? -7.777 3.281 -3.242 1 98.56 86 CYS B CA 1
ATOM 2938 C C . CYS B 1 86 ? -7.586 1.813 -2.883 1 98.56 86 CYS B C 1
ATOM 2940 O O . CYS B 1 86 ? -7.883 0.93 -3.689 1 98.56 86 CYS B O 1
ATOM 2942 N N . HIS B 1 87 ? -7.125 1.506 -1.71 1 98.44 87 HIS B N 1
ATOM 2943 C CA . HIS B 1 87 ? -6.918 0.13 -1.271 1 98.44 87 HIS B CA 1
ATOM 2944 C C . HIS B 1 87 ? -8.25 -0.602 -1.11 1 98.44 87 HIS B C 1
ATOM 2946 O O . HIS B 1 87 ? -8.344 -1.797 -1.4 1 98.44 87 HIS B O 1
ATOM 2952 N N . LEU B 1 88 ? -9.25 0.13 -0.644 1 98.56 88 LEU B N 1
ATOM 2953 C CA . LEU B 1 88 ? -10.578 -0.463 -0.554 1 98.56 88 LEU B CA 1
ATOM 2954 C C . LEU B 1 88 ? -11.094 -0.848 -1.936 1 98.56 88 LEU B C 1
ATOM 2956 O O . LEU B 1 88 ? -11.742 -1.884 -2.094 1 98.56 88 LEU B O 1
ATOM 2960 N N . ASP B 1 89 ? -10.836 0.014 -2.877 1 98.62 89 ASP B N 1
ATOM 2961 C CA . ASP B 1 89 ? -11.203 -0.289 -4.258 1 98.62 89 ASP B CA 1
ATOM 2962 C C . ASP B 1 89 ? -10.508 -1.552 -4.75 1 98.62 89 ASP B C 1
ATOM 2964 O O . ASP B 1 89 ? -11.102 -2.363 -5.461 1 98.62 89 ASP B O 1
ATOM 2968 N N . LEU B 1 90 ? -9.266 -1.697 -4.434 1 98.56 90 LEU B N 1
ATOM 2969 C CA . LEU B 1 90 ? -8.539 -2.91 -4.789 1 98.56 90 LEU B CA 1
ATOM 2970 C C . LEU B 1 90 ? -9.203 -4.141 -4.18 1 98.56 90 LEU B C 1
ATOM 2972 O O . LEU B 1 90 ? -9.352 -5.164 -4.848 1 98.56 90 LEU B O 1
ATOM 2976 N N . VAL B 1 91 ? -9.609 -4.016 -2.918 1 98.69 91 VAL B N 1
ATOM 2977 C CA . VAL B 1 91 ? -10.281 -5.113 -2.23 1 98.69 91 VAL B CA 1
ATOM 2978 C C . VAL B 1 91 ? -11.508 -5.551 -3.029 1 98.69 91 VAL B C 1
ATOM 2980 O O . VAL B 1 91 ? -11.727 -6.742 -3.246 1 98.69 91 VAL B O 1
ATOM 2983 N N . ARG B 1 92 ? -12.266 -4.621 -3.5 1 98.56 92 ARG B N 1
ATOM 2984 C CA . ARG B 1 92 ? -13.477 -4.91 -4.262 1 98.56 92 ARG B CA 1
ATOM 2985 C C . ARG B 1 92 ? -13.141 -5.637 -5.562 1 98.56 92 ARG B C 1
ATOM 2987 O O . ARG B 1 92 ? -13.789 -6.625 -5.91 1 98.56 92 ARG B O 1
ATOM 2994 N N . LYS B 1 93 ? -12.156 -5.172 -6.262 1 98.56 93 LYS B N 1
ATOM 2995 C CA . LYS B 1 93 ? -11.75 -5.789 -7.523 1 98.56 93 LYS B CA 1
ATOM 2996 C C . LYS B 1 93 ? -11.234 -7.207 -7.301 1 98.56 93 LYS B C 1
ATOM 2998 O O . LYS B 1 93 ? -11.508 -8.102 -8.102 1 98.56 93 LYS B O 1
ATOM 3003 N N . LEU B 1 94 ? -10.508 -7.402 -6.203 1 98.69 94 LEU B N 1
ATOM 3004 C CA . LEU B 1 94 ? -9.984 -8.727 -5.883 1 98.69 94 LEU B CA 1
ATOM 3005 C C . LEU B 1 94 ? -11.109 -9.688 -5.523 1 98.69 94 LEU B C 1
ATOM 3007 O O . LEU B 1 94 ? -11.078 -10.859 -5.891 1 98.69 94 LEU B O 1
ATOM 3011 N N . GLN B 1 95 ? -12.133 -9.141 -4.852 1 98.56 95 GLN B N 1
ATOM 3012 C CA . GLN B 1 95 ? -13.281 -9.961 -4.496 1 98.56 95 GLN B CA 1
ATOM 3013 C C . GLN B 1 95 ? -14.023 -10.445 -5.738 1 98.56 95 GLN B C 1
ATOM 3015 O O . GLN B 1 95 ? -14.469 -11.594 -5.797 1 98.56 95 GLN B O 1
ATOM 3020 N N . GLU B 1 96 ? -14.164 -9.57 -6.66 1 98.31 96 GLU B N 1
ATOM 3021 C CA . GLU B 1 96 ? -14.781 -9.961 -7.926 1 98.31 96 GLU B CA 1
ATOM 3022 C C . GLU B 1 96 ? -13.953 -11.023 -8.641 1 98.31 96 GLU B C 1
ATOM 3024 O O . GLU B 1 96 ? -14.5 -11.961 -9.227 1 98.31 96 GLU B O 1
ATOM 3029 N N . LEU B 1 97 ? -12.656 -10.875 -8.617 1 98.25 97 LEU B N 1
ATOM 3030 C CA . LEU B 1 97 ? -11.758 -11.828 -9.25 1 98.25 97 LEU B CA 1
ATOM 3031 C C . LEU B 1 97 ? -11.852 -13.195 -8.586 1 98.25 97 LEU B C 1
ATOM 3033 O O . LEU B 1 97 ? -11.781 -14.227 -9.258 1 98.25 97 LEU B O 1
ATOM 3037 N N . ILE B 1 98 ? -11.984 -13.234 -7.254 1 98.25 98 ILE B N 1
ATOM 3038 C CA . ILE B 1 98 ? -12.117 -14.477 -6.504 1 98.25 98 ILE B CA 1
ATOM 3039 C C . ILE B 1 98 ? -13.336 -15.25 -7 1 98.25 98 ILE B C 1
ATOM 3041 O O . ILE B 1 98 ? -13.273 -16.469 -7.188 1 98.25 98 ILE B O 1
ATOM 3045 N N . LYS B 1 99 ? -14.398 -14.539 -7.262 1 97.88 99 LYS B N 1
ATOM 3046 C CA . LYS B 1 99 ? -15.609 -15.18 -7.781 1 97.88 99 LYS B CA 1
ATOM 3047 C C . LYS B 1 99 ? -15.352 -15.812 -9.141 1 97.88 99 LYS B C 1
ATOM 3049 O O . LYS B 1 99 ? -15.82 -16.922 -9.414 1 97.88 99 LYS B O 1
ATOM 3054 N N . GLU B 1 100 ? -14.617 -15.102 -9.93 1 97.12 100 GLU B N 1
ATOM 3055 C CA . GLU B 1 100 ? -14.273 -15.617 -11.258 1 97.12 100 GLU B CA 1
ATOM 3056 C C . GLU B 1 100 ? -13.43 -16.891 -11.148 1 97.12 100 GLU B C 1
ATOM 3058 O O . GLU B 1 100 ? -13.656 -17.844 -11.891 1 97.12 100 GLU B O 1
ATOM 3063 N N . VAL B 1 101 ? -12.453 -16.906 -10.281 1 97.75 101 VAL B N 1
ATOM 3064 C CA . VAL B 1 101 ? -11.57 -18.062 -10.094 1 97.75 101 VAL B CA 1
ATOM 3065 C C . VAL B 1 101 ? -12.367 -19.25 -9.57 1 97.75 101 VAL B C 1
ATOM 3067 O O . VAL B 1 101 ? -12.164 -20.375 -10.008 1 97.75 101 VAL B O 1
ATOM 3070 N N . GLN B 1 102 ? -13.297 -18.984 -8.664 1 96.81 102 GLN B N 1
ATOM 3071 C CA . GLN B 1 102 ? -14.125 -20.031 -8.086 1 96.81 102 GLN B CA 1
ATOM 3072 C C . GLN B 1 102 ? -15.055 -20.641 -9.133 1 96.81 102 GLN B C 1
ATOM 3074 O O . GLN B 1 102 ? -15.219 -21.859 -9.188 1 96.81 102 GLN B O 1
ATOM 3079 N N . LYS B 1 103 ? -15.625 -19.812 -9.93 1 97 103 LYS B N 1
ATOM 3080 C CA . LYS B 1 103 ? -16.469 -20.297 -11.023 1 97 103 LYS B CA 1
ATOM 3081 C C . LYS B 1 103 ? -15.672 -21.203 -11.961 1 97 103 LYS B C 1
ATOM 3083 O O . LYS B 1 103 ? -16.156 -22.25 -12.375 1 97 103 LYS B O 1
ATOM 3088 N N . TYR B 1 104 ? -14.492 -20.797 -12.312 1 96.94 104 TYR B N 1
ATOM 3089 C CA . TYR B 1 104 ? -13.633 -21.609 -13.164 1 96.94 104 TYR B CA 1
ATOM 3090 C C . TYR B 1 104 ? -13.312 -22.938 -12.508 1 96.94 104 TYR B C 1
ATOM 3092 O O . TYR B 1 104 ? -13.297 -23.984 -13.172 1 96.94 104 TYR B O 1
ATOM 3100 N N . GLY B 1 105 ? -13.07 -22.906 -11.188 1 94.56 105 GLY B N 1
ATOM 3101 C CA . GLY B 1 105 ? -12.82 -24.141 -10.453 1 94.56 105 GLY B CA 1
ATOM 3102 C C . GLY B 1 105 ? -13.961 -25.141 -10.562 1 94.56 105 GLY B C 1
ATOM 3103 O O . GLY B 1 105 ? -13.734 -26.328 -10.75 1 94.56 105 GLY B O 1
ATOM 3104 N N . GLU B 1 106 ? -15.156 -24.609 -10.484 1 94.56 106 GLU B N 1
ATOM 3105 C CA . GLU B 1 106 ? -16.328 -25.469 -10.617 1 94.56 106 GLU B CA 1
ATOM 3106 C C . GLU B 1 106 ? -16.438 -26.047 -12.023 1 94.56 106 GLU B C 1
ATOM 3108 O O . GLU B 1 106 ? -16.781 -27.219 -12.195 1 94.56 106 GLU B O 1
ATOM 3113 N N . GLU B 1 107 ? -16.156 -25.219 -12.969 1 94.5 107 GLU B N 1
ATOM 3114 C CA . GLU B 1 107 ? -16.156 -25.672 -14.359 1 94.5 107 GLU B CA 1
ATOM 3115 C C . GLU B 1 107 ? -15.109 -26.75 -14.586 1 94.5 107 GLU B C 1
ATOM 3117 O O . GLU B 1 107 ? -15.336 -27.688 -15.352 1 94.5 107 GLU B O 1
ATOM 3122 N N . GLN B 1 108 ? -13.984 -26.672 -13.922 1 92.19 108 GLN B N 1
ATOM 3123 C CA . GLN B 1 108 ? -12.898 -27.641 -14.039 1 92.19 108 GLN B CA 1
ATOM 3124 C C . GLN B 1 108 ? -13.32 -29 -13.508 1 92.19 108 GLN B C 1
ATOM 3126 O O . GLN B 1 108 ? -12.961 -30.031 -14.078 1 92.19 108 GLN B O 1
ATOM 3131 N N . VAL B 1 109 ? -14.07 -28.953 -12.422 1 90.38 109 VAL B N 1
ATOM 3132 C CA . VAL B 1 109 ? -14.531 -30.188 -11.812 1 90.38 109 VAL B CA 1
ATOM 3133 C C . VAL B 1 109 ? -15.461 -30.938 -12.766 1 90.38 109 VAL B C 1
ATOM 3135 O O . VAL B 1 109 ? -15.336 -32.156 -12.953 1 90.38 109 VAL B O 1
ATOM 3138 N N . LYS B 1 110 ? -16.312 -30.219 -13.461 1 91.44 110 LYS B N 1
ATOM 3139 C CA . LYS B 1 110 ? -17.234 -30.812 -14.43 1 91.44 110 LYS B CA 1
ATOM 3140 C C . LYS B 1 110 ? -16.469 -31.359 -15.641 1 91.44 110 LYS B C 1
ATOM 3142 O O . LYS B 1 110 ? -16.766 -32.438 -16.125 1 91.44 110 LYS B O 1
ATOM 3147 N N . SER B 1 111 ? -15.523 -30.625 -16.062 1 90.81 111 SER B N 1
ATOM 3148 C CA . SER B 1 111 ? -14.711 -31.031 -17.219 1 90.81 111 SER B CA 1
ATOM 3149 C C . SER B 1 111 ? -13.898 -32.281 -16.891 1 90.81 111 SER B C 1
ATOM 3151 O O . SER B 1 111 ? -13.711 -33.156 -17.766 1 90.81 111 SER B O 1
ATOM 3153 N N . HIS B 1 112 ? -13.406 -32.375 -15.688 1 90 112 HIS B N 1
ATOM 3154 C CA . HIS B 1 112 ? -12.641 -33.562 -15.266 1 90 112 HIS B CA 1
ATOM 3155 C C . HIS B 1 112 ? -13.484 -34.812 -15.305 1 90 112 HIS B C 1
ATOM 3157 O O . HIS B 1 112 ? -13.031 -35.844 -15.789 1 90 112 HIS B O 1
ATOM 3163 N N . LYS B 1 113 ? -14.703 -34.688 -14.852 1 90.56 113 LYS B N 1
ATOM 3164 C CA . LYS B 1 113 ? -15.617 -35.844 -14.867 1 90.56 113 LYS B CA 1
ATOM 3165 C C . LYS B 1 113 ? -15.922 -36.281 -16.297 1 90.56 113 LYS B C 1
ATOM 3167 O O . LYS B 1 113 ? -15.922 -37.469 -16.594 1 90.56 113 LYS B O 1
ATOM 3172 N N . LYS B 1 114 ? -16.172 -35.375 -17.078 1 93.5 114 LYS B N 1
ATOM 3173 C CA . LYS B 1 114 ? -16.453 -35.688 -18.484 1 93.5 114 LYS B CA 1
ATOM 3174 C C . LYS B 1 114 ? -15.25 -36.344 -19.172 1 93.5 114 LYS B C 1
ATOM 3176 O O . LYS B 1 114 ? -15.406 -37.281 -19.922 1 93.5 114 LYS B O 1
ATOM 3181 N N . THR B 1 115 ? -14.055 -35.844 -18.906 1 95 115 THR B N 1
ATOM 3182 C CA . THR B 1 115 ? -12.836 -36.375 -19.516 1 95 115 THR B CA 1
ATOM 3183 C C . THR B 1 115 ? -12.57 -37.812 -19.062 1 95 115 THR B C 1
ATOM 3185 O O . THR B 1 115 ? -12.086 -38.625 -19.844 1 95 115 THR B O 1
ATOM 3188 N N . LYS B 1 116 ? -12.883 -38.062 -17.812 1 91.5 116 LYS B N 1
ATOM 3189 C CA . LYS B 1 116 ? -12.703 -39.406 -17.281 1 91.5 116 LYS B CA 1
ATOM 3190 C C . LYS B 1 116 ? -13.453 -40.438 -18.109 1 91.5 116 LYS B C 1
ATOM 3192 O O . LYS B 1 116 ? -12.906 -41.5 -18.438 1 91.5 116 LYS B O 1
ATOM 3197 N N . GLU B 1 117 ? -14.641 -40.062 -18.5 1 94.06 117 GLU B N 1
ATOM 3198 C CA . GLU B 1 117 ? -15.453 -40.969 -19.312 1 94.06 117 GLU B CA 1
ATOM 3199 C C . GLU B 1 117 ? -14.898 -41.062 -20.734 1 94.06 117 GLU B C 1
ATOM 3201 O O . GLU B 1 117 ? -14.875 -42.156 -21.328 1 94.06 117 GLU B O 1
ATOM 3206 N N . GLU B 1 118 ? -14.398 -40.031 -21.219 1 95.31 118 GLU B N 1
ATOM 3207 C CA . GLU B 1 118 ? -13.922 -39.969 -22.594 1 95.31 118 GLU B CA 1
ATOM 3208 C C . GLU B 1 118 ? -12.641 -40.781 -22.781 1 95.31 118 GLU B C 1
ATOM 3210 O O . GLU B 1 118 ? -12.383 -41.312 -23.859 1 95.31 118 GLU B O 1
ATOM 3215 N N . VAL B 1 119 ? -11.883 -40.906 -21.688 1 95.81 119 VAL B N 1
ATOM 3216 C CA . VAL B 1 119 ? -10.578 -41.531 -21.859 1 95.81 119 VAL B CA 1
ATOM 3217 C C . VAL B 1 119 ? -10.578 -42.906 -21.203 1 95.81 119 VAL B C 1
ATOM 3219 O O . VAL B 1 119 ? -9.531 -43.531 -21.062 1 95.81 119 VAL B O 1
ATOM 3222 N N . ALA B 1 120 ? -11.734 -43.469 -20.828 1 95.12 120 ALA B N 1
ATOM 3223 C CA . ALA B 1 120 ? -11.867 -44.75 -20.188 1 95.12 120 ALA B CA 1
ATOM 3224 C C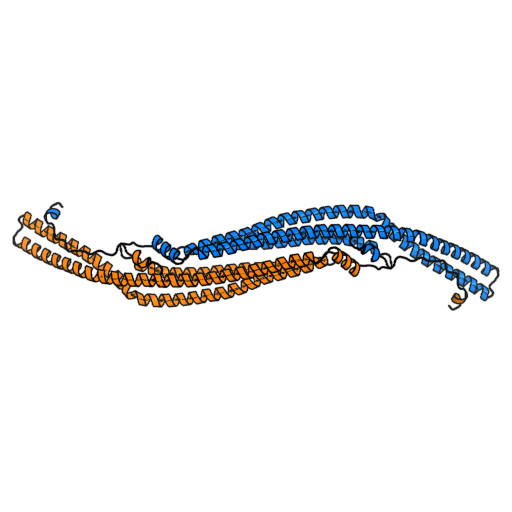 . ALA B 1 120 ? -11.305 -45.875 -21.078 1 95.12 120 ALA B C 1
ATOM 3226 O O . ALA B 1 120 ? -10.719 -46.844 -20.578 1 95.12 120 ALA B O 1
ATOM 3227 N N . GLY B 1 121 ? -11.5 -45.688 -22.344 1 97.38 121 GLY B N 1
ATOM 3228 C CA . GLY B 1 121 ? -11 -46.688 -23.297 1 97.38 121 GLY B CA 1
ATOM 3229 C C . GLY B 1 121 ? -9.484 -46.812 -23.281 1 97.38 121 GLY B C 1
ATOM 3230 O O . GLY B 1 121 ? -8.945 -47.875 -23.5 1 97.38 121 GLY B O 1
ATOM 3231 N N . THR B 1 122 ? -8.859 -45.688 -23.062 1 97.62 122 THR B N 1
ATOM 3232 C CA . THR B 1 122 ? -7.402 -45.688 -23 1 97.62 122 THR B CA 1
ATOM 3233 C C . THR B 1 122 ? -6.938 -46.438 -21.75 1 97.62 122 THR B C 1
ATOM 3235 O O . THR B 1 122 ? -5.977 -47.219 -21.797 1 97.62 122 THR B O 1
ATOM 3238 N N . LEU B 1 123 ? -7.602 -46.25 -20.656 1 95.88 123 LEU B N 1
ATOM 3239 C CA . LEU B 1 123 ? -7.277 -46.969 -19.438 1 95.88 123 LEU B CA 1
ATOM 3240 C C . LEU B 1 123 ? -7.395 -48.469 -19.625 1 95.88 123 LEU B C 1
ATOM 3242 O O . LEU B 1 123 ? -6.539 -49.219 -19.172 1 95.88 123 LEU B O 1
ATOM 3246 N N . GLU B 1 124 ? -8.406 -48.844 -20.312 1 97.38 124 GLU B N 1
ATOM 3247 C CA . GLU B 1 124 ? -8.594 -50.25 -20.625 1 97.38 124 GLU B CA 1
ATOM 3248 C C . GLU B 1 124 ? -7.457 -50.781 -21.484 1 97.38 124 GLU B C 1
ATOM 3250 O O . GLU B 1 124 ? -6.98 -51.906 -21.281 1 97.38 124 GLU B O 1
ATOM 3255 N N . ALA B 1 125 ? -7.133 -50 -22.422 1 97.62 125 ALA B N 1
ATOM 3256 C CA . ALA B 1 125 ? -6.035 -50.375 -23.297 1 97.62 125 ALA B CA 1
ATOM 3257 C C . ALA B 1 125 ? -4.73 -50.531 -22.531 1 97.62 125 ALA B C 1
ATOM 3259 O O . ALA B 1 125 ? -3.91 -51.406 -22.828 1 97.62 125 ALA B O 1
ATOM 3260 N N . VAL B 1 126 ? -4.504 -49.656 -21.578 1 96.88 126 VAL B N 1
ATOM 3261 C CA . VAL B 1 126 ? -3.32 -49.719 -20.734 1 96.88 126 VAL B CA 1
ATOM 3262 C C . VAL B 1 126 ? -3.312 -51.031 -19.953 1 96.88 126 VAL B C 1
ATOM 3264 O O . VAL B 1 126 ? -2.287 -51.719 -19.875 1 96.88 126 VAL B O 1
ATOM 3267 N N . GLN B 1 127 ? -4.422 -51.406 -19.406 1 96.06 127 GLN B N 1
ATOM 3268 C CA . GLN B 1 127 ? -4.535 -52.656 -18.656 1 96.06 127 GLN B CA 1
ATOM 3269 C C . GLN B 1 127 ? -4.332 -53.875 -19.562 1 96.06 127 GLN B C 1
ATOM 3271 O O . GLN B 1 127 ? -3.658 -54.844 -19.172 1 96.06 127 GLN B O 1
ATOM 3276 N N . ALA B 1 128 ? -4.887 -53.75 -20.719 1 97.19 128 ALA B N 1
ATOM 3277 C CA . ALA B 1 128 ? -4.789 -54.875 -21.672 1 97.19 128 ALA B CA 1
ATOM 3278 C C . ALA B 1 128 ? -3.336 -55.125 -22.062 1 97.19 128 ALA B C 1
ATOM 3280 O O . ALA B 1 128 ? -2.893 -56.281 -22.125 1 97.19 128 ALA B O 1
ATOM 3281 N N . ILE B 1 129 ? -2.664 -54.094 -22.375 1 96.5 129 ILE B N 1
ATOM 3282 C CA . ILE B 1 129 ? -1.286 -54.25 -22.828 1 96.5 129 ILE B CA 1
ATOM 3283 C C . ILE B 1 129 ? -0.423 -54.75 -21.656 1 96.5 129 ILE B C 1
ATOM 3285 O O . ILE B 1 129 ? 0.54 -55.5 -21.875 1 96.5 129 ILE B O 1
ATOM 3289 N N . GLN B 1 130 ? -0.692 -54.312 -20.484 1 94.88 130 GLN B N 1
ATOM 3290 C CA . GLN B 1 130 ? 0.03 -54.812 -19.312 1 94.88 130 GLN B CA 1
ATOM 3291 C C . GLN B 1 130 ? -0.205 -56.281 -19.094 1 94.88 130 GLN B C 1
ATOM 3293 O O . GLN B 1 130 ? 0.743 -57.031 -18.859 1 94.88 130 GLN B O 1
ATOM 3298 N N . ASN B 1 131 ? -1.417 -56.688 -19.188 1 96.31 131 ASN B N 1
ATOM 3299 C CA . ASN B 1 131 ? -1.787 -58.094 -18.984 1 96.31 131 ASN B CA 1
ATOM 3300 C C . ASN B 1 131 ? -1.188 -59 -20.062 1 96.31 131 ASN B C 1
ATOM 3302 O O . ASN B 1 131 ? -0.636 -60.062 -19.766 1 96.31 131 ASN B O 1
ATOM 3306 N N . ILE B 1 132 ? -1.326 -58.5 -21.281 1 97 132 ILE B N 1
ATOM 3307 C CA . ILE B 1 132 ? -0.861 -59.344 -22.391 1 97 132 ILE B CA 1
ATOM 3308 C C . ILE B 1 132 ? 0.663 -59.438 -22.359 1 97 132 ILE B C 1
ATOM 3310 O O . ILE B 1 132 ? 1.236 -60.469 -22.75 1 97 132 ILE B O 1
ATOM 3314 N N . THR B 1 133 ? 1.325 -58.375 -21.953 1 94.88 133 THR B N 1
ATOM 3315 C CA . THR B 1 133 ? 2.779 -58.406 -21.828 1 94.88 133 THR B CA 1
ATOM 3316 C C . THR B 1 133 ? 3.217 -59.438 -20.797 1 94.88 133 THR B C 1
ATOM 3318 O O . THR B 1 133 ? 4.164 -60.188 -21.031 1 94.88 133 THR B O 1
ATOM 3321 N N . GLN B 1 134 ? 2.514 -59.531 -19.656 1 95.25 134 GLN B N 1
ATOM 3322 C CA . GLN B 1 134 ? 2.809 -60.531 -18.625 1 95.25 134 GLN B CA 1
ATOM 3323 C C . GLN B 1 134 ? 2.543 -61.938 -19.125 1 95.25 134 GLN B C 1
ATOM 3325 O O . GLN B 1 134 ? 3.342 -62.844 -18.891 1 95.25 134 GLN B O 1
ATOM 3330 N N . ALA B 1 135 ? 1.459 -62.062 -19.828 1 97.19 135 ALA B N 1
ATOM 3331 C CA . ALA B 1 135 ? 1.099 -63.375 -20.359 1 97.19 135 ALA B CA 1
ATOM 3332 C C . ALA B 1 135 ? 2.113 -63.844 -21.406 1 97.19 135 ALA B C 1
ATOM 3334 O O . ALA B 1 135 ? 2.453 -65 -21.469 1 97.19 135 ALA B O 1
ATOM 3335 N N . LEU B 1 136 ? 2.523 -62.938 -22.203 1 97 136 LEU B N 1
ATOM 3336 C CA . LEU B 1 136 ? 3.514 -63.219 -23.234 1 97 136 LEU B CA 1
ATOM 3337 C C . LEU B 1 136 ? 4.832 -63.656 -22.594 1 97 136 LEU B C 1
ATOM 3339 O O . LEU B 1 136 ? 5.438 -64.625 -23.047 1 97 136 LEU B O 1
ATOM 3343 N N . GLN B 1 137 ? 5.23 -63.031 -21.578 1 95.25 137 GLN B N 1
ATOM 3344 C CA . GLN B 1 137 ? 6.457 -63.375 -20.875 1 95.25 137 GLN B CA 1
ATOM 3345 C C . GLN B 1 137 ? 6.352 -64.812 -20.266 1 95.25 137 GLN B C 1
ATOM 3347 O O . GLN B 1 137 ? 7.277 -65.562 -20.391 1 95.25 137 GLN B O 1
ATOM 3352 N N . LYS B 1 138 ? 5.27 -65.062 -19.656 1 97.06 138 LYS B N 1
ATOM 3353 C CA . LYS B 1 138 ? 5.043 -66.375 -19.062 1 97.06 138 LYS B CA 1
ATOM 3354 C C . LYS B 1 138 ? 5.027 -67.438 -20.125 1 97.06 138 LYS B C 1
ATOM 3356 O O . LYS B 1 138 ? 5.578 -68.562 -19.922 1 97.06 138 LYS B O 1
ATOM 3361 N N . SER B 1 139 ? 4.359 -67.188 -21.219 1 97 139 SER B N 1
ATOM 3362 C CA . SER B 1 139 ? 4.281 -68.125 -22.312 1 97 139 SER B CA 1
ATOM 3363 C C . SER B 1 139 ? 5.652 -68.375 -22.922 1 97 139 SER B C 1
ATOM 3365 O O . SER B 1 139 ? 5.961 -69.5 -23.312 1 97 139 SER B O 1
ATOM 3367 N N . LYS B 1 140 ? 6.383 -67.312 -23.031 1 95.38 140 LYS B N 1
ATOM 3368 C CA . LYS B 1 140 ? 7.738 -67.5 -23.562 1 95.38 140 LYS B CA 1
ATOM 3369 C C . LYS B 1 140 ? 8.594 -68.375 -22.641 1 95.38 140 LYS B C 1
ATOM 3371 O O . LYS B 1 140 ? 9.336 -69.188 -23.109 1 95.38 140 LYS B O 1
ATOM 3376 N N . GLU B 1 141 ? 8.492 -68.188 -21.375 1 95.19 141 GLU B N 1
ATOM 3377 C CA . GLU B 1 141 ? 9.227 -69 -20.406 1 95.19 141 GLU B CA 1
ATOM 3378 C C . GLU B 1 141 ? 8.82 -70.438 -20.469 1 95.19 141 GLU B C 1
ATOM 3380 O O . GLU B 1 141 ? 9.672 -71.312 -20.422 1 95.19 141 GLU B O 1
ATOM 3385 N N . ASN B 1 142 ? 7.531 -70.625 -20.547 1 95.75 142 ASN B N 1
ATOM 3386 C CA . ASN B 1 142 ? 7.027 -72 -20.641 1 95.75 142 ASN B CA 1
ATOM 3387 C C . ASN B 1 142 ? 7.504 -72.688 -21.922 1 95.75 142 ASN B C 1
ATOM 3389 O O . ASN B 1 142 ? 7.887 -73.875 -21.906 1 95.75 142 ASN B O 1
ATOM 3393 N N . TYR B 1 143 ? 7.441 -71.938 -22.969 1 95.5 143 TYR B N 1
ATOM 3394 C CA . TYR B 1 143 ? 7.922 -72.438 -24.266 1 95.5 143 TYR B CA 1
ATOM 3395 C C . TYR B 1 143 ? 9.398 -72.812 -24.188 1 95.5 143 TYR B C 1
ATOM 3397 O O . TYR B 1 143 ? 9.781 -73.875 -24.609 1 95.5 143 TYR B O 1
ATOM 3405 N N . THR B 1 144 ? 10.172 -72 -23.609 1 93.25 144 THR B N 1
ATOM 3406 C CA . THR B 1 144 ? 11.602 -72.25 -23.484 1 93.25 144 THR B CA 1
ATOM 3407 C C . THR B 1 144 ? 11.859 -73.438 -22.594 1 93.25 144 THR B C 1
ATOM 3409 O O . THR B 1 144 ? 12.688 -74.312 -22.906 1 93.25 144 THR B O 1
ATOM 3412 N N . ALA B 1 145 ? 11.141 -73.562 -21.547 1 94 145 ALA B N 1
ATOM 3413 C CA . ALA B 1 145 ? 11.305 -74.688 -20.609 1 94 145 ALA B CA 1
ATOM 3414 C C . ALA B 1 145 ? 10.977 -76 -21.281 1 94 145 ALA B C 1
ATOM 3416 O O . ALA B 1 145 ? 11.695 -77 -21.094 1 94 145 ALA B O 1
ATOM 3417 N N . LYS B 1 146 ? 9.852 -76.062 -22.016 1 94.5 146 LYS B N 1
ATOM 3418 C CA . LYS B 1 146 ? 9.422 -77.25 -22.672 1 94.5 146 LYS B CA 1
ATOM 3419 C C . LYS B 1 146 ? 10.367 -77.688 -23.812 1 94.5 146 LYS B C 1
ATOM 3421 O O . LYS B 1 146 ? 10.633 -78.875 -24.031 1 94.5 146 LYS B O 1
ATOM 3426 N N . CYS B 1 147 ? 10.844 -76.625 -24.484 1 91.69 147 CYS B N 1
ATOM 3427 C CA . CYS B 1 147 ? 11.789 -76.875 -25.578 1 91.69 147 CYS B CA 1
ATOM 3428 C C . CYS B 1 147 ? 13.102 -77.438 -25.047 1 91.69 147 CYS B C 1
ATOM 3430 O O . CYS B 1 147 ? 13.641 -78.375 -25.594 1 91.69 147 CYS B O 1
ATOM 3432 N N . VAL B 1 148 ? 13.539 -76.938 -23.984 1 90.88 148 VAL B N 1
ATOM 3433 C CA . VAL B 1 148 ? 14.789 -77.375 -23.375 1 90.88 148 VAL B CA 1
ATOM 3434 C C . VAL B 1 148 ? 14.609 -78.812 -22.812 1 90.88 148 VAL B C 1
ATOM 3436 O O . VAL B 1 148 ? 15.5 -79.625 -22.922 1 90.88 148 VAL B O 1
ATOM 3439 N N . GLU B 1 149 ? 13.5 -79.062 -22.234 1 92.12 149 GLU B N 1
ATOM 3440 C CA . GLU B 1 149 ? 13.211 -80.375 -21.688 1 92.12 149 GLU B CA 1
ATOM 3441 C C . GLU B 1 149 ? 13.195 -81.438 -22.766 1 92.12 149 GLU B C 1
ATOM 3443 O O . GLU B 1 149 ? 13.734 -82.5 -22.578 1 92.12 149 GLU B O 1
ATOM 3448 N N . GLN B 1 150 ? 12.578 -81.125 -23.844 1 91.19 150 GLN B N 1
ATOM 3449 C CA . GLN B 1 150 ? 12.531 -82.062 -24.984 1 91.19 150 GLN B CA 1
ATOM 3450 C C . GLN B 1 150 ? 13.93 -82.375 -25.484 1 91.19 150 GLN B C 1
ATOM 3452 O O . GLN B 1 150 ? 14.258 -83.562 -25.719 1 91.19 150 GLN B O 1
ATOM 3457 N N . GLU B 1 151 ? 14.719 -81.375 -25.531 1 89.75 151 GLU B N 1
ATOM 3458 C CA . GLU B 1 151 ? 16.094 -81.562 -26 1 89.75 151 GLU B CA 1
ATOM 3459 C C . GLU B 1 151 ? 16.922 -82.375 -24.984 1 89.75 151 GLU B C 1
ATOM 3461 O O . GLU B 1 151 ? 17.75 -83.188 -25.375 1 89.75 151 GLU B O 1
ATOM 3466 N N . ARG B 1 152 ? 16.75 -82.062 -23.812 1 91.25 152 ARG B N 1
ATOM 3467 C CA . ARG B 1 152 ? 17.453 -82.812 -22.75 1 91.25 152 ARG B CA 1
ATOM 3468 C C . ARG B 1 152 ? 17.109 -84.312 -22.781 1 91.25 152 ARG B C 1
ATOM 3470 O O . ARG B 1 152 ? 18 -85.125 -22.688 1 91.25 152 ARG B O 1
ATOM 3477 N N . LEU B 1 153 ? 15.883 -84.625 -22.969 1 92.94 153 LEU B N 1
ATOM 3478 C CA . LEU B 1 153 ? 15.43 -86 -23 1 92.94 153 LEU B CA 1
ATOM 3479 C C . LEU B 1 153 ? 15.984 -86.75 -24.219 1 92.94 153 LEU B C 1
ATOM 3481 O O . LEU B 1 153 ? 16.344 -87.938 -24.141 1 92.94 153 LEU B O 1
ATOM 3485 N N . LYS B 1 154 ? 16.141 -86.062 -25.266 1 88.69 154 LYS B N 1
ATOM 3486 C CA . LYS B 1 154 ? 16.719 -86.625 -26.484 1 88.69 154 LYS B CA 1
ATOM 3487 C C . LYS B 1 154 ? 18.203 -86.938 -26.281 1 88.69 154 LYS B C 1
ATOM 3489 O O . LYS B 1 154 ? 18.672 -88 -26.703 1 88.69 154 LYS B O 1
ATOM 3494 N N . LYS B 1 155 ? 18.812 -86.125 -25.594 1 89.69 155 LYS B N 1
ATOM 3495 C CA . LYS B 1 155 ? 20.25 -86.25 -25.375 1 89.69 155 LYS B CA 1
ATOM 3496 C C . LYS B 1 155 ? 20.547 -87.375 -24.359 1 89.69 155 LYS B C 1
ATOM 3498 O O . LYS B 1 155 ? 21.562 -88.062 -24.469 1 89.69 155 LYS B O 1
ATOM 3503 N N . GLU B 1 156 ? 19.672 -87.562 -23.484 1 91.56 156 GLU B N 1
ATOM 3504 C CA . GLU B 1 156 ? 19.875 -88.5 -22.422 1 91.56 156 GLU B CA 1
ATOM 3505 C C . GLU B 1 156 ? 19.391 -89.875 -22.844 1 91.56 156 GLU B C 1
ATOM 3507 O O . GLU B 1 156 ? 19.578 -90.875 -22.125 1 91.56 156 GLU B O 1
ATOM 3512 N N . GLY B 1 157 ? 18.891 -90.062 -23.953 1 90.88 157 GLY B N 1
ATOM 3513 C CA . GLY B 1 157 ? 18.422 -91.312 -24.469 1 90.88 157 GLY B CA 1
ATOM 3514 C C . GLY B 1 157 ? 17.219 -91.875 -23.734 1 90.88 157 GLY B C 1
ATOM 3515 O O . GLY B 1 157 ? 17.172 -93.062 -23.391 1 90.88 157 GLY B O 1
ATOM 3516 N N . ALA B 1 158 ? 16.328 -90.938 -23.438 1 91.38 158 ALA B N 1
ATOM 3517 C CA . ALA B 1 158 ? 15.086 -91.375 -22.781 1 91.38 158 ALA B CA 1
ATOM 3518 C C . ALA B 1 158 ? 14.25 -92.25 -23.688 1 91.38 158 ALA B C 1
ATOM 3520 O O . ALA B 1 158 ? 14.578 -92.438 -24.875 1 91.38 158 ALA B O 1
ATOM 3521 N N . THR B 1 159 ? 13.266 -92.875 -23.094 1 94.12 159 THR B N 1
ATOM 3522 C CA . THR B 1 159 ? 12.43 -93.75 -23.875 1 94.12 159 THR B CA 1
ATOM 3523 C C . THR B 1 159 ? 11.664 -93 -24.953 1 94.12 159 THR B C 1
ATOM 3525 O O . THR B 1 159 ? 11.453 -91.812 -24.828 1 94.12 159 THR B O 1
ATOM 3528 N N . GLN B 1 160 ? 11.375 -93.688 -26.078 1 91.88 160 GLN B N 1
ATOM 3529 C CA . GLN B 1 160 ? 10.656 -93.062 -27.188 1 91.88 160 GLN B CA 1
ATOM 3530 C C . GLN B 1 160 ? 9.328 -92.438 -26.703 1 91.88 160 GLN B C 1
ATOM 3532 O O . GLN B 1 160 ? 8.891 -91.375 -27.188 1 91.88 160 GLN B O 1
ATOM 3537 N N . ARG B 1 161 ? 8.734 -93.125 -25.734 1 95.25 161 ARG B N 1
ATOM 3538 C CA . ARG B 1 161 ? 7.465 -92.625 -25.203 1 95.25 161 ARG B CA 1
ATOM 3539 C C . ARG B 1 161 ? 7.633 -91.312 -24.469 1 95.25 161 ARG B C 1
ATOM 3541 O O . ARG B 1 161 ? 6.801 -90.375 -24.625 1 95.25 161 ARG B O 1
ATOM 3548 N N . GLU B 1 162 ? 8.703 -91.125 -23.766 1 93.31 162 GLU B N 1
ATOM 3549 C CA . GLU B 1 162 ? 8.984 -89.938 -23.031 1 93.31 162 GLU B CA 1
ATOM 3550 C C . GLU B 1 162 ? 9.328 -88.75 -23.969 1 93.31 162 GLU B C 1
ATOM 3552 O O . GLU B 1 162 ? 8.898 -87.625 -23.75 1 93.31 162 GLU B O 1
ATOM 3557 N N . ILE B 1 163 ? 9.977 -89.062 -24.984 1 92.94 163 ILE B N 1
ATOM 3558 C CA . ILE B 1 163 ? 10.398 -88.062 -25.969 1 92.94 163 ILE B CA 1
ATOM 3559 C C . ILE B 1 163 ? 9.18 -87.562 -26.734 1 92.94 163 ILE B C 1
ATOM 3561 O O . ILE B 1 163 ? 9.062 -86.312 -26.984 1 92.94 163 ILE B O 1
ATOM 3565 N N . GLU B 1 164 ? 8.305 -88.438 -27.047 1 94 164 GLU B N 1
ATOM 3566 C CA . GLU B 1 164 ? 7.098 -88.062 -27.766 1 94 164 GLU B CA 1
ATOM 3567 C C . GLU B 1 164 ? 6.172 -87.188 -26.906 1 94 164 GLU B C 1
ATOM 3569 O O . GLU B 1 164 ? 5.57 -86.25 -27.406 1 94 164 GLU B O 1
ATOM 3574 N N . LYS B 1 165 ? 6.125 -87.5 -25.641 1 95.12 165 LYS B N 1
ATOM 3575 C CA . LYS B 1 165 ? 5.316 -86.75 -24.703 1 95.12 165 LYS B CA 1
ATOM 3576 C C . LYS B 1 165 ? 5.859 -85.312 -24.547 1 95.12 165 LYS B C 1
ATOM 3578 O O . LYS B 1 165 ? 5.094 -84.375 -24.516 1 95.12 165 LYS B O 1
ATOM 3583 N N . ALA B 1 166 ? 7.125 -85.188 -24.469 1 93 166 ALA B N 1
ATOM 3584 C CA . ALA B 1 166 ? 7.773 -83.875 -24.359 1 93 166 ALA B CA 1
ATOM 3585 C C . ALA B 1 166 ? 7.605 -83.125 -25.641 1 93 166 ALA B C 1
ATOM 3587 O O . ALA B 1 166 ? 7.477 -81.875 -25.594 1 93 166 ALA B O 1
ATOM 3588 N N . ALA B 1 167 ? 7.574 -83.75 -26.734 1 93.12 167 ALA B N 1
ATOM 3589 C CA . ALA B 1 167 ? 7.395 -83.062 -28.016 1 93.12 167 ALA B CA 1
ATOM 3590 C C . ALA B 1 167 ? 5.996 -82.438 -28.125 1 93.12 167 ALA B C 1
ATOM 3592 O O . ALA B 1 167 ? 5.832 -81.375 -28.672 1 93.12 167 ALA B O 1
ATOM 3593 N N . VAL B 1 168 ? 5.027 -83.188 -27.625 1 96.12 168 VAL B N 1
ATOM 3594 C CA . VAL B 1 168 ? 3.652 -82.688 -27.656 1 96.12 168 VAL B CA 1
ATOM 3595 C C . VAL B 1 168 ? 3.518 -81.5 -26.766 1 96.12 168 VAL B C 1
ATOM 3597 O O . VAL B 1 168 ? 2.879 -80.5 -27.156 1 96.12 168 VAL B O 1
ATOM 3600 N N . LYS B 1 169 ? 4.191 -81.562 -25.641 1 95.31 169 LYS B N 1
ATOM 3601 C CA . LYS B 1 169 ? 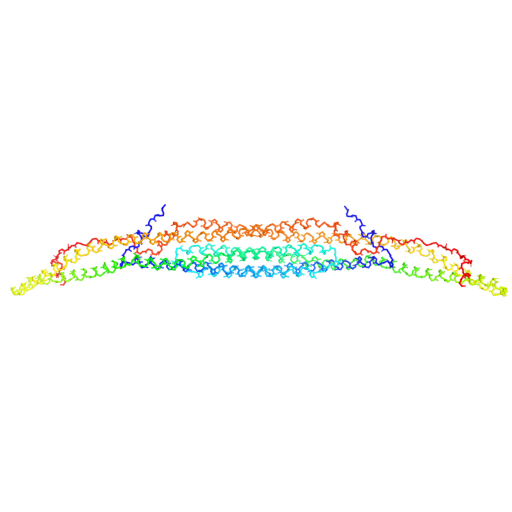4.152 -80.438 -24.719 1 95.31 169 LYS B CA 1
ATOM 3602 C C . LYS B 1 169 ? 4.867 -79.25 -25.312 1 95.31 169 LYS B C 1
ATOM 3604 O O . LYS B 1 169 ? 4.395 -78.125 -25.188 1 95.31 169 LYS B O 1
ATOM 3609 N N . SER B 1 170 ? 5.938 -79.438 -25.922 1 93.5 170 SER B N 1
ATOM 3610 C CA . SER B 1 170 ? 6.707 -78.375 -26.547 1 93.5 170 SER B CA 1
ATOM 3611 C C . SER B 1 170 ? 5.934 -77.75 -27.688 1 93.5 170 SER B C 1
ATOM 3613 O O . SER B 1 170 ? 5.961 -76.5 -27.859 1 93.5 170 SER B O 1
ATOM 3615 N N . LYS B 1 171 ? 5.277 -78.562 -28.375 1 95.25 171 LYS B N 1
ATOM 3616 C CA . LYS B 1 171 ? 4.473 -78.062 -29.484 1 95.25 171 LYS B CA 1
ATOM 3617 C C . LYS B 1 171 ? 3.322 -77.188 -28.969 1 95.25 171 LYS B C 1
ATOM 3619 O O . LYS B 1 171 ? 3.053 -76.125 -29.531 1 95.25 171 LYS B O 1
ATOM 3624 N N . LYS B 1 172 ? 2.697 -77.625 -27.984 1 96.62 172 LYS B N 1
ATOM 3625 C CA . LYS B 1 172 ? 1.602 -76.875 -27.391 1 96.62 172 LYS B CA 1
ATOM 3626 C C . LYS B 1 172 ? 2.092 -75.562 -26.844 1 96.62 172 LYS B C 1
ATOM 3628 O O . LYS B 1 172 ? 1.429 -74.562 -27 1 96.62 172 LYS B O 1
ATOM 3633 N N . ALA B 1 173 ? 3.195 -75.625 -26.234 1 96.38 173 ALA B N 1
ATOM 3634 C CA . ALA B 1 173 ? 3.781 -74.438 -25.688 1 96.38 173 ALA B CA 1
ATOM 3635 C C . ALA B 1 173 ? 4.191 -73.438 -26.797 1 96.38 173 ALA B C 1
ATOM 3637 O O . ALA B 1 173 ? 4.062 -72.25 -26.656 1 96.38 173 ALA B O 1
ATOM 3638 N N . THR B 1 174 ? 4.715 -73.938 -27.828 1 95.56 174 THR B N 1
ATOM 3639 C CA . THR B 1 174 ? 5.094 -73.125 -28.984 1 95.56 174 THR B CA 1
ATOM 3640 C C . THR B 1 174 ? 3.877 -72.438 -29.562 1 95.56 174 THR B C 1
ATOM 3642 O O . THR B 1 174 ? 3.932 -71.25 -29.859 1 95.56 174 THR B O 1
ATOM 3645 N N . ASP B 1 175 ? 2.787 -73.188 -29.703 1 96.94 175 ASP B N 1
ATOM 3646 C CA . ASP B 1 175 ? 1.562 -72.625 -30.25 1 96.94 175 ASP B CA 1
ATOM 3647 C C . ASP B 1 175 ? 1.009 -71.562 -29.359 1 96.94 175 ASP B C 1
ATOM 3649 O O . ASP B 1 175 ? 0.537 -70.5 -29.844 1 96.94 175 ASP B O 1
ATOM 3653 N N . THR B 1 176 ? 1.082 -71.812 -28.125 1 97.44 176 THR B N 1
ATOM 3654 C CA . THR B 1 176 ? 0.603 -70.812 -27.172 1 97.44 176 THR B CA 1
ATOM 3655 C C . THR B 1 176 ? 1.446 -69.562 -27.234 1 97.44 176 THR B C 1
ATOM 3657 O O . THR B 1 176 ? 0.909 -68.438 -27.219 1 97.44 176 THR B O 1
ATOM 3660 N N . TYR B 1 177 ? 2.756 -69.688 -27.266 1 97.19 177 TYR B N 1
ATOM 3661 C CA . TYR B 1 177 ? 3.676 -68.5 -27.375 1 97.19 177 TYR B CA 1
ATOM 3662 C C . TYR B 1 177 ? 3.436 -67.75 -28.656 1 97.19 177 TYR B C 1
ATOM 3664 O O . TYR B 1 177 ? 3.361 -66.5 -28.625 1 97.19 177 TYR B O 1
ATOM 3672 N N . LYS B 1 178 ? 3.258 -68.375 -29.703 1 96.56 178 LYS B N 1
ATOM 3673 C CA . LYS B 1 178 ? 2.969 -67.75 -30.984 1 96.56 178 LYS B CA 1
ATOM 3674 C C . LYS B 1 178 ? 1.666 -66.938 -30.906 1 96.56 178 LYS B C 1
ATOM 3676 O O . LYS B 1 178 ? 1.579 -65.875 -31.438 1 96.56 178 LYS B O 1
ATOM 3681 N N . LEU B 1 179 ? 0.703 -67.562 -30.281 1 97.44 179 LEU B N 1
ATOM 3682 C CA . LEU B 1 179 ? -0.593 -66.938 -30.109 1 97.44 179 LEU B CA 1
ATOM 3683 C C . LEU B 1 179 ? -0.452 -65.625 -29.328 1 97.44 179 LEU B C 1
ATOM 3685 O O . LEU B 1 179 ? -1.026 -64.625 -29.719 1 97.44 179 LEU B O 1
ATOM 3689 N N . TYR B 1 180 ? 0.338 -65.688 -28.344 1 97.5 180 TYR B N 1
ATOM 3690 C CA . TYR B 1 180 ? 0.473 -64.5 -27.484 1 97.5 180 TYR B CA 1
ATOM 3691 C C . TYR B 1 180 ? 1.318 -63.438 -28.172 1 97.5 180 TYR B C 1
ATOM 3693 O O . TYR B 1 180 ? 1.135 -62.25 -27.922 1 97.5 180 TYR B O 1
ATOM 3701 N N . VAL B 1 181 ? 2.217 -63.781 -28.984 1 97.12 181 VAL B N 1
ATOM 3702 C CA . VAL B 1 181 ? 2.975 -62.812 -29.781 1 97.12 181 VAL B CA 1
ATOM 3703 C C . VAL B 1 181 ? 2.031 -62.062 -30.703 1 97.12 181 VAL B C 1
ATOM 3705 O O . VAL B 1 181 ? 2.127 -60.812 -30.828 1 97.12 181 VAL B O 1
ATOM 3708 N N . GLU B 1 182 ? 1.114 -62.781 -31.312 1 96.75 182 GLU B N 1
ATOM 3709 C CA . GLU B 1 182 ? 0.138 -62.156 -32.219 1 96.75 182 GLU B CA 1
ATOM 3710 C C . GLU B 1 182 ? -0.823 -61.25 -31.453 1 96.75 182 GLU B C 1
ATOM 3712 O O . GLU B 1 182 ? -1.116 -60.156 -31.891 1 96.75 182 GLU B O 1
ATOM 3717 N N . LYS B 1 183 ? -1.259 -61.75 -30.344 1 97.31 183 LYS B N 1
ATOM 3718 C CA . LYS B 1 183 ? -2.182 -60.969 -29.531 1 97.31 183 LYS B CA 1
ATOM 3719 C C . LYS B 1 183 ? -1.521 -59.688 -29.016 1 97.31 183 LYS B C 1
ATOM 3721 O O . LYS B 1 183 ? -2.17 -58.656 -28.922 1 97.31 183 LYS B O 1
ATOM 3726 N N . TYR B 1 184 ? -0.254 -59.875 -28.719 1 97.44 184 TYR B N 1
ATOM 3727 C CA . TYR B 1 184 ? 0.497 -58.719 -28.25 1 97.44 184 TYR B CA 1
ATOM 3728 C C . TYR B 1 184 ? 0.567 -57.656 -29.312 1 97.44 184 TYR B C 1
ATOM 3730 O O . TYR B 1 184 ? 0.39 -56.469 -29.031 1 97.44 184 TYR B O 1
ATOM 3738 N N . ALA B 1 185 ? 0.819 -57.969 -30.469 1 96.62 185 ALA B N 1
ATOM 3739 C CA . ALA B 1 185 ? 0.942 -57.031 -31.578 1 96.62 185 ALA B CA 1
ATOM 3740 C C . ALA B 1 185 ? -0.344 -56.219 -31.75 1 96.62 185 ALA B C 1
ATOM 3742 O O . ALA B 1 185 ? -0.303 -55 -31.969 1 96.62 185 ALA B O 1
ATOM 3743 N N . LEU B 1 186 ? -1.495 -56.938 -31.625 1 96.94 186 LEU B N 1
ATOM 3744 C CA . LEU B 1 186 ? -2.791 -56.281 -31.781 1 96.94 186 LEU B CA 1
ATOM 3745 C C . LEU B 1 186 ? -3.068 -55.344 -30.594 1 96.94 186 LEU B C 1
ATOM 3747 O O . LEU B 1 186 ? -3.521 -54.219 -30.797 1 96.94 186 LEU B O 1
ATOM 3751 N N . THR B 1 187 ? -2.797 -55.844 -29.438 1 97.5 187 THR B N 1
ATOM 3752 C CA . THR B 1 187 ? -3.027 -55.062 -28.234 1 97.5 187 THR B CA 1
ATOM 3753 C C . THR B 1 187 ? -2.115 -53.844 -28.203 1 97.5 187 THR B C 1
ATOM 3755 O O . THR B 1 187 ? -2.535 -52.75 -27.781 1 97.5 187 THR B O 1
ATOM 3758 N N . LYS B 1 188 ? -0.892 -54.031 -28.625 1 96.56 188 LYS B N 1
ATOM 3759 C CA . LYS B 1 188 ? 0.088 -52.969 -28.672 1 96.56 188 LYS B CA 1
ATOM 3760 C C . LYS B 1 188 ? -0.38 -51.844 -29.609 1 96.56 188 LYS B C 1
ATOM 3762 O O . LYS B 1 188 ? -0.268 -50.656 -29.266 1 96.56 188 LYS B O 1
ATOM 3767 N N . ALA B 1 189 ? -0.823 -52.188 -30.766 1 97 189 ALA B N 1
ATOM 3768 C CA . ALA B 1 189 ? -1.286 -51.219 -31.75 1 97 189 ALA B CA 1
ATOM 3769 C C . ALA B 1 189 ? -2.467 -50.406 -31.219 1 97 189 ALA B C 1
ATOM 3771 O O . ALA B 1 189 ? -2.535 -49.188 -31.406 1 97 189 ALA B O 1
ATOM 3772 N N . ASP B 1 190 ? -3.373 -51.094 -30.578 1 97.62 190 ASP B N 1
ATOM 3773 C CA . ASP B 1 190 ? -4.531 -50.438 -29.984 1 97.62 190 ASP B CA 1
ATOM 3774 C C . ASP B 1 190 ? -4.109 -49.5 -28.875 1 97.62 190 ASP B C 1
ATOM 3776 O O . ASP B 1 190 ? -4.602 -48.344 -28.797 1 97.62 190 ASP B O 1
ATOM 3780 N N . PHE B 1 191 ? -3.213 -49.938 -28.062 1 97.5 191 PHE B N 1
ATOM 3781 C CA . PHE B 1 191 ? -2.697 -49.125 -26.969 1 97.5 191 PHE B CA 1
ATOM 3782 C C . PHE B 1 191 ? -1.997 -47.875 -27.5 1 97.5 191 PHE B C 1
ATOM 3784 O O . PHE B 1 191 ? -2.246 -46.75 -27.031 1 97.5 191 PHE B O 1
ATOM 3791 N N . GLU B 1 192 ? -1.167 -48.031 -28.438 1 97.25 192 GLU B N 1
ATOM 3792 C CA . GLU B 1 192 ? -0.398 -46.938 -28.969 1 97.25 192 GLU B CA 1
ATOM 3793 C C . GLU B 1 192 ? -1.314 -45.875 -29.578 1 97.25 192 GLU B C 1
ATOM 3795 O O . GLU B 1 192 ? -1.083 -44.656 -29.391 1 97.25 192 GLU B O 1
ATOM 3800 N N . GLN B 1 193 ? -2.311 -46.312 -30.281 1 97.81 193 GLN B N 1
ATOM 3801 C CA . GLN B 1 193 ? -3.258 -45.375 -30.891 1 97.81 193 GLN B CA 1
ATOM 3802 C C . GLN B 1 193 ? -4.039 -44.625 -29.828 1 97.81 193 GLN B C 1
ATOM 3804 O O . GLN B 1 193 ? -4.082 -43.375 -29.844 1 97.81 193 GLN B O 1
ATOM 3809 N N . LYS B 1 194 ? -4.598 -45.281 -28.875 1 97.81 194 LYS B N 1
ATOM 3810 C CA . LYS B 1 194 ? -5.438 -44.688 -27.844 1 97.81 194 LYS B CA 1
ATOM 3811 C C . LYS B 1 194 ? -4.621 -43.75 -26.938 1 97.81 194 LYS B C 1
ATOM 3813 O O . LYS B 1 194 ? -5.062 -42.656 -26.594 1 97.81 194 LYS B O 1
ATOM 3818 N N . MET B 1 195 ? -3.428 -44.219 -26.594 1 97.38 195 MET B N 1
ATOM 3819 C CA . MET B 1 195 ? -2.566 -43.438 -25.719 1 97.38 195 MET B CA 1
ATOM 3820 C C . MET B 1 195 ? -2.115 -42.156 -26.422 1 97.38 195 MET B C 1
ATOM 3822 O O . MET B 1 195 ? -2.045 -41.094 -25.797 1 97.38 195 MET B O 1
ATOM 3826 N N . THR B 1 196 ? -1.811 -42.25 -27.688 1 97.62 196 THR B N 1
ATOM 3827 C CA . THR B 1 196 ? -1.411 -41.094 -28.469 1 97.62 196 THR B CA 1
ATOM 3828 C C . THR B 1 196 ? -2.531 -40.031 -28.5 1 97.62 196 THR B C 1
ATOM 3830 O O . THR B 1 196 ? -2.297 -38.875 -28.234 1 97.62 196 THR B O 1
ATOM 3833 N N . GLU B 1 197 ? -3.725 -40.469 -28.75 1 97.44 197 GLU B N 1
ATOM 3834 C CA . GLU B 1 197 ? -4.879 -39.562 -28.812 1 97.44 197 GLU B CA 1
ATOM 3835 C C . GLU B 1 197 ? -5.176 -38.969 -27.453 1 97.44 197 GLU B C 1
ATOM 3837 O O . GLU B 1 197 ? -5.445 -37.75 -27.344 1 97.44 197 GLU B O 1
ATOM 3842 N N . THR B 1 198 ? -5.098 -39.812 -26.469 1 97.44 198 THR B N 1
ATOM 3843 C CA . THR B 1 198 ? -5.406 -39.344 -25.125 1 97.44 198 THR B CA 1
ATOM 3844 C C . THR B 1 198 ? -4.344 -38.375 -24.609 1 97.44 198 THR B C 1
ATOM 3846 O O . THR B 1 198 ? -4.664 -37.375 -23.953 1 97.44 198 THR B O 1
ATOM 3849 N N . ALA B 1 199 ? -3.109 -38.688 -24.875 1 97.06 199 ALA B N 1
ATOM 3850 C CA . ALA B 1 199 ? -2.031 -37.781 -24.469 1 97.06 199 ALA B CA 1
ATOM 3851 C C . ALA B 1 199 ? -2.211 -36.406 -25.094 1 97.06 199 ALA B C 1
ATOM 3853 O O . ALA B 1 199 ? -2.02 -35.375 -24.438 1 97.06 199 ALA B O 1
ATOM 3854 N N . GLN B 1 200 ? -2.586 -36.406 -26.344 1 96.75 200 GLN B N 1
ATOM 3855 C CA . GLN B 1 200 ? -2.852 -35.125 -27.016 1 96.75 200 GLN B CA 1
ATOM 3856 C C . GLN B 1 200 ? -4.039 -34.406 -26.391 1 96.75 200 GLN B C 1
ATOM 3858 O O . GLN B 1 200 ? -4.008 -33.188 -26.188 1 96.75 200 GLN B O 1
ATOM 3863 N N . LYS B 1 201 ? -5.031 -35.125 -26.094 1 96.06 201 LYS B N 1
ATOM 3864 C CA . LYS B 1 201 ? -6.203 -34.531 -25.453 1 96.06 201 LYS B CA 1
ATOM 3865 C C . LYS B 1 201 ? -5.84 -33.906 -24.109 1 96.06 201 LYS B C 1
ATOM 3867 O O . LYS B 1 201 ? -6.277 -32.781 -23.797 1 96.06 201 LYS B O 1
ATOM 3872 N N . PHE B 1 202 ? -5.082 -34.625 -23.328 1 96.31 202 PHE B N 1
ATOM 3873 C CA . PHE B 1 202 ? -4.664 -34.125 -22.031 1 96.31 202 PHE B CA 1
ATOM 3874 C C . PHE B 1 202 ? -3.855 -32.844 -22.172 1 96.31 202 PHE B C 1
ATOM 3876 O O . PHE B 1 202 ? -4.008 -31.906 -21.375 1 96.31 202 PHE B O 1
ATOM 3883 N N . GLN B 1 203 ? -3.002 -32.781 -23.156 1 96.44 203 GLN B N 1
ATOM 3884 C CA . GLN B 1 203 ? -2.225 -31.578 -23.375 1 96.44 203 GLN B CA 1
ATOM 3885 C C . GLN B 1 203 ? -3.127 -30.406 -23.766 1 96.44 203 GLN B C 1
ATOM 3887 O O . GLN B 1 203 ? -2.934 -29.281 -23.297 1 96.44 203 GLN B O 1
ATOM 3892 N N . ASP B 1 204 ? -4.082 -30.672 -24.609 1 95.5 204 ASP B N 1
ATOM 3893 C CA . ASP B 1 204 ? -5.027 -29.641 -25.016 1 95.5 204 ASP B CA 1
ATOM 3894 C C . ASP B 1 204 ? -5.777 -29.078 -23.812 1 95.5 204 ASP B C 1
ATOM 3896 O O . ASP B 1 204 ? -5.984 -27.875 -23.703 1 95.5 204 ASP B O 1
ATOM 3900 N N . ILE B 1 205 ? -6.18 -29.953 -23 1 94.31 205 ILE B N 1
ATOM 3901 C CA . ILE B 1 205 ? -6.902 -29.562 -21.781 1 94.31 205 ILE B CA 1
ATOM 3902 C C . ILE B 1 205 ? -6.008 -28.703 -20.906 1 94.31 205 ILE B C 1
ATOM 3904 O O . ILE B 1 205 ? -6.449 -27.672 -20.391 1 94.31 205 ILE B O 1
ATOM 3908 N N . GLU B 1 206 ? -4.809 -29.141 -20.797 1 94.81 206 GLU B N 1
ATOM 3909 C CA . GLU B 1 206 ? -3.867 -28.406 -19.953 1 94.81 206 GLU B CA 1
ATOM 3910 C C . GLU B 1 206 ? -3.555 -27.031 -20.531 1 94.81 206 GLU B C 1
ATOM 3912 O O . GLU B 1 206 ? -3.484 -26.031 -19.812 1 94.81 206 GLU B O 1
ATOM 3917 N N . GLU B 1 207 ? -3.328 -26.969 -21.797 1 95.56 207 GLU B N 1
ATOM 3918 C CA . GLU B 1 207 ? -3.084 -25.688 -22.469 1 95.56 207 GLU B CA 1
ATOM 3919 C C . GLU B 1 207 ? -4.258 -24.734 -22.266 1 95.56 207 GLU B C 1
ATOM 3921 O O . GLU B 1 207 ? -4.059 -23.547 -21.984 1 95.56 207 GLU B O 1
ATOM 3926 N N . THR B 1 208 ? -5.41 -25.25 -22.406 1 94.75 208 THR B N 1
ATOM 3927 C CA . THR B 1 208 ? -6.602 -24.438 -22.203 1 94.75 208 THR B CA 1
ATOM 3928 C C . THR B 1 208 ? -6.676 -23.922 -20.766 1 94.75 208 THR B C 1
ATOM 3930 O O . THR B 1 208 ? -7.027 -22.766 -20.531 1 94.75 208 THR B O 1
ATOM 3933 N N . HIS B 1 209 ? -6.363 -24.828 -19.906 1 94.62 209 HIS B N 1
ATOM 3934 C CA . HIS B 1 209 ? -6.32 -24.469 -18.484 1 94.62 209 HIS B CA 1
ATOM 3935 C C . HIS B 1 209 ? -5.324 -23.344 -18.234 1 94.62 209 HIS B C 1
ATOM 3937 O O . HIS B 1 209 ? -5.66 -22.344 -17.578 1 94.62 209 HIS B O 1
ATOM 3943 N N . LEU B 1 210 ? -4.172 -23.438 -18.766 1 95.75 210 LEU B N 1
ATOM 3944 C CA . LEU B 1 210 ? -3.117 -22.453 -18.562 1 95.75 210 LEU B CA 1
ATOM 3945 C C . LEU B 1 210 ? -3.5 -21.109 -19.188 1 95.75 210 LEU B C 1
ATOM 3947 O O . LEU B 1 210 ? -3.199 -20.047 -18.641 1 95.75 210 LEU B O 1
ATOM 3951 N N . ILE B 1 211 ? -4.191 -21.172 -20.312 1 95.94 211 ILE B N 1
ATOM 3952 C CA . ILE B 1 211 ? -4.652 -19.938 -20.969 1 95.94 211 ILE B CA 1
ATOM 3953 C C . ILE B 1 211 ? -5.629 -19.203 -20.047 1 95.94 211 ILE B C 1
ATOM 3955 O O . ILE B 1 211 ? -5.488 -18 -19.828 1 95.94 211 ILE B O 1
ATOM 3959 N N . HIS B 1 212 ? -6.488 -19.969 -19.5 1 95.56 212 HIS B N 1
ATOM 3960 C CA . HIS B 1 212 ? -7.504 -19.375 -18.641 1 95.56 212 HIS B CA 1
ATOM 3961 C C . HIS B 1 212 ? -6.883 -18.797 -17.359 1 95.56 212 HIS B C 1
ATOM 3963 O O . HIS B 1 212 ? -7.223 -17.688 -16.953 1 95.56 212 HIS B O 1
ATOM 3969 N N . ILE B 1 213 ? -6.039 -19.516 -16.781 1 95.56 213 ILE B N 1
ATOM 3970 C CA . ILE B 1 213 ? -5.422 -19.094 -15.523 1 95.56 213 ILE B CA 1
ATOM 3971 C C . ILE B 1 213 ? -4.578 -17.844 -15.758 1 95.56 213 ILE B C 1
ATOM 3973 O O . ILE B 1 213 ? -4.578 -16.922 -14.938 1 95.56 213 ILE B O 1
ATOM 3977 N N . LYS B 1 214 ? -3.859 -17.828 -16.828 1 96.38 214 LYS B N 1
ATOM 3978 C CA . LYS B 1 214 ? -3.035 -16.672 -17.156 1 96.38 214 LYS B CA 1
ATOM 3979 C C . LYS B 1 214 ? -3.896 -15.438 -17.406 1 96.38 214 LYS B C 1
ATOM 3981 O O . LYS B 1 214 ? -3.49 -14.312 -17.078 1 96.38 214 LYS B O 1
ATOM 3986 N N . GLU B 1 215 ? -5.055 -15.648 -18 1 96.94 215 GLU B N 1
ATOM 3987 C CA . GLU B 1 215 ? -5.996 -14.547 -18.172 1 96.94 215 GLU B CA 1
ATOM 3988 C C . GLU B 1 215 ? -6.441 -13.984 -16.812 1 96.94 215 GLU B C 1
ATOM 3990 O O . GLU B 1 215 ? -6.547 -12.766 -16.656 1 96.94 215 GLU B O 1
ATOM 3995 N N . ILE B 1 216 ? -6.703 -14.859 -15.945 1 97.12 216 ILE B N 1
ATOM 3996 C CA . ILE B 1 216 ? -7.105 -14.461 -14.602 1 97.12 216 ILE B CA 1
ATOM 3997 C C . ILE B 1 216 ? -5.973 -13.68 -13.938 1 97.12 216 ILE B C 1
ATOM 3999 O O . ILE B 1 216 ? -6.203 -12.633 -13.328 1 97.12 216 ILE B O 1
ATOM 4003 N N . ILE B 1 217 ? -4.793 -14.141 -14.07 1 97.56 217 ILE B N 1
ATOM 4004 C CA . ILE B 1 217 ? -3.625 -13.469 -13.516 1 97.56 217 ILE B CA 1
ATOM 4005 C C . ILE B 1 217 ? -3.461 -12.094 -14.164 1 97.56 217 ILE B C 1
ATOM 4007 O O . ILE B 1 217 ? -3.098 -11.125 -13.5 1 97.56 217 ILE B O 1
ATOM 4011 N N . GLY B 1 218 ? -3.713 -12.117 -15.445 1 97.5 218 GLY B N 1
ATOM 4012 C CA . GLY B 1 218 ? -3.719 -10.836 -16.125 1 97.5 218 GLY B CA 1
ATOM 4013 C C . GLY B 1 218 ? -4.711 -9.852 -15.539 1 97.5 218 GLY B C 1
ATOM 4014 O O . GLY B 1 218 ? -4.398 -8.664 -15.383 1 97.5 218 GLY B O 1
ATOM 4015 N N . SER B 1 219 ? -5.875 -10.305 -15.234 1 97.81 219 SER B N 1
ATOM 4016 C CA . SER B 1 219 ? -6.891 -9.469 -14.609 1 97.81 219 SER B CA 1
ATOM 4017 C C . SER B 1 219 ? -6.434 -8.984 -13.234 1 97.81 219 SER B C 1
ATOM 4019 O O . SER B 1 219 ? -6.676 -7.828 -12.867 1 97.81 219 SER B O 1
ATOM 4021 N N . LEU B 1 220 ? -5.828 -9.867 -12.523 1 97.69 220 LEU B N 1
ATOM 4022 C CA . LEU B 1 220 ? -5.25 -9.5 -11.234 1 97.69 220 LEU B CA 1
ATOM 4023 C C . LEU B 1 220 ? -4.227 -8.383 -11.398 1 97.69 220 LEU B C 1
ATOM 4025 O O . LEU B 1 220 ? -4.277 -7.375 -10.688 1 97.69 220 LEU B O 1
ATOM 4029 N N . SER B 1 221 ? -3.355 -8.547 -12.328 1 97.81 221 SER B N 1
ATOM 4030 C CA . SER B 1 221 ? -2.305 -7.57 -12.586 1 97.81 221 SER B CA 1
ATOM 4031 C C . SER B 1 221 ? -2.891 -6.223 -12.984 1 97.81 221 SER B C 1
ATOM 4033 O O . SER B 1 221 ? -2.408 -5.176 -12.539 1 97.81 221 SER B O 1
ATOM 4035 N N . ASN B 1 222 ? -3.881 -6.262 -13.766 1 97.69 222 ASN B N 1
ATOM 4036 C CA . ASN B 1 222 ? -4.527 -5.031 -14.211 1 97.69 222 ASN B CA 1
ATOM 4037 C C . ASN B 1 222 ? -5.203 -4.301 -13.055 1 97.69 222 ASN B C 1
ATOM 4039 O O . ASN B 1 222 ? -5.172 -3.07 -12.984 1 97.69 222 ASN B O 1
ATOM 4043 N N . ALA B 1 223 ? -5.848 -5.047 -12.211 1 97.56 223 ALA B N 1
ATOM 4044 C CA . ALA B 1 223 ? -6.477 -4.453 -11.031 1 97.56 223 ALA B CA 1
ATOM 4045 C C . ALA B 1 223 ? -5.441 -3.748 -10.156 1 97.56 223 ALA B C 1
ATOM 4047 O O . ALA B 1 223 ? -5.652 -2.607 -9.734 1 97.56 223 ALA B O 1
ATOM 4048 N N . VAL B 1 224 ? -4.352 -4.363 -9.922 1 97.81 224 VAL B N 1
ATOM 4049 C CA . VAL B 1 224 ? -3.277 -3.812 -9.102 1 97.81 224 VAL B CA 1
ATOM 4050 C C . VAL B 1 224 ? -2.699 -2.57 -9.773 1 97.81 224 VAL B C 1
ATOM 4052 O O . VAL B 1 224 ? -2.459 -1.555 -9.117 1 97.81 224 VAL B O 1
ATOM 4055 N N . LYS B 1 225 ? -2.488 -2.678 -11.094 1 97.44 225 LYS B N 1
ATOM 4056 C CA . LYS B 1 225 ? -1.926 -1.565 -11.852 1 97.44 225 LYS B CA 1
ATOM 4057 C C . LYS B 1 225 ? -2.838 -0.343 -11.789 1 97.44 225 LYS B C 1
ATOM 4059 O O . LYS B 1 225 ? -2.363 0.782 -11.617 1 97.44 225 LYS B O 1
ATOM 4064 N N . GLU B 1 226 ? -4.082 -0.556 -11.961 1 97.94 226 GLU B N 1
ATOM 4065 C CA . GLU B 1 226 ? -5.055 0.533 -11.906 1 97.94 226 GLU B CA 1
ATOM 4066 C C . GLU B 1 226 ? -5 1.254 -10.562 1 97.94 226 GLU B C 1
ATOM 4068 O O . GLU B 1 226 ? -4.988 2.486 -10.508 1 97.94 226 GLU B O 1
ATOM 4073 N N . ILE B 1 227 ? -4.949 0.533 -9.516 1 98.19 227 ILE B N 1
ATOM 4074 C CA . ILE B 1 227 ? -4.938 1.116 -8.18 1 98.19 227 ILE B CA 1
ATOM 4075 C C . ILE B 1 227 ? -3.602 1.819 -7.934 1 98.19 227 ILE B C 1
ATOM 4077 O O . ILE B 1 227 ? -3.557 2.879 -7.305 1 98.19 227 ILE B O 1
ATOM 4081 N N . HIS B 1 228 ? -2.537 1.232 -8.43 1 97.88 228 HIS B N 1
ATOM 4082 C CA . HIS B 1 228 ? -1.228 1.867 -8.344 1 97.88 228 HIS B CA 1
ATOM 4083 C C . HIS B 1 228 ? -1.24 3.25 -8.984 1 97.88 228 HIS B C 1
ATOM 4085 O O . HIS B 1 228 ? -0.697 4.203 -8.422 1 97.88 228 HIS B O 1
ATOM 4091 N N . LEU B 1 229 ? -1.894 3.344 -10.141 1 98.06 229 LEU B N 1
ATOM 4092 C CA . LEU B 1 229 ? -2 4.621 -10.844 1 98.06 229 LEU B CA 1
ATOM 4093 C C . LEU B 1 229 ? -2.826 5.613 -10.031 1 98.06 229 LEU B C 1
ATOM 4095 O O . LEU B 1 229 ? -2.467 6.789 -9.93 1 98.06 229 LEU B O 1
ATOM 4099 N N . GLN B 1 230 ? -3.875 5.133 -9.414 1 98.31 230 GLN B N 1
ATOM 4100 C CA . GLN B 1 230 ? -4.707 5.98 -8.57 1 98.31 230 GLN B CA 1
ATOM 4101 C C . GLN B 1 230 ? -3.924 6.5 -7.367 1 98.31 230 GLN B C 1
ATOM 4103 O O . GLN B 1 230 ? -4.047 7.672 -6.996 1 98.31 230 GLN B O 1
ATOM 4108 N N . ILE B 1 231 ? -3.16 5.652 -6.75 1 98.44 231 ILE B N 1
ATOM 4109 C CA . ILE B 1 231 ? -2.346 6.031 -5.602 1 98.44 231 ILE B CA 1
ATOM 4110 C C . ILE B 1 231 ? -1.347 7.113 -6.012 1 98.44 231 ILE B C 1
ATOM 4112 O O . ILE B 1 231 ? -1.121 8.07 -5.27 1 98.44 231 ILE B O 1
ATOM 4116 N N . GLY B 1 232 ? -0.753 6.902 -7.188 1 98.12 232 GLY B N 1
ATOM 4117 C CA . GLY B 1 232 ? 0.126 7.934 -7.715 1 98.12 232 GLY B CA 1
ATOM 4118 C C . GLY B 1 232 ? -0.55 9.289 -7.844 1 98.12 232 GLY B C 1
ATOM 4119 O O . GLY B 1 232 ? 0.048 10.32 -7.527 1 98.12 232 GLY B O 1
ATOM 4120 N N . GLN B 1 233 ? -1.772 9.305 -8.281 1 98.44 233 GLN B N 1
ATOM 4121 C CA . GLN B 1 233 ? -2.539 10.539 -8.422 1 98.44 233 GLN B CA 1
ATOM 4122 C C . GLN B 1 233 ? -2.801 11.18 -7.059 1 98.44 233 GLN B C 1
ATOM 4124 O O . GLN B 1 233 ? -2.746 12.406 -6.922 1 98.44 233 GLN B O 1
ATOM 4129 N N . VAL B 1 234 ? -3.105 10.344 -6.078 1 98.38 234 VAL B N 1
ATOM 4130 C CA . VAL B 1 234 ? -3.332 10.836 -4.723 1 98.38 234 VAL B CA 1
ATOM 4131 C C . VAL B 1 234 ? -2.076 11.531 -4.207 1 98.38 234 VAL B C 1
ATOM 4133 O O . VAL B 1 234 ? -2.158 12.594 -3.596 1 98.38 234 VAL B O 1
ATOM 4136 N N . HIS B 1 235 ? -0.907 10.969 -4.453 1 97.56 235 HIS B N 1
ATOM 4137 C CA . HIS B 1 235 ? 0.361 11.539 -4.016 1 97.56 235 HIS B CA 1
ATOM 4138 C C . HIS B 1 235 ? 0.639 12.867 -4.711 1 97.56 235 HIS B C 1
ATOM 4140 O O . HIS B 1 235 ? 1.088 13.82 -4.078 1 97.56 235 HIS B O 1
ATOM 4146 N N . GLU B 1 236 ? 0.353 12.891 -6.008 1 97.94 236 GLU B N 1
ATOM 4147 C CA . GLU B 1 236 ? 0.538 14.125 -6.758 1 97.94 236 GLU B CA 1
ATOM 4148 C C . GLU B 1 236 ? -0.379 15.234 -6.238 1 97.94 236 GLU B C 1
ATOM 4150 O O . GLU B 1 236 ? 0.032 16.391 -6.141 1 97.94 236 GLU B O 1
ATOM 4155 N N . GLU B 1 237 ? -1.581 14.852 -5.977 1 98.31 237 GLU B N 1
ATOM 4156 C CA . GLU B 1 237 ? -2.529 15.805 -5.414 1 98.31 237 GLU B CA 1
ATOM 4157 C C . GLU B 1 237 ? -2.049 16.328 -4.066 1 98.31 237 GLU B C 1
ATOM 4159 O O . GLU B 1 237 ? -2.186 17.516 -3.773 1 98.31 237 GLU B O 1
ATOM 4164 N N . PHE B 1 238 ? -1.521 15.5 -3.246 1 98.31 238 PHE B N 1
ATOM 4165 C CA . PHE B 1 238 ? -0.982 15.898 -1.951 1 98.31 238 PHE B CA 1
ATOM 4166 C C . PHE B 1 238 ? 0.125 16.938 -2.121 1 98.31 238 PHE B C 1
ATOM 4168 O O . PHE B 1 238 ? 0.114 17.984 -1.465 1 98.31 238 PHE B O 1
ATOM 4175 N N . ILE B 1 239 ? 1.003 16.609 -3.006 1 97.5 239 ILE B N 1
ATOM 4176 C CA . ILE B 1 239 ? 2.137 17.484 -3.266 1 97.5 239 ILE B CA 1
ATOM 4177 C C . ILE B 1 239 ? 1.636 18.844 -3.744 1 97.5 239 ILE B C 1
ATOM 4179 O O . ILE B 1 239 ? 2.092 19.891 -3.264 1 97.5 239 ILE B O 1
ATOM 4183 N N . ASN B 1 240 ? 0.681 18.828 -4.625 1 97.56 240 ASN B N 1
ATOM 4184 C CA . ASN B 1 240 ? 0.124 20.062 -5.164 1 97.56 240 ASN B CA 1
ATOM 4185 C C . ASN B 1 240 ? -0.61 20.859 -4.094 1 97.56 240 ASN B C 1
ATOM 4187 O O . ASN B 1 240 ? -0.48 22.078 -4.031 1 97.56 240 ASN B O 1
ATOM 4191 N N . ASN B 1 241 ? -1.396 20.156 -3.305 1 97.25 241 ASN B N 1
ATOM 4192 C CA . ASN B 1 241 ? -2.131 20.828 -2.236 1 97.25 241 ASN B CA 1
ATOM 4193 C C . ASN B 1 241 ? -1.188 21.438 -1.211 1 97.25 241 ASN B C 1
ATOM 4195 O O . ASN B 1 241 ? -1.428 22.547 -0.732 1 97.25 241 ASN B O 1
ATOM 4199 N N . MET B 1 242 ? -0.087 20.766 -0.905 1 96 242 MET B N 1
ATOM 4200 C CA . MET B 1 242 ? 0.912 21.297 0.021 1 96 242 MET B CA 1
ATOM 4201 C C . MET B 1 242 ? 1.612 22.516 -0.568 1 96 242 MET B C 1
ATOM 4203 O O . MET B 1 242 ? 1.859 23.484 0.136 1 96 242 MET B O 1
ATOM 4207 N N . ALA B 1 243 ? 1.909 22.422 -1.866 1 95.06 243 ALA B N 1
ATOM 4208 C CA . ALA B 1 243 ? 2.557 23.531 -2.551 1 95.06 243 ALA B CA 1
ATOM 4209 C C . ALA B 1 243 ? 1.643 24.766 -2.596 1 95.06 243 ALA B C 1
ATOM 4211 O O . ALA B 1 243 ? 2.109 25.891 -2.488 1 95.06 243 ALA B O 1
ATOM 4212 N N . ASN B 1 244 ? 0.342 24.5 -2.703 1 95.38 244 ASN B N 1
ATOM 4213 C CA . ASN B 1 244 ? -0.637 25.578 -2.822 1 95.38 244 ASN B CA 1
ATOM 4214 C C . ASN B 1 244 ? -0.939 26.203 -1.469 1 95.38 244 ASN B C 1
ATOM 4216 O O . ASN B 1 244 ? -1.51 27.297 -1.404 1 95.38 244 ASN B O 1
ATOM 4220 N N . THR B 1 245 ? -0.65 25.5 -0.425 1 95.25 245 THR B N 1
ATOM 4221 C CA . THR B 1 245 ? -0.755 26.062 0.915 1 95.25 245 THR B CA 1
ATOM 4222 C C . THR B 1 245 ? 0.513 26.828 1.278 1 95.25 245 THR B C 1
ATOM 4224 O O . THR B 1 245 ? 1.405 26.281 1.936 1 95.25 245 THR B O 1
ATOM 4227 N N . THR B 1 246 ? 0.592 28.078 0.887 1 95 246 THR B N 1
ATOM 4228 C CA . THR B 1 246 ? 1.814 28.875 1.017 1 95 246 THR B CA 1
ATOM 4229 C C . THR B 1 246 ? 1.989 29.359 2.449 1 95 246 THR B C 1
ATOM 4231 O O . THR B 1 246 ? 1.021 29.438 3.207 1 95 246 THR B O 1
ATOM 4234 N N . ILE B 1 247 ? 3.148 29.688 2.799 1 95.38 247 ILE B N 1
ATOM 4235 C CA . ILE B 1 247 ? 3.469 30.219 4.113 1 95.38 247 ILE B CA 1
ATOM 4236 C C . ILE B 1 247 ? 2.691 31.516 4.344 1 95.38 247 ILE B C 1
ATOM 4238 O O . ILE B 1 247 ? 2.105 31.719 5.41 1 95.38 247 ILE B O 1
ATOM 4242 N N . GLU B 1 248 ? 2.633 32.344 3.311 1 95 248 GLU B N 1
ATOM 4243 C CA . GLU B 1 248 ? 1.913 33.625 3.408 1 95 248 GLU B CA 1
ATOM 4244 C C . GLU B 1 248 ? 0.431 33.375 3.693 1 95 248 GLU B C 1
ATOM 4246 O O . GLU B 1 248 ? -0.154 34.062 4.543 1 95 248 GLU B O 1
ATOM 4251 N N . SER B 1 249 ? -0.131 32.469 3.02 1 94.88 249 SER B N 1
ATOM 4252 C CA . SER B 1 249 ? -1.551 32.188 3.215 1 94.88 249 SER B CA 1
ATOM 4253 C C . SER B 1 249 ? -1.821 31.641 4.613 1 94.88 249 SER B C 1
ATOM 4255 O O . SER B 1 249 ? -2.857 31.938 5.211 1 94.88 249 SER B O 1
ATOM 4257 N N . LEU B 1 250 ? -0.898 30.875 5.133 1 95.31 250 LEU B N 1
ATOM 4258 C CA . LEU B 1 250 ? -1.055 30.312 6.469 1 95.31 250 LEU B CA 1
ATOM 4259 C C . LEU B 1 250 ? -0.984 31.406 7.535 1 95.31 250 LEU B C 1
ATOM 4261 O O . LEU B 1 250 ? -1.81 31.438 8.445 1 95.31 250 LEU B O 1
ATOM 4265 N N . ILE B 1 251 ? -0.038 32.312 7.352 1 95.94 251 ILE B N 1
ATOM 4266 C CA . ILE B 1 251 ? 0.129 33.406 8.281 1 95.94 251 ILE B CA 1
ATOM 4267 C C . ILE B 1 251 ? -1.098 34.312 8.227 1 95.94 251 ILE B C 1
ATOM 4269 O O . ILE B 1 251 ? -1.626 34.719 9.266 1 95.94 251 ILE B O 1
ATOM 4273 N N . GLN B 1 252 ? -1.542 34.594 7.035 1 94.75 252 GLN B N 1
ATOM 4274 C CA . GLN B 1 252 ? -2.707 35.438 6.84 1 94.75 252 GLN B CA 1
ATOM 4275 C C . GLN B 1 252 ? -3.955 34.844 7.465 1 94.75 252 GLN B C 1
ATOM 4277 O O . GLN B 1 252 ? -4.719 35.531 8.148 1 94.75 252 GLN B O 1
ATOM 4282 N N . LYS B 1 253 ? -4.137 33.594 7.211 1 93.81 253 LYS B N 1
ATOM 4283 C CA . LYS B 1 253 ? -5.309 32.906 7.754 1 93.81 253 LYS B CA 1
ATOM 4284 C C . LYS B 1 253 ? -5.293 32.938 9.281 1 93.81 253 LYS B C 1
ATOM 4286 O O . LYS B 1 253 ? -6.336 33.094 9.922 1 93.81 253 LYS B O 1
ATOM 4291 N N . PHE B 1 254 ? -4.152 32.719 9.844 1 95.12 254 PHE B N 1
ATOM 4292 C CA . PHE B 1 254 ? -4.023 32.75 11.297 1 95.12 254 PHE B CA 1
ATOM 4293 C C . PHE B 1 254 ? -4.371 34.156 11.82 1 95.12 254 PHE B C 1
ATOM 4295 O O . PHE B 1 254 ? -5.129 34.281 12.781 1 95.12 254 PHE B O 1
ATOM 4302 N N . ALA B 1 255 ? -3.795 35.156 11.195 1 94.88 255 ALA B N 1
ATOM 4303 C CA . ALA B 1 255 ? -4.055 36.531 11.617 1 94.88 255 ALA B CA 1
ATOM 4304 C C . ALA B 1 255 ? -5.539 36.875 11.516 1 94.88 255 ALA B C 1
ATOM 4306 O O . ALA B 1 255 ? -6.082 37.562 12.367 1 94.88 255 ALA B O 1
ATOM 4307 N N . GLU B 1 256 ? -6.227 36.344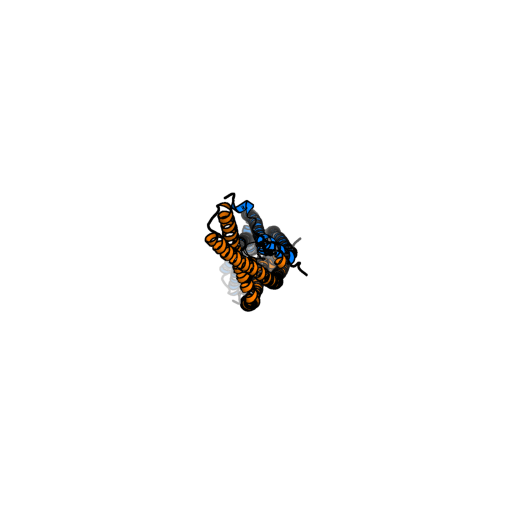 10.531 1 94.38 256 GLU B N 1
ATOM 4308 C CA . GLU B 1 256 ? -7.652 36.594 10.328 1 94.38 256 GLU B CA 1
ATOM 4309 C C . GLU B 1 256 ? -8.484 35.875 11.383 1 94.38 256 GLU B C 1
ATOM 4311 O O . GLU B 1 256 ? -9.516 36.375 11.828 1 94.38 256 GLU B O 1
ATOM 4316 N N . SER B 1 257 ? -8.031 34.75 11.742 1 93.5 257 SER B N 1
ATOM 4317 C CA . SER B 1 257 ? -8.805 33.906 12.648 1 93.5 257 SER B CA 1
ATOM 4318 C C . SER B 1 257 ? -8.57 34.312 14.102 1 93.5 257 SER B C 1
ATOM 4320 O O . SER B 1 257 ? -9.477 34.219 14.93 1 93.5 257 SER B O 1
ATOM 4322 N N . LYS B 1 258 ? -7.289 34.656 14.438 1 92.88 258 LYS B N 1
ATOM 4323 C CA . LYS B 1 258 ? -6.941 34.812 15.844 1 92.88 258 LYS B CA 1
ATOM 4324 C C . LYS B 1 258 ? -6.605 36.281 16.156 1 92.88 258 LYS B C 1
ATOM 4326 O O . LYS B 1 258 ? -6.258 36.625 17.297 1 92.88 258 LYS B O 1
ATOM 4331 N N . GLY B 1 259 ? -6.695 37.125 15.148 1 94.75 259 GLY B N 1
ATOM 4332 C CA . GLY B 1 259 ? -6.387 38.531 15.352 1 94.75 259 GLY B CA 1
ATOM 4333 C C . GLY B 1 259 ? -7.188 39.156 16.484 1 94.75 259 GLY B C 1
ATOM 4334 O O . GLY B 1 259 ? -8.344 38.812 16.703 1 94.75 259 GLY B O 1
ATOM 4335 N N . THR B 1 260 ? -6.555 40.062 17.188 1 96.12 260 THR B N 1
ATOM 4336 C CA . THR B 1 260 ? -7.207 40.688 18.344 1 96.12 260 THR B CA 1
ATOM 4337 C C . THR B 1 260 ? -7.66 42.125 18.016 1 96.12 260 THR B C 1
ATOM 4339 O O . THR B 1 260 ? -8.227 42.812 18.859 1 96.12 260 THR B O 1
ATOM 4342 N N . GLY B 1 261 ? -7.387 42.531 16.781 1 94.81 261 GLY B N 1
ATOM 4343 C CA . GLY B 1 261 ? -7.797 43.875 16.344 1 94.81 261 GLY B CA 1
ATOM 4344 C C . GLY B 1 261 ? -6.73 44.594 15.547 1 94.81 261 GLY B C 1
ATOM 4345 O O . GLY B 1 261 ? -5.551 44.219 15.609 1 94.81 261 GLY B O 1
ATOM 4346 N N . LYS B 1 262 ? -7.117 45.656 14.789 1 94.69 262 LYS B N 1
ATOM 4347 C CA . LYS B 1 262 ? -6.207 46.375 13.922 1 94.69 262 LYS B CA 1
ATOM 4348 C C . LYS B 1 262 ? -5.938 47.781 14.461 1 94.69 262 LYS B C 1
ATOM 4350 O O . LYS B 1 262 ? -4.988 48.438 14.039 1 94.69 262 LYS B O 1
ATOM 4355 N N . GLU B 1 263 ? -6.711 48.156 15.492 1 93.25 263 GLU B N 1
ATOM 4356 C CA . GLU B 1 263 ? -6.629 49.531 15.977 1 93.25 263 GLU B CA 1
ATOM 4357 C C . GLU B 1 263 ? -5.598 49.688 17.094 1 93.25 263 GLU B C 1
ATOM 4359 O O . GLU B 1 263 ? -5.746 49.062 18.156 1 93.25 263 GLU B O 1
ATOM 4364 N N . ARG B 1 264 ? -4.594 50.469 16.859 1 94 264 ARG B N 1
ATOM 4365 C CA . ARG B 1 264 ? -3.602 50.781 17.875 1 94 264 ARG B CA 1
ATOM 4366 C C . ARG B 1 264 ? -4.188 51.719 18.922 1 94 264 ARG B C 1
ATOM 4368 O O . ARG B 1 264 ? -5.199 52.375 18.688 1 94 264 ARG B O 1
ATOM 4375 N N . PRO B 1 265 ? -3.602 51.656 20.094 1 92.25 265 PRO B N 1
ATOM 4376 C CA . PRO B 1 265 ? -4.102 52.594 21.094 1 92.25 265 PRO B CA 1
ATOM 4377 C C . PRO B 1 265 ? -4.023 54.031 20.641 1 92.25 265 PRO B C 1
ATOM 4379 O O . PRO B 1 265 ? -3.021 54.438 20.047 1 92.25 265 PRO B O 1
ATOM 4382 N N . GLY B 1 266 ? -5.07 54.781 20.891 1 90.38 266 GLY B N 1
ATOM 4383 C CA . GLY B 1 266 ? -5.152 56.156 20.453 1 90.38 266 GLY B CA 1
ATOM 4384 C C . GLY B 1 266 ? -4.637 57.125 21.484 1 90.38 266 GLY B C 1
ATOM 4385 O O . GLY B 1 266 ? -4.426 56.781 22.641 1 90.38 266 GLY B O 1
ATOM 4386 N N . LEU B 1 267 ? -4.461 58.312 20.984 1 92.62 267 LEU B N 1
ATOM 4387 C CA . LEU B 1 267 ? -4.07 59.406 21.891 1 92.62 267 LEU B CA 1
ATOM 4388 C C . LEU B 1 267 ? -5.262 59.875 22.703 1 92.62 267 LEU B C 1
ATOM 4390 O O . LEU B 1 267 ? -6.402 59.844 22.234 1 92.62 267 LEU B O 1
ATOM 4394 N N . ILE B 1 268 ? -4.977 60.156 23.938 1 93.5 268 ILE B N 1
ATOM 4395 C CA . ILE B 1 268 ? -5.988 60.719 24.828 1 93.5 268 ILE B CA 1
ATOM 4396 C C . ILE B 1 268 ? -5.574 62.125 25.234 1 93.5 268 ILE B C 1
ATOM 4398 O O . ILE B 1 268 ? -4.461 62.344 25.719 1 93.5 268 ILE B O 1
ATOM 4402 N N . GLU B 1 269 ? -6.477 63.062 25 1 93.75 269 GLU B N 1
ATOM 4403 C CA . GLU B 1 269 ? -6.223 64.438 25.375 1 93.75 269 GLU B CA 1
ATOM 4404 C C . GLU B 1 269 ? -7.051 64.875 26.594 1 93.75 269 GLU B C 1
ATOM 4406 O O . GLU B 1 269 ? -8.109 64.312 26.844 1 93.75 269 GLU B O 1
ATOM 4411 N N . PHE B 1 270 ? -6.434 65.812 27.281 1 94.38 270 PHE B N 1
ATOM 4412 C CA . PHE B 1 270 ? -7.18 66.375 28.406 1 94.38 270 PHE B CA 1
ATOM 4413 C C . PHE B 1 270 ? -8.477 67 27.938 1 94.38 270 PHE B C 1
ATOM 4415 O O . PHE B 1 270 ? -8.492 67.75 26.953 1 94.38 270 PHE B O 1
ATOM 4422 N N . GLU B 1 271 ? -9.523 66.688 28.656 1 90.44 271 GLU B N 1
ATOM 4423 C CA . GLU B 1 271 ? -10.836 67.25 28.375 1 90.44 271 GLU B CA 1
ATOM 4424 C C . GLU B 1 271 ? -11.305 68.188 29.5 1 90.44 271 GLU B C 1
ATOM 4426 O O . GLU B 1 271 ? -11.398 67.75 30.656 1 90.44 271 GLU B O 1
ATOM 4431 N N . GLU B 1 272 ? -11.625 69.312 29.094 1 88.38 272 GLU B N 1
ATOM 4432 C CA . GLU B 1 272 ? -12.109 70.25 30.109 1 88.38 272 GLU B CA 1
ATOM 4433 C C . GLU B 1 272 ? -13.477 69.875 30.641 1 88.38 272 GLU B C 1
ATOM 4435 O O . GLU B 1 272 ? -14.289 69.312 29.906 1 88.38 272 GLU B O 1
ATOM 4440 N N . CYS B 1 273 ? -13.641 70.25 31.953 1 82.5 273 CYS B N 1
ATOM 4441 C CA . CYS B 1 273 ? -14.906 69.875 32.594 1 82.5 273 CYS B CA 1
ATOM 4442 C C . CYS B 1 273 ? -16.047 70.75 32.031 1 82.5 273 CYS B C 1
ATOM 4444 O O . CYS B 1 273 ? -15.906 71.938 31.875 1 82.5 273 CYS B O 1
ATOM 4446 N N . ASP B 1 274 ? -17.016 70.25 31.344 1 71.62 274 ASP B N 1
ATOM 4447 C CA . ASP B 1 274 ? -18.219 71 31 1 71.62 274 ASP B CA 1
ATOM 4448 C C . ASP B 1 274 ? -19.188 71.062 32.188 1 71.62 274 ASP B C 1
ATOM 4450 O O . ASP B 1 274 ? -19.828 70 32.5 1 71.62 274 ASP B O 1
ATOM 4454 N N . PRO B 1 275 ? -19.125 71.938 33.062 1 59.91 275 PRO B N 1
ATOM 4455 C CA . PRO B 1 275 ? -20 72.062 34.25 1 59.91 275 PRO B CA 1
ATOM 4456 C C . PRO B 1 275 ? -21.484 71.938 33.906 1 59.91 275 PRO B C 1
ATOM 4458 O O . PRO B 1 275 ? -22.297 71.562 34.75 1 59.91 275 PRO B O 1
ATOM 4461 N N . ALA B 1 276 ? -22.078 72.562 32.812 1 58.06 276 ALA B N 1
ATOM 4462 C CA . ALA B 1 276 ? -23.484 72.438 32.438 1 58.06 276 ALA B CA 1
ATOM 4463 C C . ALA B 1 276 ? -23.906 71 32.25 1 58.06 276 ALA B C 1
ATOM 4465 O O . ALA B 1 276 ? -25.094 70.688 32.344 1 58.06 276 ALA B O 1
ATOM 4466 N N . SER B 1 277 ? -23.109 70.125 32.031 1 53.78 277 SER B N 1
ATOM 4467 C CA . SER B 1 277 ? -23.453 68.688 31.766 1 53.78 277 SER B CA 1
ATOM 4468 C C . SER B 1 277 ? -23.594 67.938 33.062 1 53.78 277 SER B C 1
ATOM 4470 O O . SER B 1 277 ? -24.047 66.75 33.031 1 53.78 277 SER B O 1
ATOM 4472 N N . ALA B 1 278 ? -22.922 68.25 34.125 1 52.28 278 ALA B N 1
ATOM 4473 C CA . ALA B 1 278 ? -23 67.75 35.5 1 52.28 278 ALA B CA 1
ATOM 4474 C C . ALA B 1 278 ? -24.375 68 36.125 1 52.28 278 ALA B C 1
ATOM 4476 O O . ALA B 1 278 ? -24.75 67.375 37.094 1 52.28 278 ALA B O 1
ATOM 4477 N N . VAL B 1 279 ? -24.875 69.188 35.875 1 51.25 279 VAL B N 1
ATOM 4478 C CA . VAL B 1 279 ? -26.125 69.5 36.531 1 51.25 279 VAL B CA 1
ATOM 4479 C C . VAL B 1 279 ? -27.234 68.562 36.062 1 51.25 279 VAL B C 1
ATOM 4481 O O . VAL B 1 279 ? -28.312 68.562 36.656 1 51.25 279 VAL B O 1
ATOM 4484 N N . GLU B 1 280 ? -27.047 68.062 34.875 1 44.62 280 GLU B N 1
ATOM 4485 C CA . GLU B 1 280 ? -28.25 67.312 34.531 1 44.62 280 GLU B CA 1
ATOM 4486 C C . GLU B 1 280 ? -28.344 66.062 35.344 1 44.62 280 GLU B C 1
ATOM 4488 O O . GLU B 1 280 ? -29.281 65.25 35.156 1 44.62 280 GLU B O 1
ATOM 4493 N N . GLY B 1 281 ? -27.266 65.625 36.125 1 36.84 281 GLY B N 1
ATOM 4494 C CA . GLY B 1 281 ? -27.688 64.5 36.938 1 36.84 281 GLY B CA 1
ATOM 4495 C C . GLY B 1 281 ? -28.5 64.875 38.156 1 36.84 281 GLY B C 1
ATOM 4496 O O . GLY B 1 281 ? -28.453 66.062 38.594 1 36.84 281 GLY B O 1
#

InterPro domains:
  IPR001060 FCH domain [SM00055] (8-94)
  IPR027267 AH/BAR domain superfamily [G3DSA:1.20.1270.60] (2-274)
  IPR027267 AH/BAR domain superfamily [SSF103657] (5-273)
  IPR031160 F-BAR domain [PS51741] (3-250)
  IPR054713 GMIP/FCHO2-like, FCH domain [PF22699] (16-262)

pLDDT: mean 93.71, std 8.36, range [36.59, 98.75]

Radius of gyration: 49.47 Å; Cα contacts (8 Å, |Δi|>4): 589; chains: 2; bounding box: 52×175×85 Å

Foldseek 3Di:
DPPLPLLPPQQDDLSCSLVVLLCVLVVLLVVLVVVLVVLLVVLVVLLVVLVVLLVVLVVLQVDDCQALCNVLSVLVSVLSNLLSVLSVLLSVLSVVLSVVSVVVSVVSVVVSVVLCVVLVQLVVLSVQLSVLVVQLVVLVVQLVVLVVVLVVCVVVVHDPVVNVVSVVSNVVSVVSNVVSVVVNVVSVVSNSVSSSVSSSVSVVVVVVSVVVVVVSVVSSVVSVVVSVVSNVVSVVVSVVVVVVSDPVNSVVVSCVVVPPDDDDDDDDDDDDDPVVVVVVD/DPPLPLLPPQQDDLSCSLVVLLCVLVVLLVVLVVVLVVLLVVLVVLLVVLVVLLVVLVVLVVDDCQALCNVLSVLVSVLSNLLSVLSVLLSVLSVVLSVVSVVVSVVSVVVSVVLCVVLVQLVVLSVQLSVLVVVLVVLVVQLVVLVVVLVVCVVVVHDPVVNVVSVVSNVVSVVSNVVSVVVNVVSVVSNSVSSSVSSSVSVVVVVVSVVVVVVSVVSSVVSVVVSVVSNVVSVVVSVVVVVVSDPVNSVVVSCVVVPPDDDDDDDDDDDDDPVVVVVVD